Protein AF-0000000066507021 (afdb_homodimer)

Solvent-accessible surface area (backbone atoms only — not comparable to full-atom values): 24056 Å² total; per-residue (Å²): 128,80,74,76,76,49,45,28,40,39,37,27,50,77,43,42,52,24,34,29,53,51,24,50,34,46,70,67,68,58,73,59,53,44,78,42,83,44,52,60,92,79,45,48,34,71,36,68,76,44,32,73,71,30,70,80,46,60,71,20,35,39,32,37,53,82,41,88,71,62,42,72,36,36,49,51,70,42,43,49,50,49,53,27,60,73,55,42,96,41,63,44,39,46,52,89,91,37,57,68,59,22,48,40,29,43,25,47,31,49,44,30,48,47,48,50,41,52,35,48,52,50,28,48,37,39,69,66,69,40,87,66,75,50,68,72,62,38,48,52,29,46,52,48,40,51,51,48,52,46,41,51,17,59,53,22,65,88,29,72,24,75,59,33,84,51,68,31,51,26,45,43,49,41,44,20,58,43,50,46,43,73,71,47,76,74,38,79,68,44,60,77,75,25,51,38,41,45,52,36,50,59,57,53,49,70,36,69,29,45,43,48,34,50,52,48,41,52,52,37,50,52,49,52,54,55,60,65,72,103,130,78,75,77,77,50,46,27,39,38,37,27,51,76,42,43,51,25,35,30,54,52,22,50,34,46,70,67,68,58,74,60,53,44,79,39,81,45,53,61,91,79,45,47,36,71,35,68,78,44,32,73,70,30,69,80,44,61,72,21,36,40,32,36,53,82,41,88,71,61,42,72,36,36,50,52,68,42,42,48,51,49,55,27,61,72,53,47,90,34,61,46,39,45,51,87,90,36,56,70,58,24,48,40,30,42,25,47,31,48,43,31,49,47,48,49,41,51,36,46,52,51,27,48,36,41,69,66,69,39,88,67,76,49,69,72,61,38,48,52,29,44,52,50,40,51,50,50,51,47,41,52,16,59,53,23,65,88,29,73,25,76,61,33,84,53,69,32,51,26,45,44,49,41,43,22,58,42,51,46,44,73,69,48,75,74,38,80,68,43,58,78,75,24,51,40,42,45,52,38,51,60,56,54,50,71,37,68,29,46,43,49,34,50,52,49,40,51,52,37,49,53,50,52,55,56,61,63,71,101

Nearest PDB structures (foldseek):
  4zba-assembly2_C  TM=9.084E-01  e=2.930E-16  Phanerodontia chrysosporium
  4zb8-assembly1_A  TM=9.278E-01  e=6.655E-16  Phanerodontia chrysosporium
  4ikh-assembly1_A-2  TM=8.905E-01  e=2.164E-15  Pseudomonas protegens Pf-5
  8agq-assembly1_A  TM=8.876E-01  e=2.204E-11  Populus trichocarpa
  6ezy-assembly1_A  TM=8.835E-01  e=9.259E-11  Arabidopsis thaliana

pLDDT: mean 93.51, std 10.47, range [31.84, 98.94]

Secondary structure (DSSP, 8-state):
------SEEEEE-SSHHHHHHHHHHHHTT---EEEEE--GGGTGGGSHHHHTT-TT--S-EEEETTSSSPEEEESHHHHHHHHHHHS-SSSSS--TT-HHHHHHHHHHHHHIIIIIHHHHHHHHIIIII-SS--HHHHHHHHHHHHHHHHHHHHHTSS-SBTTBSS--HHHHHHHHHHHHHHTTSSSTTHHHH-HHHHHHHHHHTTSHHHHHHHHHHHHHHHHHHHHHH-/------SEEEEE-SSHHHHHHHHHHHHTT---EEEEE--GGGTGGGSHHHHTT-TT--S-EEEETTSSSPEEEESHHHHHHHHHHHS--SSSS--TT-HHHHHHHHHHHHHIIIIIHHHHHHHHIIIII-SS--HHHHHHHHHHHHHHHHHHHHHTTT-SBTTBSS--HHHHHHHHHHHHHHTTSSSTTHHHH-HHHHHHHHHHTTSHHHHHHHHHHHHHHHHHHHHHH-

Sequence (460 aa):
MEAIKKEYDFFGYHTSNSFKIDIILKELSIENFNYHRVDIAAGEQLKEEFLKLNPNNKIPVIVDNSHQPPLVIFESATILEYLADKYPSGKLLPGLDKPHERYEVLKWLTFTVTSQGPNSGSLLFFKIHSPEKIPSVIERFQNEVERIYGVMNNQLKDRDYLAGNELSIADISAYGWGMYLKWGIMIDDWESKYPNFKRWIELVEKRESFQYAIKVADEGIKKWKESKKEMEAIKKEYDFFGYHTSNSFKIDIILKELSIENFNYHRVDIAAGEQLKEEFLKLNPNNKIPVIVDNSHQPPLVIFESATILEYLADKYPSGKLLPGLDKPHERYEVLKWLTFTVTSQGPNSGSLLFFKIHSPEKIPSVIERFQNEVERIYGVMNNQLKDRDYLAGNELSIADISAYGWGMYLKWGIMIDDWESKYPNFKRWIELVEKRESFQYAIKVADEGIKKWKESKKE

Structure (mmCIF, N/CA/C/O backbone):
data_AF-0000000066507021-model_v1
#
loop_
_entity.id
_entity.type
_entity.pdbx_description
1 polymer 'Uncharacterized protein'
#
loop_
_atom_site.group_PDB
_atom_site.id
_atom_site.type_symbol
_atom_site.label_atom_id
_atom_site.label_alt_id
_atom_site.label_comp_id
_atom_site.label_asym_id
_atom_site.label_entity_id
_atom_site.label_seq_id
_atom_site.pdbx_PDB_ins_code
_atom_site.Cartn_x
_atom_site.Cartn_y
_atom_site.Cartn_z
_atom_site.occupancy
_atom_site.B_iso_or_equiv
_atom_site.auth_seq_id
_atom_site.auth_comp_id
_atom_site.auth_asym_id
_atom_site.auth_atom_id
_atom_site.pdbx_PDB_model_num
ATOM 1 N N . MET A 1 1 ? -32.469 -16.891 23.875 1 32.06 1 MET A N 1
ATOM 2 C CA . MET A 1 1 ? -32.281 -16.5 22.469 1 32.06 1 MET A CA 1
ATOM 3 C C . MET A 1 1 ? -30.812 -16.328 22.141 1 32.06 1 MET A C 1
ATOM 5 O O . MET A 1 1 ? -30.125 -15.539 22.781 1 32.06 1 MET A O 1
ATOM 9 N N . GLU A 1 2 ? -30.094 -17.281 21.625 1 37.41 2 GLU A N 1
ATOM 10 C CA . GLU A 1 2 ? -28.641 -17.281 21.469 1 37.41 2 GLU A CA 1
ATOM 11 C C . GLU A 1 2 ? -28.172 -16.016 20.734 1 37.41 2 GLU A C 1
ATOM 13 O O . GLU A 1 2 ? -28.75 -15.625 19.734 1 37.41 2 GLU A O 1
ATOM 18 N N . ALA A 1 3 ? -27.766 -15.047 21.297 1 43.38 3 ALA A N 1
ATOM 19 C CA . ALA A 1 3 ? -27.328 -13.797 20.672 1 43.38 3 ALA A CA 1
ATOM 20 C C . ALA A 1 3 ? -26.734 -14.047 19.297 1 43.38 3 ALA A C 1
ATOM 22 O O . ALA A 1 3 ? -25.906 -14.938 19.125 1 43.38 3 ALA A O 1
ATOM 23 N N . ILE A 1 4 ? -27.406 -14.055 18.203 1 50.97 4 ILE A N 1
ATOM 24 C CA . ILE A 1 4 ? -26.984 -14.289 16.828 1 50.97 4 ILE A CA 1
ATOM 25 C C . ILE A 1 4 ? -25.609 -13.664 16.609 1 50.97 4 ILE A C 1
ATOM 27 O O . ILE A 1 4 ? -25.438 -12.453 16.734 1 50.97 4 ILE A O 1
ATOM 31 N N . LYS A 1 5 ? -24.578 -14.414 16.797 1 65.69 5 LYS A N 1
ATOM 32 C CA . LYS A 1 5 ? -23.219 -13.938 16.609 1 65.69 5 LYS A CA 1
ATOM 33 C C . LYS A 1 5 ? -23.062 -13.195 15.281 1 65.69 5 LYS A C 1
ATOM 35 O O . LYS A 1 5 ? -23.438 -13.719 14.227 1 65.69 5 LYS A O 1
ATOM 40 N N . LYS A 1 6 ? -22.766 -11.789 15.359 1 81.69 6 LYS A N 1
ATOM 41 C CA . LYS A 1 6 ? -22.609 -10.977 14.156 1 81.69 6 LYS A CA 1
ATOM 42 C C . LYS A 1 6 ? -21.516 -11.531 13.258 1 81.69 6 LYS A C 1
ATOM 44 O O . LYS A 1 6 ? -20.547 -12.125 13.75 1 81.69 6 LYS A O 1
ATOM 49 N N . GLU A 1 7 ? -21.766 -11.391 12.094 1 92.19 7 GLU A N 1
ATOM 50 C CA . GLU A 1 7 ? -20.891 -11.969 11.078 1 92.19 7 GLU A CA 1
ATOM 51 C C . GLU A 1 7 ? -19.531 -11.273 11.07 1 92.19 7 GLU A C 1
ATOM 53 O O . GLU A 1 7 ? -18.5 -11.922 10.898 1 92.19 7 GLU A O 1
ATOM 58 N N . TYR A 1 8 ? -19.562 -9.961 11.414 1 97.56 8 TYR A N 1
ATOM 59 C CA . TYR A 1 8 ? -18.312 -9.195 11.359 1 97.56 8 TYR A CA 1
ATOM 60 C C . TYR A 1 8 ? -18.188 -8.266 12.555 1 97.56 8 TYR A C 1
ATOM 62 O O . TYR A 1 8 ? -19.203 -7.844 13.133 1 97.56 8 TYR A O 1
ATOM 70 N N . ASP A 1 9 ? -17.016 -8.07 13.016 1 98.5 9 ASP A N 1
ATOM 71 C CA . ASP A 1 9 ? -16.641 -6.914 13.82 1 98.5 9 ASP A CA 1
ATOM 72 C C . ASP A 1 9 ? -15.828 -5.91 13.008 1 98.5 9 ASP A C 1
ATOM 74 O O . ASP A 1 9 ? -14.875 -6.289 12.32 1 98.5 9 ASP A O 1
ATOM 78 N N . PHE A 1 10 ? -16.281 -4.707 13.062 1 98.56 10 PHE A N 1
ATOM 79 C CA . PHE A 1 10 ? -15.617 -3.615 12.367 1 98.56 10 PHE A CA 1
ATOM 80 C C . PHE A 1 10 ? -15.078 -2.592 13.367 1 98.56 10 PHE A C 1
ATOM 82 O O . PHE A 1 10 ? -15.859 -1.907 14.039 1 98.56 10 PHE A O 1
ATOM 89 N N . PHE A 1 11 ? -13.727 -2.506 13.523 1 98.81 11 PHE A N 1
ATOM 90 C CA . PHE A 1 11 ? -13.062 -1.499 14.344 1 98.81 11 PHE A CA 1
ATOM 91 C C . PHE A 1 11 ? -12.641 -0.305 13.492 1 98.81 11 PHE A C 1
ATOM 93 O O . PHE A 1 11 ? -11.789 -0.431 12.617 1 98.81 11 PHE A O 1
ATOM 100 N N . GLY A 1 12 ? -13.266 0.81 13.664 1 97.75 12 GLY A N 1
ATOM 101 C CA . GLY A 1 12 ? -13.023 1.983 12.844 1 97.75 12 GLY A CA 1
ATOM 102 C C . GLY A 1 12 ? -13.25 3.289 13.586 1 97.75 12 GLY A C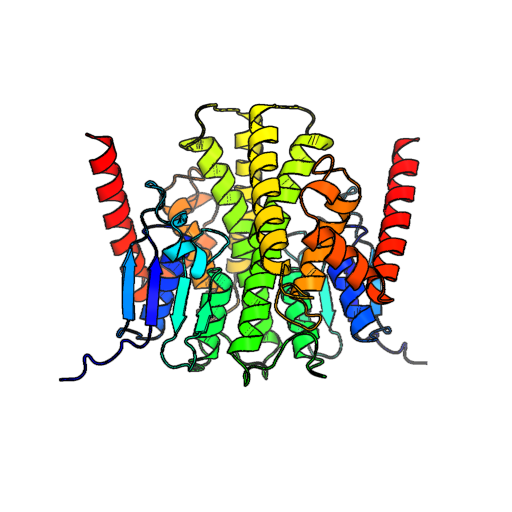 1
ATOM 103 O O . GLY A 1 12 ? -13.438 3.293 14.805 1 97.75 12 GLY A O 1
ATOM 104 N N . TYR A 1 13 ? -13.086 4.375 12.906 1 95.88 13 TYR A N 1
ATOM 105 C CA . TYR A 1 13 ? -13.289 5.75 13.344 1 95.88 13 TYR A CA 1
ATOM 106 C C . TYR A 1 13 ? -13.648 6.648 12.164 1 95.88 13 TYR A C 1
ATOM 108 O O . TYR A 1 13 ? -13.758 6.18 11.031 1 95.88 13 TYR A O 1
ATOM 116 N N . HIS A 1 14 ? -13.992 7.887 12.305 1 92.75 14 HIS A N 1
ATOM 117 C CA . HIS A 1 14 ? -14.32 8.828 11.242 1 92.75 14 HIS A CA 1
ATOM 118 C C . HIS A 1 14 ? -13.07 9.305 10.516 1 92.75 14 HIS A C 1
ATOM 120 O O . HIS A 1 14 ? -12.734 10.492 10.57 1 92.75 14 HIS A O 1
ATOM 126 N N . THR A 1 15 ? -12.414 8.367 9.875 1 93.38 15 THR A N 1
ATOM 127 C CA . THR A 1 15 ? -11.172 8.656 9.164 1 93.38 15 THR A CA 1
ATOM 128 C C . THR A 1 15 ? -11.234 8.133 7.734 1 93.38 15 THR A C 1
ATOM 130 O O . THR A 1 15 ? -12.086 7.309 7.402 1 93.38 15 THR A O 1
ATOM 133 N N . SER A 1 16 ? -10.312 8.594 6.945 1 95 16 SER A N 1
ATOM 134 C CA . SER A 1 16 ? -10.25 8.297 5.52 1 95 16 SER A CA 1
ATOM 135 C C . SER A 1 16 ? -10.234 6.789 5.273 1 95 16 SER A C 1
ATOM 137 O O . SER A 1 16 ? -10.906 6.297 4.367 1 95 16 SER A O 1
ATOM 139 N N . ASN A 1 17 ? -9.477 6.027 6.086 1 97.88 17 ASN A N 1
ATOM 140 C CA . ASN A 1 17 ? -9.312 4.602 5.82 1 97.88 17 ASN A CA 1
ATOM 141 C C . ASN A 1 17 ? -10.492 3.795 6.344 1 97.88 17 ASN A C 1
ATOM 143 O O . ASN A 1 17 ? -10.805 2.727 5.812 1 97.88 17 ASN A O 1
ATOM 147 N N . SER A 1 18 ? -11.18 4.297 7.383 1 97.88 18 SER A N 1
ATOM 148 C CA . SER A 1 18 ? -12.383 3.629 7.879 1 97.88 18 SER A CA 1
ATOM 149 C C . SER A 1 18 ? -13.562 3.834 6.93 1 97.88 18 SER A C 1
ATOM 151 O O . SER A 1 18 ? -14.414 2.957 6.801 1 97.88 18 SER A O 1
ATOM 153 N N . PHE A 1 19 ? -13.578 4.98 6.227 1 97.62 19 PHE A N 1
ATOM 154 C CA . PHE A 1 19 ? -14.641 5.242 5.266 1 97.62 19 PHE A CA 1
ATOM 155 C C . PHE A 1 19 ? -14.672 4.168 4.184 1 97.62 19 PHE A C 1
ATOM 157 O O . PHE A 1 19 ? -15.734 3.812 3.684 1 97.62 19 PHE A O 1
ATOM 164 N N . LYS A 1 20 ? -13.508 3.682 3.795 1 98.69 20 LYS A N 1
ATOM 165 C CA . LYS A 1 20 ? -13.422 2.637 2.777 1 98.69 20 LYS A CA 1
ATOM 166 C C . LYS A 1 20 ? -14.227 1.406 3.184 1 98.69 20 LYS A C 1
ATOM 168 O O . LYS A 1 20 ? -14.938 0.826 2.361 1 98.69 20 LYS A O 1
ATOM 173 N N . ILE A 1 21 ? -14.117 1.073 4.469 1 98.56 21 ILE A N 1
ATOM 174 C CA . ILE A 1 21 ? -14.781 -0.123 4.969 1 98.56 21 ILE A CA 1
ATOM 175 C C . ILE A 1 21 ? -16.281 0.141 5.105 1 98.56 21 ILE A C 1
ATOM 177 O O . ILE A 1 21 ? -17.109 -0.724 4.789 1 98.56 21 ILE A O 1
ATOM 181 N N . ASP A 1 22 ? -16.656 1.409 5.535 1 97.81 22 ASP A N 1
ATOM 182 C CA . ASP A 1 22 ? -18.062 1.793 5.547 1 97.81 22 ASP A CA 1
ATOM 183 C C . ASP A 1 22 ? -18.703 1.578 4.18 1 97.81 22 ASP A C 1
ATOM 185 O O . ASP A 1 22 ? -19.781 0.998 4.078 1 97.81 22 ASP A O 1
ATOM 189 N N . ILE A 1 23 ? -18.047 2.016 3.191 1 98.12 23 ILE A N 1
ATOM 190 C CA . ILE A 1 23 ? -18.578 2.002 1.831 1 98.12 23 ILE A CA 1
ATOM 191 C C . ILE A 1 23 ? -18.734 0.56 1.35 1 98.12 23 ILE A C 1
ATOM 193 O O . ILE A 1 23 ? -19.781 0.17 0.858 1 98.12 23 ILE A O 1
ATOM 197 N N . ILE A 1 24 ? -17.672 -0.291 1.55 1 97.81 24 ILE A N 1
ATOM 198 C CA . ILE A 1 24 ? -17.75 -1.622 0.958 1 97.81 24 ILE A CA 1
ATOM 199 C C . ILE A 1 24 ? -18.781 -2.463 1.7 1 97.81 24 ILE A C 1
ATOM 201 O O . ILE A 1 24 ? -19.469 -3.295 1.096 1 97.81 24 ILE A O 1
ATOM 205 N N . LEU A 1 25 ? -18.906 -2.311 3.004 1 96.88 25 LEU A N 1
ATOM 206 C CA . LEU A 1 25 ? -19.922 -3.051 3.734 1 96.88 25 LEU A CA 1
ATOM 207 C C . LEU A 1 25 ? -21.312 -2.744 3.188 1 96.88 25 LEU A C 1
ATOM 209 O O . LEU A 1 25 ? -22.125 -3.652 3.008 1 96.88 25 LEU A O 1
ATOM 213 N N . LYS A 1 26 ? -21.531 -1.49 2.854 1 96.38 26 LYS A N 1
ATOM 214 C CA . LYS A 1 26 ? -22.812 -1.091 2.293 1 96.38 26 LYS A CA 1
ATOM 215 C C . LYS A 1 26 ? -22.969 -1.586 0.858 1 96.38 26 LYS A C 1
ATOM 217 O O . LYS A 1 26 ? -24.047 -2.049 0.466 1 96.38 26 LYS A O 1
ATOM 222 N N . GLU A 1 27 ? -21.938 -1.453 0.056 1 96.31 27 GLU A N 1
ATOM 223 C CA . GLU A 1 27 ? -21.969 -1.936 -1.321 1 96.31 27 GLU A CA 1
ATOM 224 C C . GLU A 1 27 ? -22.312 -3.42 -1.378 1 96.31 27 GLU A C 1
ATOM 226 O O . GLU A 1 27 ? -22.969 -3.875 -2.32 1 96.31 27 GLU A O 1
ATOM 231 N N . LEU A 1 28 ? -21.891 -4.188 -0.374 1 95.19 28 LEU A N 1
ATOM 232 C CA . LEU A 1 28 ? -22.078 -5.633 -0.339 1 95.19 28 LEU A CA 1
ATOM 233 C C . LEU A 1 28 ? -23.312 -5.996 0.465 1 95.19 28 LEU A C 1
ATOM 235 O O . LEU A 1 28 ? -23.594 -7.176 0.699 1 95.19 28 LEU A O 1
ATOM 239 N N . SER A 1 29 ? -24.031 -5.02 0.988 1 94.06 29 SER A N 1
ATOM 240 C CA . SER A 1 29 ? -25.25 -5.195 1.763 1 94.06 29 SER A CA 1
ATOM 241 C C . SER A 1 29 ? -25 -6.008 3.025 1 94.06 29 SER A C 1
ATOM 243 O O . SER A 1 29 ? -25.812 -6.848 3.406 1 94.06 29 SER A O 1
ATOM 245 N N . ILE A 1 30 ? -23.812 -5.793 3.559 1 94.19 30 ILE A N 1
ATOM 246 C CA . ILE A 1 30 ? -23.484 -6.418 4.836 1 94.19 30 ILE A CA 1
ATOM 247 C C . ILE A 1 30 ? -23.953 -5.527 5.984 1 94.19 30 ILE A C 1
ATOM 249 O O . ILE A 1 30 ? -23.375 -4.465 6.227 1 94.19 30 ILE A O 1
ATOM 253 N N . GLU A 1 31 ? -24.922 -5.969 6.66 1 91.75 31 GLU A N 1
ATOM 254 C CA . GLU A 1 31 ? -25.516 -5.156 7.715 1 91.75 31 GLU A CA 1
ATOM 255 C C . GLU A 1 31 ? -25.328 -5.797 9.086 1 91.75 31 GLU A C 1
ATOM 257 O O . GLU A 1 31 ? -25.453 -5.125 10.109 1 91.75 31 GLU A O 1
ATOM 262 N N . ASN A 1 32 ? -25.047 -7.031 9.031 1 92.25 32 ASN A N 1
ATOM 263 C CA . ASN A 1 32 ? -24.922 -7.781 10.281 1 92.25 32 ASN A CA 1
ATOM 264 C C . ASN A 1 32 ? -23.5 -7.723 10.828 1 92.25 32 ASN A C 1
ATOM 266 O O . ASN A 1 32 ? -22.766 -8.711 10.766 1 92.25 32 ASN A O 1
ATOM 270 N N . PHE A 1 33 ? -23.047 -6.531 11.352 1 96.56 33 PHE A N 1
ATOM 271 C CA . PHE A 1 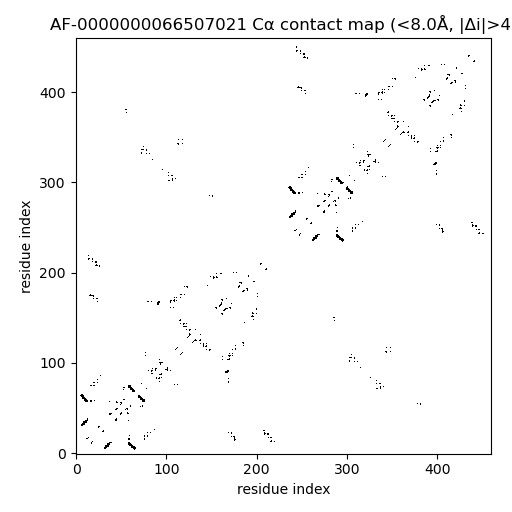33 ? -21.734 -6.398 11.953 1 96.56 33 PHE A CA 1
ATOM 272 C C . PHE A 1 33 ? -21.781 -5.531 13.203 1 96.56 33 PHE A C 1
ATOM 274 O O . PHE A 1 33 ? -22.719 -4.738 13.375 1 96.56 33 PHE A O 1
ATOM 281 N N . ASN A 1 34 ? -20.859 -5.789 14.141 1 97.44 34 ASN A N 1
ATOM 282 C CA . ASN A 1 34 ? -20.609 -4.914 15.289 1 97.44 34 ASN A CA 1
ATOM 283 C C . ASN A 1 34 ? -19.594 -3.826 14.953 1 97.44 34 ASN A C 1
ATOM 285 O O . ASN A 1 34 ? -18.484 -4.125 14.508 1 97.44 34 ASN A O 1
ATOM 289 N N . TYR A 1 35 ? -20.062 -2.656 15.109 1 96.56 35 TYR A N 1
ATOM 290 C CA . TYR A 1 35 ? -19.125 -1.554 14.953 1 96.56 35 TYR A CA 1
ATOM 291 C C . TYR A 1 35 ? -18.453 -1.219 16.281 1 96.56 35 TYR A C 1
ATOM 293 O O . TYR A 1 35 ? -19.125 -1.036 17.297 1 96.56 35 TYR A O 1
ATOM 301 N N . HIS A 1 36 ? -17.172 -1.214 16.312 1 97.94 36 HIS A N 1
ATOM 302 C CA . HIS A 1 36 ? -16.359 -0.821 17.469 1 97.94 36 HIS A CA 1
ATOM 303 C C . HIS A 1 36 ? -15.609 0.476 17.188 1 97.94 36 HIS A C 1
ATOM 305 O O . HIS A 1 36 ? -14.656 0.49 16.422 1 97.94 36 HIS A O 1
ATOM 311 N N . ARG A 1 37 ? -16.062 1.522 17.844 1 96.31 37 ARG A N 1
ATOM 312 C CA . ARG A 1 37 ? -15.375 2.805 17.703 1 96.31 37 ARG A CA 1
ATOM 313 C C . ARG A 1 37 ? -14.008 2.768 18.375 1 96.31 37 ARG A C 1
ATOM 315 O O . ARG A 1 37 ? -13.891 2.365 19.547 1 96.31 37 ARG A O 1
ATOM 322 N N . VAL A 1 38 ? -12.961 3.117 17.656 1 97.5 38 VAL A N 1
ATOM 323 C CA . VAL A 1 38 ? -11.617 3.258 18.203 1 97.5 38 VAL A CA 1
ATOM 324 C C . VAL A 1 38 ? -11.172 4.719 18.109 1 97.5 38 VAL A C 1
ATOM 326 O O . VAL A 1 38 ? -10.734 5.18 17.062 1 97.5 38 VAL A O 1
ATOM 329 N N . ASP A 1 39 ? -11.211 5.48 19.234 1 94.5 39 ASP A N 1
ATOM 330 C CA . ASP A 1 39 ? -10.82 6.887 19.266 1 94.5 39 ASP A CA 1
ATOM 331 C C . ASP A 1 39 ? -9.297 7.031 19.203 1 94.5 39 ASP A C 1
ATOM 333 O O . ASP A 1 39 ? -8.625 7.035 20.234 1 94.5 39 ASP A O 1
ATOM 337 N N . ILE A 1 40 ? -8.789 7.293 18.031 1 92.88 40 ILE A N 1
ATOM 338 C CA . ILE A 1 40 ? -7.348 7.309 17.828 1 92.88 40 ILE A CA 1
ATOM 339 C C . ILE A 1 40 ? -6.762 8.602 18.391 1 92.88 40 ILE A C 1
ATOM 341 O O . ILE A 1 40 ? -5.582 8.656 18.75 1 92.88 40 ILE A O 1
ATOM 345 N N . ALA A 1 41 ? -7.562 9.648 18.453 1 89 41 ALA A N 1
ATOM 346 C CA . ALA A 1 41 ? -7.102 10.891 19.078 1 89 41 ALA A CA 1
ATOM 347 C C . ALA A 1 41 ? -6.828 10.68 20.562 1 89 41 ALA A C 1
ATOM 349 O O . ALA A 1 41 ? -5.914 11.289 21.125 1 89 41 ALA A O 1
ATOM 350 N N . ALA A 1 42 ? -7.59 9.758 21.172 1 93.12 42 ALA A N 1
ATOM 351 C CA . ALA A 1 42 ? -7.441 9.445 22.594 1 93.12 42 ALA A CA 1
ATOM 352 C C . ALA A 1 42 ? -6.43 8.328 22.797 1 93.12 42 ALA A C 1
ATOM 354 O O . ALA A 1 42 ? -6.18 7.914 23.938 1 93.12 42 ALA A O 1
ATOM 355 N N . GLY A 1 43 ? -5.938 7.773 21.766 1 95.44 43 GLY A N 1
ATOM 356 C CA . GLY A 1 43 ? -4.902 6.754 21.859 1 95.44 43 GLY A CA 1
ATOM 357 C C . GLY A 1 43 ? -5.453 5.363 22.109 1 95.44 43 GLY A C 1
ATOM 358 O O . GLY A 1 43 ? -4.734 4.484 22.594 1 95.44 43 GLY A O 1
ATOM 359 N N . GLU A 1 44 ? -6.68 5.102 21.781 1 97 44 GLU A N 1
ATOM 360 C CA . GLU A 1 44 ? -7.305 3.814 22.078 1 97 44 GLU A CA 1
ATOM 361 C C . GLU A 1 44 ? -6.68 2.701 21.234 1 97 44 GLU A C 1
ATOM 363 O O . GLU A 1 44 ? -6.715 1.531 21.625 1 97 44 GLU A O 1
ATOM 368 N N . GLN A 1 45 ? -6.094 3.055 20.062 1 96.56 45 GLN A N 1
ATOM 369 C CA . GLN A 1 45 ? -5.457 2.074 19.188 1 96.56 45 GLN A CA 1
ATOM 370 C C . GLN A 1 45 ? -4.168 1.543 19.812 1 96.56 45 GLN A C 1
ATOM 372 O O . GLN A 1 45 ? -3.594 0.568 19.312 1 96.56 45 GLN A O 1
ATOM 377 N N . LEU A 1 46 ? -3.748 2.139 20.922 1 97.06 46 LEU A N 1
ATOM 378 C CA . LEU A 1 46 ? -2.508 1.732 21.578 1 97.06 46 LEU A CA 1
ATOM 379 C C . LEU A 1 46 ? -2.783 0.752 22.703 1 97.06 46 LEU A C 1
ATOM 381 O O . LEU A 1 46 ? -1.854 0.178 23.281 1 97.06 46 LEU A O 1
ATOM 385 N N . LYS A 1 47 ? -4.031 0.558 23.047 1 97.25 47 LYS A N 1
ATOM 386 C CA . LYS A 1 47 ? -4.395 -0.362 24.125 1 97.25 47 LYS A CA 1
ATOM 387 C C . LYS A 1 47 ? -4.082 -1.806 23.734 1 97.25 47 LYS A C 1
ATOM 389 O O . LYS A 1 47 ? -4.195 -2.184 22.562 1 97.25 47 LYS A O 1
ATOM 394 N N . GLU A 1 48 ? -3.85 -2.617 24.688 1 97.06 48 GLU A N 1
ATOM 395 C CA . GLU A 1 48 ? -3.426 -4 24.5 1 97.06 48 GLU A CA 1
ATOM 396 C C . GLU A 1 48 ? -4.477 -4.797 23.734 1 97.06 48 GLU A C 1
ATOM 398 O O . GLU A 1 48 ? -4.137 -5.605 22.859 1 97.06 48 GLU A O 1
ATOM 403 N N . GLU A 1 49 ? -5.676 -4.57 24.094 1 96.94 49 GLU A N 1
ATOM 404 C CA . GLU A 1 49 ? -6.762 -5.316 23.453 1 96.94 49 GLU A CA 1
ATOM 405 C C . GLU A 1 49 ? -6.809 -5.051 21.953 1 96.94 49 GLU A C 1
ATOM 407 O O . GLU A 1 49 ? -7.059 -5.965 21.172 1 96.94 49 GLU A O 1
ATOM 412 N N . PHE A 1 50 ? -6.59 -3.781 21.594 1 98.12 50 PHE A N 1
ATOM 413 C CA . PHE A 1 50 ? -6.598 -3.457 20.172 1 98.12 50 PHE A CA 1
ATOM 414 C C . PHE A 1 50 ? -5.332 -3.965 19.484 1 98.12 50 PHE A C 1
ATOM 416 O O . PHE A 1 50 ? -5.375 -4.43 18.344 1 98.12 50 PHE A O 1
ATOM 423 N N . LEU A 1 51 ? -4.215 -3.904 20.188 1 97.56 51 LEU A N 1
ATOM 424 C CA . LEU A 1 51 ? -2.93 -4.312 19.641 1 97.56 51 LEU A CA 1
ATOM 425 C C . LEU A 1 51 ? -2.91 -5.812 19.359 1 97.56 51 LEU A C 1
ATOM 427 O O . LEU A 1 51 ? -2.137 -6.285 18.516 1 97.56 51 LEU A O 1
ATOM 431 N N . LYS A 1 52 ? -3.773 -6.57 19.984 1 96.94 52 LYS A N 1
ATOM 432 C CA . LYS A 1 52 ? -3.918 -7.996 19.703 1 96.94 52 LYS A CA 1
ATOM 433 C C . LYS A 1 52 ? -4.551 -8.219 18.328 1 96.94 52 LYS A C 1
ATOM 435 O O . LYS A 1 52 ? -4.316 -9.25 17.688 1 96.94 52 LYS A O 1
ATOM 440 N N . LEU A 1 53 ? -5.355 -7.219 17.906 1 97.75 53 LEU A N 1
ATOM 441 C CA . LEU A 1 53 ? -6.004 -7.289 16.609 1 97.75 53 LEU A CA 1
ATOM 442 C C . LEU A 1 53 ? -5.07 -6.793 15.508 1 97.75 53 LEU A C 1
ATOM 444 O O . LEU A 1 53 ? -4.977 -7.406 14.445 1 97.75 53 LEU A O 1
ATOM 448 N N . ASN A 1 54 ? -4.395 -5.699 15.82 1 98.25 54 ASN A N 1
ATOM 449 C CA . ASN A 1 54 ? -3.473 -5.094 14.859 1 98.25 54 ASN A CA 1
ATOM 450 C C . ASN A 1 54 ? -2.234 -4.531 15.555 1 98.25 54 ASN A C 1
ATOM 452 O O . ASN A 1 54 ? -2.252 -3.398 16.031 1 98.25 54 ASN A O 1
ATOM 456 N N . PRO A 1 55 ? -1.148 -5.203 15.461 1 97.62 55 PRO A N 1
ATOM 457 C CA . PRO A 1 55 ? 0.073 -4.758 16.125 1 97.62 55 PRO A CA 1
ATOM 458 C C . PRO A 1 55 ? 0.625 -3.457 15.547 1 97.62 55 PRO A C 1
ATOM 460 O O . PRO A 1 55 ? 1.531 -2.854 16.125 1 97.62 55 PRO A O 1
ATOM 463 N N . ASN A 1 56 ? 0.053 -3.047 14.406 1 97.56 56 ASN A N 1
ATOM 464 C CA . ASN A 1 56 ? 0.468 -1.792 13.789 1 97.56 56 ASN A CA 1
ATOM 465 C C . ASN A 1 56 ? -0.238 -0.596 14.422 1 97.56 56 ASN A C 1
ATOM 467 O O . ASN A 1 56 ? 0.028 0.551 14.055 1 97.56 56 ASN A O 1
ATOM 471 N N . ASN A 1 57 ? -1.219 -0.861 15.312 1 97.69 57 ASN A N 1
ATOM 472 C CA . ASN A 1 57 ? -1.942 0.141 16.078 1 97.69 57 ASN A CA 1
ATOM 473 C C . ASN A 1 57 ? -2.674 1.128 15.18 1 97.69 57 ASN A C 1
ATOM 475 O O . ASN A 1 57 ? -2.678 2.332 15.445 1 97.69 57 ASN A O 1
ATOM 479 N N . LYS A 1 58 ? -3.15 0.66 14.062 1 97.69 58 LYS A N 1
ATOM 480 C CA . LYS A 1 58 ? -3.898 1.497 13.133 1 97.69 58 LYS A CA 1
ATOM 481 C C . LYS A 1 58 ? -5.281 0.911 12.852 1 97.69 58 LYS A C 1
ATOM 483 O O . LYS A 1 58 ? -5.457 -0.309 12.875 1 97.69 58 LYS A O 1
ATOM 488 N N . ILE A 1 59 ? -6.25 1.718 12.648 1 98.31 59 ILE A N 1
ATOM 489 C CA . ILE A 1 59 ? -7.555 1.323 12.125 1 98.31 59 ILE A CA 1
ATOM 490 C C . ILE A 1 59 ? -7.582 1.528 10.609 1 98.31 59 ILE A C 1
ATOM 492 O O . ILE A 1 59 ? -6.809 2.322 10.07 1 98.31 59 ILE A O 1
ATOM 496 N N . PRO A 1 60 ? -8.406 0.748 9.891 1 98.69 60 PRO A N 1
ATOM 497 C CA . PRO A 1 60 ? -9.477 -0.152 10.32 1 98.69 60 PRO A CA 1
ATOM 498 C C . PRO A 1 60 ? -9 -1.59 10.516 1 98.69 60 PRO A C 1
ATOM 500 O O . PRO A 1 60 ? -7.922 -1.955 10.031 1 98.69 60 PRO A O 1
ATOM 503 N N . VAL A 1 61 ? -9.734 -2.357 11.273 1 98.88 61 VAL A N 1
ATOM 504 C CA . VAL A 1 61 ? -9.625 -3.809 11.391 1 98.88 61 VAL A CA 1
ATOM 505 C C . VAL A 1 61 ? -11 -4.445 11.195 1 98.88 61 VAL A C 1
ATOM 507 O O . VAL A 1 61 ? -12.008 -3.934 11.695 1 98.88 61 VAL A O 1
ATOM 510 N N . ILE A 1 62 ? -11.062 -5.523 10.461 1 98.69 62 ILE A N 1
ATOM 511 C CA . ILE A 1 62 ? -12.281 -6.324 10.398 1 98.69 62 ILE A CA 1
ATOM 512 C C . ILE A 1 62 ? -12.008 -7.723 10.953 1 98.69 62 ILE A C 1
ATOM 514 O O . ILE A 1 62 ? -10.914 -8.266 10.758 1 98.69 62 ILE A O 1
ATOM 518 N N . VAL A 1 63 ? -12.93 -8.258 11.672 1 98.62 63 VAL A N 1
ATOM 519 C CA . VAL A 1 63 ? -12.914 -9.641 12.125 1 98.62 63 VAL A CA 1
ATOM 520 C C . VAL A 1 63 ? -14.078 -10.406 11.492 1 98.62 63 VAL A C 1
ATOM 522 O O . VAL A 1 63 ? -15.234 -10.016 11.641 1 98.62 63 VAL A O 1
ATOM 525 N N . ASP A 1 64 ? -13.828 -11.375 10.703 1 98.19 64 ASP A N 1
ATOM 526 C CA . ASP A 1 64 ? -14.852 -12.266 10.148 1 98.19 64 ASP A CA 1
ATOM 527 C C . ASP A 1 64 ? -15.102 -13.453 11.078 1 98.19 64 ASP A C 1
ATOM 529 O O . ASP A 1 64 ? -14.297 -14.383 11.133 1 98.19 64 ASP A O 1
ATOM 533 N N . ASN A 1 65 ? -16.188 -13.445 11.711 1 97.56 65 ASN A N 1
ATOM 534 C CA . ASN A 1 65 ? -16.516 -14.422 12.75 1 97.56 65 ASN A CA 1
ATOM 535 C C . ASN A 1 65 ? -17.094 -15.703 12.148 1 97.56 65 ASN A C 1
ATOM 537 O O . ASN A 1 65 ? -17.359 -16.672 12.867 1 97.56 65 ASN A O 1
ATOM 541 N N . SER A 1 66 ? -17.266 -15.711 10.852 1 95.12 66 SER A N 1
ATOM 542 C CA . SER A 1 66 ? -17.797 -16.906 10.203 1 95.12 66 SER A CA 1
ATOM 543 C C . SER A 1 66 ? -16.719 -17.969 10.047 1 95.12 66 SER A C 1
ATOM 545 O O . SER A 1 66 ? -17.016 -19.125 9.727 1 95.12 66 SER A O 1
ATOM 547 N N . HIS A 1 67 ? -15.492 -17.562 10.281 1 95.94 67 HIS A N 1
ATOM 548 C CA . HIS A 1 67 ? -14.375 -18.5 10.266 1 95.94 67 HIS A CA 1
ATOM 549 C C . HIS A 1 67 ? -14.094 -19.031 11.656 1 95.94 67 HIS A C 1
ATOM 551 O O . HIS A 1 67 ? -14.445 -18.406 12.656 1 95.94 67 HIS A O 1
ATOM 557 N N . GLN A 1 68 ? -13.484 -20.219 11.695 1 94.56 68 GLN A N 1
ATOM 558 C CA . GLN A 1 68 ? -13.008 -20.797 12.945 1 94.56 68 GLN A CA 1
ATOM 559 C C . GLN A 1 68 ? -11.539 -21.188 12.836 1 94.56 68 GLN A C 1
ATOM 561 O O . GLN A 1 68 ? -11.188 -22.109 12.094 1 94.56 68 GLN A O 1
ATOM 566 N N . PRO A 1 69 ? -10.688 -20.562 13.562 1 96.44 69 PRO A N 1
ATOM 567 C CA . PRO A 1 69 ? -10.922 -19.391 14.391 1 96.44 69 PRO A CA 1
ATOM 568 C C . PRO A 1 69 ? -11.312 -18.156 13.562 1 96.44 69 PRO A C 1
ATOM 570 O O . PRO A 1 69 ? -11.172 -18.172 12.344 1 96.44 69 PRO A O 1
ATOM 573 N N . PRO A 1 70 ? -11.766 -17.078 14.195 1 97.88 70 PRO A N 1
ATOM 574 C CA . PRO A 1 70 ? -12.117 -15.859 13.453 1 97.88 70 PRO A CA 1
ATOM 575 C C . PRO A 1 70 ? -10.945 -15.312 12.641 1 97.88 70 PRO A C 1
ATOM 577 O O . PRO A 1 70 ? -9.797 -15.383 13.086 1 97.88 70 PRO A O 1
ATOM 580 N N . LEU A 1 71 ? -11.297 -14.797 11.508 1 98.25 71 LEU A N 1
ATOM 581 C CA . LEU A 1 71 ? -10.273 -14.219 10.641 1 98.25 71 LEU A CA 1
ATOM 582 C C . LEU A 1 71 ? -10.133 -12.719 10.891 1 98.25 71 LEU A C 1
ATOM 584 O O . LEU A 1 71 ? -11.078 -11.961 10.68 1 98.25 71 LEU A O 1
ATOM 588 N N . VAL A 1 72 ? -8.961 -12.266 11.32 1 98.69 72 VAL A N 1
ATOM 589 C CA . VAL A 1 72 ? -8.68 -10.867 11.625 1 98.69 72 VAL A CA 1
ATOM 590 C C . VAL A 1 72 ? -7.871 -10.242 10.492 1 98.69 72 VAL A C 1
ATOM 592 O O . VAL A 1 72 ? -6.809 -10.75 10.133 1 98.69 72 VAL A O 1
ATOM 595 N N . ILE A 1 73 ? -8.359 -9.172 9.969 1 98.69 73 ILE A N 1
ATOM 596 C CA . ILE A 1 73 ? -7.664 -8.531 8.852 1 98.69 73 ILE A CA 1
ATOM 597 C C . ILE A 1 73 ? -7.523 -7.031 9.125 1 98.69 73 ILE A C 1
ATOM 599 O O . ILE A 1 73 ? -8.5 -6.359 9.461 1 98.69 73 ILE A O 1
ATOM 603 N N . PHE A 1 74 ? -6.234 -6.574 9.031 1 98.44 74 PHE A N 1
ATOM 604 C CA . PHE A 1 74 ? -5.969 -5.141 9 1 98.44 74 PHE A CA 1
ATOM 605 C C . PHE A 1 74 ? -5.375 -4.723 7.66 1 98.44 74 PHE A C 1
ATOM 607 O O . PHE A 1 74 ? -5.148 -5.566 6.789 1 98.44 74 PHE A O 1
ATOM 614 N N . GLU A 1 75 ? -5.09 -3.352 7.605 1 98.62 75 GLU A N 1
ATOM 615 C CA . GLU A 1 75 ? -4.797 -2.658 6.352 1 98.62 75 GLU A CA 1
ATOM 616 C C . GLU A 1 75 ? -6.051 -2.518 5.496 1 98.62 75 GLU A C 1
ATOM 618 O O . GLU A 1 75 ? -6.633 -3.518 5.066 1 98.62 75 GLU A O 1
ATOM 623 N N . SER A 1 76 ? -6.508 -1.329 5.223 1 98.81 76 SER A N 1
ATOM 624 C CA . SER A 1 76 ? -7.785 -1.072 4.566 1 98.81 76 SER A CA 1
ATOM 625 C C . SER A 1 76 ? -7.832 -1.7 3.178 1 98.81 76 SER A C 1
ATOM 627 O O . SER A 1 76 ? -8.852 -2.254 2.775 1 98.81 76 SER A O 1
ATOM 629 N N . ALA A 1 77 ? -6.695 -1.684 2.432 1 98.88 77 ALA A N 1
ATOM 630 C CA . ALA A 1 77 ? -6.672 -2.268 1.093 1 98.88 77 ALA A CA 1
ATOM 631 C C . ALA A 1 77 ? -6.879 -3.777 1.148 1 98.88 77 ALA A C 1
ATOM 633 O O . ALA A 1 77 ? -7.578 -4.348 0.308 1 98.88 77 ALA A O 1
ATOM 634 N N . THR A 1 78 ? -6.266 -4.449 2.143 1 98.94 78 THR A N 1
ATOM 635 C CA . THR A 1 78 ? -6.398 -5.895 2.291 1 98.94 78 THR A CA 1
ATOM 636 C C . THR A 1 78 ? -7.82 -6.27 2.689 1 98.94 78 THR A C 1
ATOM 638 O O . THR A 1 78 ? -8.367 -7.262 2.205 1 98.94 78 THR A O 1
ATOM 641 N N . ILE A 1 79 ? -8.438 -5.449 3.562 1 98.88 79 ILE A N 1
ATOM 642 C CA . ILE A 1 79 ? -9.828 -5.676 3.963 1 98.88 79 ILE A CA 1
ATOM 643 C C . ILE A 1 79 ? -10.734 -5.59 2.74 1 98.88 79 ILE A C 1
ATOM 645 O O . ILE A 1 79 ? -11.594 -6.453 2.539 1 98.88 79 ILE A O 1
ATOM 649 N N . LEU A 1 80 ? -10.5 -4.555 1.91 1 98.75 80 LEU A N 1
ATOM 650 C CA . LEU A 1 80 ? -11.281 -4.391 0.69 1 98.75 80 LEU A CA 1
ATOM 651 C C . LEU A 1 80 ? -11.133 -5.609 -0.215 1 98.75 80 LEU A C 1
ATOM 653 O O . LEU A 1 80 ? -12.133 -6.141 -0.715 1 98.75 80 LEU A O 1
ATOM 657 N N . GLU A 1 81 ? -9.93 -6.039 -0.388 1 98.56 81 GLU A N 1
ATOM 658 C CA . GLU A 1 81 ? -9.672 -7.18 -1.264 1 98.56 81 GLU A CA 1
ATOM 659 C C . GLU A 1 81 ? -10.328 -8.453 -0.722 1 98.56 81 GLU A C 1
ATOM 661 O O . GLU A 1 81 ? -10.945 -9.203 -1.475 1 98.56 81 GLU A O 1
ATOM 666 N N . TYR A 1 82 ? -10.242 -8.711 0.556 1 98.31 82 TYR A N 1
ATOM 667 C CA . TYR A 1 82 ? -10.82 -9.891 1.188 1 98.31 82 TYR A CA 1
ATOM 668 C C . TYR A 1 82 ? -12.328 -9.938 0.979 1 98.31 82 TYR A C 1
ATOM 670 O O . TYR A 1 82 ? -12.867 -10.938 0.508 1 98.31 82 TYR A O 1
ATOM 678 N N . LEU A 1 83 ? -12.969 -8.812 1.308 1 97.38 83 LEU A N 1
ATOM 679 C CA . LEU A 1 83 ? -14.422 -8.773 1.222 1 97.38 83 LEU A CA 1
ATOM 680 C C . LEU A 1 83 ? -14.891 -8.898 -0.226 1 97.38 83 LEU A C 1
ATOM 682 O O . LEU A 1 83 ? -15.891 -9.555 -0.508 1 97.38 83 LEU A O 1
ATOM 686 N N . ALA A 1 84 ? -14.156 -8.281 -1.109 1 97.31 84 ALA A N 1
ATOM 687 C CA . ALA A 1 84 ? -14.508 -8.391 -2.523 1 97.31 84 ALA A CA 1
ATOM 688 C C . ALA A 1 84 ? -14.352 -9.828 -3.018 1 97.31 84 ALA A C 1
ATOM 690 O O . ALA A 1 84 ? -15.141 -10.297 -3.838 1 97.31 84 ALA A O 1
ATOM 691 N N . ASP A 1 85 ? -13.312 -10.531 -2.549 1 96.44 85 ASP A N 1
ATOM 692 C CA . ASP A 1 85 ? -13.078 -11.914 -2.941 1 96.44 85 ASP A CA 1
ATOM 693 C C . ASP A 1 85 ? -14.141 -12.844 -2.342 1 96.44 85 ASP A C 1
ATOM 695 O O . ASP A 1 85 ? -14.562 -13.805 -2.984 1 96.44 85 ASP A O 1
ATOM 699 N N . LYS A 1 86 ? -14.453 -12.578 -1.121 1 94.56 86 LYS A N 1
ATOM 700 C CA . LYS A 1 86 ? -15.391 -13.445 -0.407 1 94.56 86 LYS A CA 1
ATOM 701 C C . LYS A 1 86 ? -16.781 -13.367 -1.015 1 94.56 86 LYS A C 1
ATOM 703 O O . LYS A 1 86 ? -17.516 -14.359 -1.026 1 94.56 86 LYS A O 1
ATOM 708 N N . TYR A 1 87 ? -17.156 -12.211 -1.379 1 91.38 87 TYR A N 1
ATOM 709 C CA . TYR A 1 87 ? -18.469 -12.023 -1.986 1 91.38 87 TYR A CA 1
ATOM 710 C C . TYR A 1 87 ? -18.344 -11.711 -3.473 1 91.38 87 TYR A C 1
ATOM 712 O O . TYR A 1 87 ? -18.312 -10.547 -3.871 1 91.38 87 TYR A O 1
ATOM 720 N N . PRO A 1 88 ? -18 -12.828 -4.168 1 62.81 88 PRO A N 1
ATOM 721 C CA . PRO A 1 88 ? -17.562 -12.602 -5.551 1 62.81 88 PRO A CA 1
ATOM 722 C C . PRO A 1 88 ? -18.672 -12.023 -6.426 1 62.81 88 PRO A C 1
ATOM 724 O O . PRO A 1 88 ? -18.469 -11.781 -7.617 1 62.81 88 PRO A O 1
ATOM 727 N N . SER A 1 89 ? -20 -11.891 -5.973 1 59.16 89 SER A N 1
ATOM 728 C CA . SER A 1 89 ? -20.953 -11.5 -7.012 1 59.16 89 SER A CA 1
ATOM 729 C C . SER A 1 89 ? -20.312 -10.539 -8.008 1 59.16 89 SER A C 1
ATOM 731 O O . SER A 1 89 ? -20.953 -10.125 -8.977 1 59.16 89 SER A O 1
ATOM 733 N N . GLY A 1 90 ? -18.969 -10.43 -8.078 1 58.69 90 GLY A N 1
ATOM 734 C CA . GLY A 1 90 ? -17.891 -10.188 -9.008 1 58.69 90 GLY A CA 1
ATOM 735 C C . GLY A 1 90 ? -17.75 -8.734 -9.414 1 58.69 90 GLY A C 1
ATOM 736 O O . GLY A 1 90 ? -17.156 -8.422 -10.453 1 58.69 90 GLY A O 1
ATOM 737 N N . LYS A 1 91 ? -18.484 -7.852 -8.672 1 80.06 91 LYS A N 1
ATOM 738 C CA . LYS A 1 91 ? -18.406 -6.621 -9.461 1 80.06 91 LYS A CA 1
ATOM 739 C C . LYS A 1 91 ? -17.281 -5.719 -8.945 1 80.06 91 LYS A C 1
ATOM 741 O O . LYS A 1 91 ? -16.703 -4.949 -9.711 1 80.06 91 LYS A O 1
ATOM 746 N N . LEU A 1 92 ? -16.828 -6.039 -7.621 1 96.38 92 LEU A N 1
ATOM 747 C CA . LEU A 1 92 ? -15.914 -5.062 -7.055 1 96.38 92 LEU A CA 1
ATOM 748 C C . LEU A 1 92 ? -14.461 -5.453 -7.34 1 96.38 92 LEU A C 1
ATOM 750 O O . LEU A 1 92 ? -13.562 -4.613 -7.262 1 96.38 92 LEU A O 1
ATOM 754 N N . LEU A 1 93 ? -14.273 -6.781 -7.609 1 97.38 93 LEU A N 1
ATOM 755 C CA . LEU A 1 93 ? -12.961 -7.316 -7.945 1 97.38 93 LEU A CA 1
ATOM 756 C C . LEU A 1 93 ? -13.086 -8.562 -8.812 1 97.38 93 LEU A C 1
ATOM 758 O O . LEU A 1 93 ? -13.547 -9.609 -8.344 1 97.38 93 LEU A O 1
ATOM 762 N N . PRO A 1 94 ? -12.672 -8.422 -10.086 1 96.06 94 PRO A N 1
ATOM 763 C CA . PRO A 1 94 ? -12.727 -9.602 -10.938 1 96.06 94 PRO A CA 1
ATOM 764 C C . PRO A 1 94 ? -11.906 -10.766 -10.391 1 96.06 94 PRO A C 1
ATOM 766 O O . PRO A 1 94 ? -10.938 -10.555 -9.656 1 96.06 94 PRO A O 1
ATOM 769 N N . GLY A 1 95 ? -12.328 -12.008 -10.742 1 94.12 95 GLY A N 1
ATOM 770 C CA . GLY A 1 95 ? -11.703 -13.219 -10.219 1 94.12 95 GLY A CA 1
ATOM 771 C C . GLY A 1 95 ? -10.336 -13.484 -10.82 1 94.12 95 GLY A C 1
ATOM 772 O O . GLY A 1 95 ? -9.875 -12.75 -11.703 1 94.12 95 GLY A O 1
ATOM 773 N N . LEU A 1 96 ? -9.688 -14.57 -10.289 1 93.19 96 LEU A N 1
ATOM 774 C CA . LEU A 1 96 ? -8.352 -14.945 -10.742 1 93.19 96 LEU A CA 1
ATOM 775 C C . LEU A 1 96 ? -8.391 -15.406 -12.203 1 93.19 96 LEU A C 1
ATOM 777 O O . LEU A 1 96 ? -7.359 -15.422 -12.875 1 93.19 96 LEU A O 1
ATOM 781 N N . ASP A 1 97 ? -9.531 -15.711 -12.68 1 93.31 97 ASP A N 1
ATOM 782 C CA . ASP A 1 97 ? -9.711 -16.188 -14.055 1 93.31 97 ASP A CA 1
ATOM 783 C C . ASP A 1 97 ? -9.711 -15.023 -15.039 1 93.31 97 ASP A C 1
ATOM 785 O O . ASP A 1 97 ? -9.68 -15.234 -16.25 1 93.31 97 ASP A O 1
ATOM 789 N N . LYS A 1 98 ? -9.711 -13.805 -14.57 1 94.69 98 LYS A N 1
ATOM 790 C CA . LYS A 1 98 ? -9.68 -12.594 -15.383 1 94.69 98 LYS A CA 1
ATOM 791 C C . LYS A 1 98 ? -8.508 -11.695 -15 1 94.69 98 LYS A C 1
ATOM 793 O O . LYS A 1 98 ? -8.711 -10.578 -14.523 1 94.69 98 LYS A O 1
ATOM 798 N N . PRO A 1 99 ? -7.324 -12.102 -15.297 1 96.31 99 PRO A N 1
ATOM 799 C CA . PRO A 1 99 ? -6.133 -11.422 -14.781 1 96.31 99 PRO A CA 1
ATOM 800 C C . PRO A 1 99 ? -6.02 -9.977 -15.273 1 96.31 99 PRO A C 1
ATOM 802 O O . PRO A 1 99 ? -5.574 -9.102 -14.523 1 96.31 99 PRO A O 1
ATOM 805 N N . HIS A 1 100 ? -6.422 -9.703 -16.516 1 97.25 100 HIS A N 1
ATOM 806 C CA . HIS A 1 100 ? -6.344 -8.336 -17.016 1 97.25 100 HIS A CA 1
ATOM 807 C C . HIS A 1 100 ? -7.176 -7.391 -16.141 1 97.25 100 HIS A C 1
ATOM 809 O O . HIS A 1 100 ? -6.684 -6.348 -15.711 1 97.25 100 HIS A O 1
ATOM 815 N N . GLU A 1 101 ? -8.383 -7.754 -15.867 1 96.44 101 GLU A N 1
ATOM 816 C CA . GLU A 1 101 ? -9.297 -6.906 -15.125 1 96.44 101 GLU A CA 1
ATOM 817 C C . GLU A 1 101 ? -8.938 -6.871 -13.641 1 96.44 101 GLU A C 1
ATOM 819 O O . GLU A 1 101 ? -8.961 -5.809 -13.016 1 96.44 101 GLU A O 1
ATOM 824 N N . ARG A 1 102 ? -8.578 -8.039 -13.125 1 96.75 102 ARG A N 1
ATOM 825 C CA . ARG A 1 102 ? -8.297 -8.141 -11.703 1 96.75 102 ARG A CA 1
ATOM 826 C C . ARG A 1 102 ? -7.094 -7.281 -11.312 1 96.75 102 ARG A C 1
ATOM 828 O O . ARG A 1 102 ? -7.172 -6.484 -10.375 1 96.75 102 ARG A O 1
ATOM 835 N N . TYR A 1 103 ? -6.07 -7.363 -12.094 1 98.12 103 TYR A N 1
ATOM 836 C CA . TYR A 1 103 ? -4.844 -6.699 -11.664 1 98.12 103 TYR A CA 1
ATOM 837 C C . TYR A 1 103 ? -4.812 -5.254 -12.148 1 98.12 103 TYR A C 1
ATOM 839 O O . TYR A 1 103 ? -3.965 -4.465 -11.719 1 98.12 103 TYR A O 1
ATOM 847 N N . GLU A 1 104 ? -5.734 -4.887 -13.039 1 97.69 104 GLU A N 1
ATOM 848 C CA . GLU A 1 104 ? -6.004 -3.465 -13.242 1 97.69 104 GLU A CA 1
ATOM 849 C C . GLU A 1 104 ? -6.586 -2.828 -11.984 1 97.69 104 GLU A C 1
ATOM 851 O O . GLU A 1 104 ? -6.168 -1.742 -11.586 1 97.69 104 GLU A O 1
ATOM 856 N N . VAL A 1 105 ? -7.496 -3.52 -11.391 1 98.25 105 VAL A N 1
ATOM 857 C CA . VAL A 1 105 ? -8.109 -3.031 -10.156 1 98.25 105 VAL A CA 1
ATOM 858 C C . VAL A 1 105 ? -7.07 -2.986 -9.039 1 98.25 105 VAL A C 1
ATOM 860 O O . VAL A 1 105 ? -6.949 -1.983 -8.336 1 98.25 105 VAL A O 1
ATOM 863 N N . LEU A 1 106 ? -6.266 -4.02 -8.953 1 98.75 106 LEU A N 1
ATOM 864 C CA . LEU A 1 106 ? -5.371 -4.16 -7.812 1 98.75 106 LEU A CA 1
ATOM 865 C C . LEU A 1 106 ? -4.199 -3.188 -7.918 1 98.75 106 LEU A C 1
ATOM 867 O O . LEU A 1 106 ? -3.715 -2.68 -6.902 1 98.75 106 LEU A O 1
ATOM 871 N N . LYS A 1 107 ? -3.713 -2.932 -9.086 1 98.56 107 LYS A N 1
ATOM 872 C CA . LYS A 1 107 ? -2.602 -1.986 -9.156 1 98.56 107 LYS A CA 1
ATOM 873 C C . LYS A 1 107 ? -3.061 -0.572 -8.82 1 98.56 107 LYS A C 1
ATOM 875 O O . LYS A 1 107 ? -2.334 0.182 -8.172 1 98.56 107 LYS A O 1
ATOM 880 N N . TRP A 1 108 ? -4.324 -0.187 -9.141 1 98.75 108 TRP A N 1
ATOM 881 C CA . TRP A 1 108 ? -4.836 1.13 -8.781 1 98.75 108 TRP A CA 1
ATOM 882 C C . TRP A 1 108 ? -5.238 1.172 -7.309 1 98.75 108 TRP A C 1
ATOM 884 O O . TRP A 1 108 ? -5.113 2.209 -6.656 1 98.75 108 TRP A O 1
ATOM 894 N N . LEU A 1 109 ? -5.703 0.014 -6.781 1 98.88 109 LEU A N 1
ATOM 895 C CA . LEU A 1 109 ? -5.891 -0.077 -5.34 1 98.88 109 LEU A CA 1
ATOM 896 C C . LEU A 1 109 ? -4.582 0.189 -4.602 1 98.88 109 LEU A C 1
ATOM 898 O O . LEU A 1 109 ? -4.539 1.001 -3.676 1 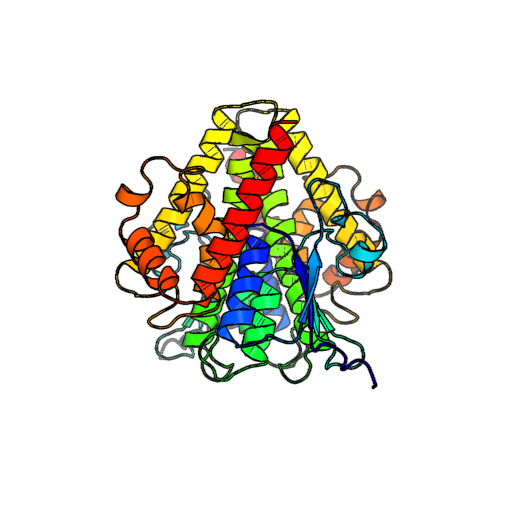98.88 109 LEU A O 1
ATOM 902 N N . THR A 1 110 ? -3.539 -0.465 -5.035 1 98.94 110 THR A N 1
ATOM 903 C CA . THR A 1 110 ? -2.236 -0.313 -4.395 1 98.94 110 THR A CA 1
ATOM 904 C C . THR A 1 110 ? -1.739 1.125 -4.516 1 98.94 110 THR A C 1
ATOM 906 O O . THR A 1 110 ? -1.215 1.689 -3.555 1 98.94 110 THR A O 1
ATOM 909 N N . PHE A 1 111 ? -1.945 1.76 -5.672 1 98.81 111 PHE A N 1
ATOM 910 C CA . PHE A 1 111 ? -1.597 3.156 -5.898 1 98.81 111 PHE A CA 1
ATOM 911 C C . PHE A 1 111 ? -2.232 4.055 -4.844 1 98.81 111 PHE A C 1
ATOM 913 O O . PHE A 1 111 ? -1.587 4.969 -4.328 1 98.81 111 PHE A O 1
ATOM 920 N N . THR A 1 112 ? -3.457 3.789 -4.5 1 98.81 112 THR A N 1
ATOM 921 C CA . THR A 1 112 ? -4.176 4.648 -3.566 1 98.81 112 THR A CA 1
ATOM 922 C C . THR A 1 112 ? -3.568 4.555 -2.17 1 98.81 112 THR A C 1
ATOM 924 O O . THR A 1 112 ? -3.48 5.555 -1.455 1 98.81 112 THR A O 1
ATOM 927 N N . VAL A 1 113 ? -3.055 3.361 -1.805 1 98.62 113 VAL A N 1
ATOM 928 C CA . VAL A 1 113 ? -2.65 3.203 -0.411 1 98.62 113 VAL A CA 1
ATOM 929 C C . VAL A 1 113 ? -1.143 3.406 -0.283 1 98.62 113 VAL A C 1
ATOM 931 O O . VAL A 1 113 ? -0.625 3.58 0.823 1 98.62 113 VAL A O 1
ATOM 934 N N . THR A 1 114 ? -0.421 3.416 -1.428 1 98.62 114 THR A N 1
ATOM 935 C CA . THR A 1 114 ? 1.024 3.592 -1.354 1 98.62 114 THR A CA 1
ATOM 936 C C . THR A 1 114 ? 1.419 5.012 -1.757 1 98.62 114 THR A C 1
ATOM 938 O O . THR A 1 114 ? 2.479 5.5 -1.362 1 98.62 114 THR A O 1
ATOM 941 N N . SER A 1 115 ? 0.589 5.676 -2.549 1 98.5 115 SER A N 1
ATOM 942 C CA . SER A 1 115 ? 0.887 7.02 -3.031 1 98.5 115 SER A CA 1
ATOM 943 C C . SER A 1 115 ? -0.106 8.039 -2.482 1 98.5 115 SER A C 1
ATOM 945 O O . SER A 1 115 ? 0.264 8.914 -1.696 1 98.5 115 SER A O 1
ATOM 947 N N . GLN A 1 116 ? -1.365 7.84 -2.736 1 98.62 116 GLN A N 1
ATOM 948 C CA . GLN A 1 116 ? -2.371 8.82 -2.348 1 98.62 116 GLN A CA 1
ATOM 949 C C . GLN A 1 116 ? -2.418 8.992 -0.833 1 98.62 116 GLN A C 1
ATOM 951 O O . GLN A 1 116 ? -2.301 10.109 -0.324 1 98.62 116 GLN A O 1
ATOM 956 N N . GLY A 1 117 ? -2.523 7.867 -0.105 1 98.12 117 GLY A N 1
ATOM 957 C CA . GLY A 1 117 ? -2.721 7.887 1.336 1 98.12 117 GLY A CA 1
ATOM 958 C C . GLY A 1 117 ? -1.563 8.516 2.088 1 98.12 117 GLY A C 1
ATOM 959 O O . GLY A 1 117 ? -1.726 9.555 2.73 1 98.12 117 GLY A O 1
ATOM 960 N N . PRO A 1 118 ? -0.358 7.965 1.955 1 98.12 118 PRO A N 1
ATOM 961 C CA . PRO A 1 118 ? 0.787 8.43 2.742 1 98.12 118 PRO A CA 1
ATOM 962 C C . PRO A 1 118 ? 1.14 9.891 2.469 1 98.12 118 PRO A C 1
ATOM 964 O O . PRO A 1 118 ? 1.432 10.641 3.4 1 98.12 118 PRO A O 1
ATOM 967 N N . ASN A 1 119 ? 1.079 10.32 1.195 1 98.31 119 ASN A N 1
ATOM 968 C CA . ASN A 1 119 ? 1.435 11.695 0.874 1 98.31 119 ASN A CA 1
ATOM 969 C C . ASN A 1 119 ? 0.362 12.68 1.343 1 98.31 119 ASN A C 1
ATOM 971 O O . ASN A 1 119 ? 0.678 13.766 1.817 1 98.31 119 ASN A O 1
ATOM 975 N N . SER A 1 120 ? -0.888 12.266 1.195 1 97.94 120 SER A N 1
ATOM 976 C CA . SER A 1 120 ? -1.969 13.094 1.73 1 97.94 120 SER A CA 1
ATOM 977 C C . SER A 1 120 ? -1.874 13.211 3.248 1 97.94 120 SER A C 1
ATOM 979 O O . SER A 1 120 ? -2.043 14.297 3.803 1 97.94 120 SER A O 1
ATOM 981 N N . GLY A 1 121 ? -1.613 12.047 3.9 1 96.75 121 GLY A N 1
ATOM 982 C CA . GLY A 1 121 ? -1.45 12.062 5.348 1 96.75 121 GLY A CA 1
ATOM 983 C C . GLY A 1 121 ? -0.322 12.961 5.809 1 96.75 121 GLY A C 1
ATOM 984 O O . GLY A 1 121 ? -0.476 13.711 6.777 1 96.75 121 GLY A O 1
ATOM 985 N N . SER A 1 122 ? 0.822 12.945 5.133 1 97.69 122 SER A N 1
ATOM 986 C CA . SER A 1 122 ? 1.962 13.781 5.48 1 97.69 122 SER A CA 1
ATOM 987 C C . SER A 1 122 ? 1.65 15.258 5.254 1 97.69 122 SER A C 1
ATOM 989 O O . SER A 1 122 ? 1.984 16.109 6.086 1 97.69 122 SER A O 1
ATOM 991 N N . LEU A 1 123 ? 1.002 15.523 4.117 1 97.44 123 LEU A N 1
ATOM 992 C CA . LEU A 1 123 ? 0.64 16.906 3.842 1 97.44 123 LEU A CA 1
ATOM 993 C C . LEU A 1 123 ? -0.263 17.469 4.938 1 97.44 123 LEU A C 1
ATOM 995 O O . LEU A 1 123 ? -0.011 18.547 5.461 1 97.44 123 LEU A O 1
ATOM 999 N N . LEU A 1 124 ? -1.288 16.703 5.32 1 95.25 124 LEU A N 1
ATOM 1000 C CA . LEU A 1 124 ? -2.234 17.172 6.328 1 95.25 124 LEU A CA 1
ATOM 1001 C C . LEU A 1 124 ? -1.545 17.344 7.68 1 95.25 124 LEU A C 1
ATOM 1003 O O . LEU A 1 124 ? -1.827 18.297 8.406 1 95.25 124 LEU A O 1
ATOM 1007 N N . PHE A 1 125 ? -0.652 16.438 7.996 1 95.06 125 PHE A N 1
ATOM 1008 C CA . PHE A 1 125 ? 0.059 16.547 9.266 1 95.06 125 PHE A CA 1
ATOM 1009 C C . PHE A 1 125 ? 0.869 17.844 9.305 1 95.06 125 PHE A C 1
ATOM 1011 O O . PHE A 1 125 ? 0.742 18.625 10.25 1 95.06 125 PHE A O 1
ATOM 1018 N N . PHE A 1 126 ? 1.638 18.094 8.281 1 96.38 126 PHE A N 1
ATOM 1019 C CA . PHE A 1 126 ? 2.557 19.234 8.312 1 96.38 126 PHE A CA 1
ATOM 1020 C C . PHE A 1 126 ? 1.809 20.547 8.102 1 96.38 126 PHE A C 1
ATOM 1022 O O . PHE A 1 126 ? 2.207 21.578 8.633 1 96.38 126 PHE A O 1
ATOM 1029 N N . LYS A 1 127 ? 0.709 20.438 7.387 1 93.56 127 LYS A N 1
ATOM 1030 C CA . LYS A 1 127 ? -0.065 21.641 7.098 1 93.56 127 LYS A CA 1
ATOM 1031 C C . LYS A 1 127 ? -0.97 22.016 8.266 1 93.56 127 LYS A C 1
ATOM 1033 O O . LYS A 1 127 ? -1.188 23.188 8.539 1 93.56 127 LYS A O 1
ATOM 1038 N N . ILE A 1 128 ? -1.461 20.984 9 1 90.5 128 ILE A N 1
ATOM 1039 C CA . ILE A 1 128 ? -2.545 21.266 9.938 1 90.5 128 ILE A CA 1
ATOM 1040 C C . ILE A 1 128 ? -2.102 20.906 11.352 1 90.5 128 ILE A C 1
ATOM 1042 O O . ILE A 1 128 ? -2.266 21.703 12.281 1 90.5 128 ILE A O 1
ATOM 1046 N N . HIS A 1 129 ? -1.478 19.734 11.578 1 89.44 129 HIS A N 1
ATOM 1047 C CA . HIS A 1 129 ? -1.339 19.172 12.914 1 89.44 129 HIS A CA 1
ATOM 1048 C C . HIS A 1 129 ? 0.01 19.531 13.531 1 89.44 129 HIS A C 1
ATOM 1050 O O . HIS A 1 129 ? 0.129 19.641 14.75 1 89.44 129 HIS A O 1
ATOM 1056 N N . SER A 1 130 ? 1.003 19.688 12.648 1 92.62 130 SER A N 1
ATOM 1057 C CA . SER A 1 130 ? 2.338 19.984 13.156 1 92.62 130 SER A CA 1
ATOM 1058 C C . SER A 1 130 ? 2.385 21.375 13.805 1 92.62 130 SER A C 1
ATOM 1060 O O . SER A 1 130 ? 1.896 22.344 13.234 1 92.62 130 SER A O 1
ATOM 1062 N N . PRO A 1 131 ? 2.965 21.391 14.953 1 91.12 131 PRO A N 1
ATOM 1063 C CA . PRO A 1 131 ? 3.109 22.719 15.578 1 91.12 131 PRO A CA 1
ATOM 1064 C C . PRO A 1 131 ? 4.039 23.641 14.789 1 91.12 131 PRO A C 1
ATOM 1066 O O . PRO A 1 131 ? 3.82 24.844 14.75 1 91.12 131 PRO A O 1
ATOM 1069 N N . GLU A 1 132 ? 5.031 23.062 14.242 1 92.44 132 GLU A N 1
ATOM 1070 C CA . GLU A 1 132 ? 5.969 23.797 13.398 1 92.44 132 GLU A CA 1
ATOM 1071 C C . GLU A 1 132 ? 5.555 23.75 11.93 1 92.44 132 GLU A C 1
ATOM 1073 O O . GLU A 1 132 ? 5.379 22.656 11.375 1 92.44 132 GLU A O 1
ATOM 1078 N N . LYS A 1 133 ? 5.305 25.016 11.422 1 94.75 133 LYS A N 1
ATOM 1079 C CA . LYS A 1 133 ? 5.027 25.094 9.992 1 94.75 133 LYS A CA 1
ATOM 1080 C C . LYS A 1 133 ? 6.297 25.391 9.203 1 94.75 133 LYS A C 1
ATOM 1082 O O . LYS A 1 133 ? 6.898 26.453 9.359 1 94.75 133 LYS A O 1
ATOM 1087 N N . ILE A 1 134 ? 6.711 24.422 8.414 1 96 134 ILE A N 1
ATOM 1088 C CA . ILE A 1 134 ? 7.93 24.562 7.625 1 96 134 ILE A CA 1
ATOM 1089 C C . ILE A 1 134 ? 7.582 24.594 6.141 1 96 134 ILE A C 1
ATOM 1091 O O . ILE A 1 134 ? 7.262 23.562 5.547 1 96 134 ILE A O 1
ATOM 1095 N N . PRO A 1 135 ? 7.695 25.734 5.5 1 95.81 135 PRO A N 1
ATOM 1096 C CA . PRO A 1 135 ? 7.191 25.922 4.137 1 95.81 135 PRO A CA 1
ATOM 1097 C C . PRO A 1 135 ? 7.785 24.938 3.145 1 95.81 135 PRO A C 1
ATOM 1099 O O . PRO A 1 135 ? 7.062 24.375 2.311 1 95.81 135 PRO A O 1
ATOM 1102 N N . SER A 1 136 ? 9.039 24.656 3.211 1 95.81 136 SER A N 1
ATOM 1103 C CA . SER A 1 136 ? 9.688 23.781 2.248 1 95.81 136 SER A CA 1
ATOM 1104 C C . SER A 1 136 ? 9.164 22.359 2.369 1 95.81 136 SER A C 1
ATOM 1106 O O . SER A 1 136 ? 9.039 21.641 1.367 1 95.81 136 SER A O 1
ATOM 1108 N N . VAL A 1 137 ? 8.852 21.922 3.586 1 97.12 137 VAL A N 1
ATOM 1109 C CA . VAL A 1 137 ? 8.328 20.578 3.83 1 97.12 137 VAL A CA 1
ATOM 1110 C C . VAL A 1 137 ? 6.891 20.484 3.328 1 97.12 137 VAL A C 1
ATOM 1112 O O . VAL A 1 137 ? 6.531 19.516 2.643 1 97.12 137 VAL A O 1
ATOM 1115 N N . ILE A 1 138 ? 6.098 21.5 3.682 1 96.88 138 ILE A N 1
ATOM 1116 C CA . ILE A 1 138 ? 4.711 21.547 3.234 1 96.88 138 ILE A CA 1
ATOM 1117 C C . ILE A 1 138 ? 4.66 21.562 1.707 1 96.88 138 ILE A C 1
ATOM 1119 O O . ILE A 1 138 ? 3.871 20.828 1.1 1 96.88 138 ILE A O 1
ATOM 1123 N N . GLU A 1 139 ? 5.547 22.328 1.096 1 96.56 139 GLU A N 1
ATOM 1124 C CA . GLU A 1 139 ? 5.598 22.422 -0.36 1 96.56 139 GLU A CA 1
ATOM 1125 C C . GLU A 1 139 ? 5.941 21.078 -0.995 1 96.56 139 GLU A C 1
ATOM 1127 O O . GLU A 1 139 ? 5.383 20.719 -2.031 1 96.56 139 GLU A O 1
ATOM 1132 N N . ARG A 1 140 ? 6.832 20.375 -0.463 1 96.25 140 ARG A N 1
ATOM 1133 C CA . ARG A 1 140 ? 7.215 19.062 -0.999 1 96.25 140 ARG A CA 1
ATOM 1134 C C . ARG A 1 140 ? 6.016 18.125 -1.069 1 96.25 140 ARG A C 1
ATOM 1136 O O . ARG A 1 140 ? 5.746 17.531 -2.115 1 96.25 140 ARG A O 1
ATOM 1143 N N . PHE A 1 141 ? 5.309 18.047 0.066 1 97.69 141 PHE A N 1
ATOM 1144 C CA . PHE A 1 141 ? 4.184 17.109 0.095 1 97.69 141 PHE A CA 1
ATOM 1145 C C . PHE A 1 141 ? 3.018 17.656 -0.731 1 97.69 141 PHE A C 1
ATOM 1147 O O . PHE A 1 141 ? 2.273 16.875 -1.339 1 97.69 141 PHE A O 1
ATOM 1154 N N . GLN A 1 142 ? 2.863 18.953 -0.768 1 97.06 142 GLN A N 1
ATOM 1155 C CA . GLN A 1 142 ? 1.859 19.562 -1.639 1 97.06 142 GLN A CA 1
ATOM 1156 C C . GLN A 1 142 ? 2.107 19.188 -3.1 1 97.06 142 GLN A C 1
ATOM 1158 O O . GLN A 1 142 ? 1.177 18.828 -3.818 1 97.06 142 GLN A O 1
ATOM 1163 N N . ASN A 1 143 ? 3.324 19.312 -3.521 1 97.44 143 ASN A N 1
ATOM 1164 C CA . ASN A 1 143 ? 3.689 18.984 -4.891 1 97.44 143 ASN A CA 1
ATOM 1165 C C . ASN A 1 143 ? 3.41 17.516 -5.195 1 97.44 143 ASN A C 1
ATOM 1167 O O . ASN A 1 143 ? 2.926 17.172 -6.281 1 97.44 143 ASN A O 1
ATOM 1171 N N . GLU A 1 144 ? 3.729 16.672 -4.234 1 97.75 144 GLU A N 1
ATOM 1172 C CA . GLU A 1 144 ? 3.477 15.25 -4.438 1 97.75 144 GLU A CA 1
ATOM 1173 C C . GLU A 1 144 ? 1.981 14.961 -4.527 1 97.75 144 GLU A C 1
ATOM 1175 O O . GLU A 1 144 ? 1.545 14.18 -5.379 1 97.75 144 GLU A O 1
ATOM 1180 N N . VAL A 1 145 ? 1.237 15.531 -3.635 1 98.25 145 VAL A N 1
ATOM 1181 C CA . VAL A 1 145 ? -0.207 15.32 -3.631 1 98.25 145 VAL A CA 1
ATOM 1182 C C . VAL A 1 145 ? -0.808 15.844 -4.934 1 98.25 145 VAL A C 1
ATOM 1184 O O . VAL A 1 145 ? -1.664 15.188 -5.535 1 98.25 145 VAL A O 1
ATOM 1187 N N . GLU A 1 146 ? -0.345 16.969 -5.391 1 98.19 146 GLU A N 1
ATOM 1188 C CA . GLU A 1 146 ? -0.818 17.516 -6.66 1 98.19 146 GLU A CA 1
ATOM 1189 C C . GLU A 1 146 ? -0.49 16.578 -7.82 1 98.19 146 GLU A C 1
ATOM 1191 O O . GLU A 1 146 ? -1.328 16.344 -8.695 1 98.19 146 GLU A O 1
ATOM 1196 N N . ARG A 1 147 ? 0.69 16.047 -7.828 1 97.94 147 ARG A N 1
ATOM 1197 C CA . ARG A 1 147 ? 1.086 15.094 -8.859 1 97.94 147 ARG A CA 1
ATOM 1198 C C . ARG A 1 147 ? 0.191 13.859 -8.828 1 97.94 147 ARG A C 1
ATOM 1200 O O . ARG A 1 147 ? -0.288 13.414 -9.875 1 97.94 147 ARG A O 1
ATOM 1207 N N . ILE A 1 148 ? -0.066 13.344 -7.695 1 98.56 148 ILE A N 1
ATOM 1208 C CA . ILE A 1 148 ? -0.826 12.109 -7.5 1 98.56 148 ILE A CA 1
ATOM 1209 C C . ILE A 1 148 ? -2.26 12.305 -7.992 1 98.56 148 ILE A C 1
ATOM 1211 O O . ILE A 1 148 ? -2.795 11.469 -8.719 1 98.56 148 ILE A O 1
ATOM 1215 N N . TYR A 1 149 ? -2.908 13.367 -7.609 1 98.44 149 TYR A N 1
ATOM 1216 C CA . TYR A 1 149 ? -4.27 13.625 -8.062 1 98.44 149 TYR A CA 1
ATOM 1217 C C . TYR A 1 149 ? -4.297 13.977 -9.547 1 98.44 149 TYR A C 1
ATOM 1219 O O . TYR A 1 149 ? -5.297 13.742 -10.227 1 98.44 149 TYR A O 1
ATOM 1227 N N . GLY A 1 150 ? -3.17 14.539 -10.047 1 98.5 150 GLY A N 1
ATOM 1228 C CA . GLY A 1 150 ? -3.027 14.664 -11.484 1 98.5 150 GLY A CA 1
ATOM 1229 C C . GLY A 1 150 ? -3.051 13.328 -12.211 1 98.5 150 GLY A C 1
ATOM 1230 O O . GLY A 1 150 ? -3.707 13.188 -13.242 1 98.5 150 GLY A O 1
ATOM 1231 N N . VAL A 1 151 ? -2.371 12.359 -11.68 1 98.69 151 VAL A N 1
ATOM 1232 C CA . VAL A 1 151 ? -2.346 11.016 -12.242 1 98.69 151 VAL A CA 1
ATOM 1233 C C . VAL A 1 151 ? -3.764 10.445 -12.281 1 98.69 151 VAL A C 1
ATOM 1235 O O . VAL A 1 151 ? -4.203 9.93 -13.312 1 98.69 151 VAL A O 1
ATOM 1238 N N . MET A 1 152 ? -4.5 10.547 -11.18 1 98.69 152 MET A N 1
ATOM 1239 C CA . MET A 1 152 ? -5.855 10.008 -11.117 1 98.69 152 MET A CA 1
ATOM 1240 C C . MET A 1 152 ? -6.785 10.758 -12.062 1 98.69 152 MET A C 1
ATOM 1242 O O . MET A 1 152 ? -7.641 10.156 -12.711 1 98.69 152 MET A O 1
ATOM 1246 N N . ASN A 1 153 ? -6.594 12.094 -12.07 1 98.75 153 ASN A N 1
ATOM 1247 C CA . ASN A 1 153 ? -7.395 12.906 -12.984 1 98.75 153 ASN A CA 1
ATOM 1248 C C . ASN A 1 153 ? -7.207 12.461 -14.43 1 98.75 153 ASN A C 1
ATOM 1250 O O . ASN A 1 153 ? -8.18 12.344 -15.18 1 98.75 153 ASN A O 1
ATOM 1254 N N . ASN A 1 154 ? -5.988 12.211 -14.828 1 98.44 154 ASN A N 1
ATOM 1255 C CA . ASN A 1 154 ? -5.699 11.766 -16.188 1 98.44 154 ASN A CA 1
ATOM 1256 C C . ASN A 1 154 ? -6.234 10.359 -16.453 1 98.44 154 ASN A C 1
ATOM 1258 O O . ASN A 1 154 ? -6.742 10.078 -17.531 1 98.44 154 ASN A O 1
ATOM 1262 N N . GLN A 1 155 ? -6.129 9.5 -15.477 1 98.19 155 GLN A N 1
ATOM 1263 C CA . GLN A 1 155 ? -6.648 8.141 -15.57 1 98.19 155 GLN A CA 1
ATOM 1264 C C . GLN A 1 155 ? -8.156 8.141 -15.812 1 98.19 155 GLN A C 1
ATOM 1266 O O . GLN A 1 155 ? -8.68 7.27 -16.516 1 98.19 155 GLN A O 1
ATOM 1271 N N . LEU A 1 156 ? -8.836 9.094 -15.312 1 98.5 156 LEU A N 1
ATOM 1272 C CA . LEU A 1 156 ? -10.297 9.156 -15.328 1 98.5 156 LEU A CA 1
ATOM 1273 C C . LEU A 1 156 ? -10.797 9.898 -16.562 1 98.5 156 LEU A C 1
ATOM 1275 O O . LEU A 1 156 ? -12 10.094 -16.719 1 98.5 156 LEU A O 1
ATOM 1279 N N . LYS A 1 157 ? -9.891 10.352 -17.344 1 97.31 157 LYS A N 1
ATOM 1280 C CA . LYS A 1 157 ? -10.266 11.141 -18.5 1 97.31 157 LYS A CA 1
ATOM 1281 C C . LYS A 1 157 ? -11.203 10.367 -19.422 1 97.31 157 LYS A C 1
ATOM 1283 O O . LYS A 1 157 ? -12.219 10.898 -19.875 1 97.31 157 LYS A O 1
ATOM 1288 N N . ASP A 1 158 ? -10.906 9.07 -19.672 1 93.81 158 ASP A N 1
ATOM 1289 C CA . ASP A 1 158 ? -11.703 8.289 -20.609 1 93.81 158 ASP A CA 1
ATOM 1290 C C . ASP A 1 158 ? -12.328 7.078 -19.922 1 93.81 158 ASP A C 1
ATOM 1292 O O . ASP A 1 158 ? -12.648 6.086 -20.578 1 93.81 158 ASP A O 1
ATOM 1296 N N . ARG A 1 159 ? -12.398 7.156 -18.641 1 95.75 159 ARG A N 1
ATOM 1297 C CA . ARG A 1 159 ? -12.953 6.074 -17.844 1 95.75 159 ARG A CA 1
ATOM 1298 C C . ARG A 1 159 ? -13.961 6.609 -16.828 1 95.75 159 ARG A C 1
ATOM 1300 O O . ARG A 1 159 ? -13.758 7.684 -16.25 1 95.75 159 ARG A O 1
ATOM 1307 N N . ASP A 1 160 ? -14.969 5.832 -16.578 1 97.25 160 ASP A N 1
ATOM 1308 C CA . ASP A 1 160 ? -15.922 6.219 -15.547 1 97.25 160 ASP A CA 1
ATOM 1309 C C . ASP A 1 160 ? -15.344 5.992 -14.148 1 97.25 160 ASP A C 1
ATOM 1311 O O . ASP A 1 160 ? -15.633 6.746 -13.219 1 97.25 160 ASP A O 1
ATOM 1315 N N . TYR A 1 161 ? -14.555 4.926 -14.078 1 98.31 161 TYR A N 1
ATOM 1316 C CA . TYR A 1 161 ? -13.945 4.559 -12.805 1 98.31 161 TYR A CA 1
ATOM 1317 C C . TYR A 1 161 ? -12.445 4.352 -12.953 1 98.31 161 TYR A C 1
ATOM 1319 O O . TYR A 1 161 ? -11.93 4.281 -14.07 1 98.31 161 TYR A O 1
ATOM 1327 N N . LEU A 1 162 ? -11.672 4.297 -11.914 1 98 162 LEU A N 1
ATOM 1328 C CA . LEU A 1 162 ? -10.219 4.285 -11.914 1 98 162 LEU A CA 1
ATOM 1329 C C . LEU A 1 162 ? -9.68 3.086 -12.688 1 98 162 LEU A C 1
ATOM 1331 O O . LEU A 1 162 ? -8.695 3.197 -13.414 1 98 162 LEU A O 1
ATOM 1335 N N . ALA A 1 163 ? -10.328 1.932 -12.477 1 96.69 163 ALA A N 1
ATOM 1336 C CA . ALA A 1 163 ? -9.805 0.709 -13.086 1 96.69 163 ALA A CA 1
ATOM 1337 C C . ALA A 1 163 ? -10.641 0.291 -14.289 1 96.69 163 ALA A C 1
ATOM 1339 O O . ALA A 1 163 ? -10.508 -0.829 -14.789 1 96.69 163 ALA A O 1
ATOM 1340 N N . GLY A 1 164 ? -11.609 1.135 -14.711 1 94 164 GLY A N 1
ATOM 1341 C CA . GLY A 1 164 ? -12.398 0.778 -15.875 1 94 164 GLY A CA 1
ATOM 1342 C C . GLY A 1 164 ? -13.781 1.399 -15.875 1 94 164 GLY A C 1
ATOM 1343 O O . GLY A 1 164 ? -13.938 2.578 -15.547 1 94 164 GLY A O 1
ATOM 1344 N N . ASN A 1 165 ? -14.727 0.551 -16.281 1 93.12 165 ASN A N 1
ATOM 1345 C CA . ASN A 1 165 ? -16.062 1.105 -16.531 1 93.12 165 ASN A CA 1
ATOM 1346 C C . ASN A 1 165 ? -17.031 0.721 -15.414 1 93.12 165 ASN A C 1
ATOM 1348 O O . ASN A 1 165 ? -18.203 1.08 -15.461 1 93.12 165 ASN A O 1
ATOM 1352 N N . GLU A 1 166 ? -16.516 0.038 -14.484 1 95.06 166 GLU A N 1
ATOM 1353 C CA . GLU A 1 166 ? -17.344 -0.359 -13.352 1 95.06 166 GLU A CA 1
ATOM 1354 C C . GLU A 1 166 ? -16.688 0.006 -12.023 1 95.06 166 GLU A C 1
ATOM 1356 O O . GLU A 1 166 ? -15.453 0.047 -11.93 1 95.06 166 GLU A O 1
ATOM 1361 N N . LEU A 1 167 ? -17.531 0.231 -11.031 1 97.31 167 LEU A N 1
ATOM 1362 C CA . LEU A 1 167 ? -17.031 0.49 -9.688 1 97.31 167 LEU A CA 1
ATOM 1363 C C . LEU A 1 167 ?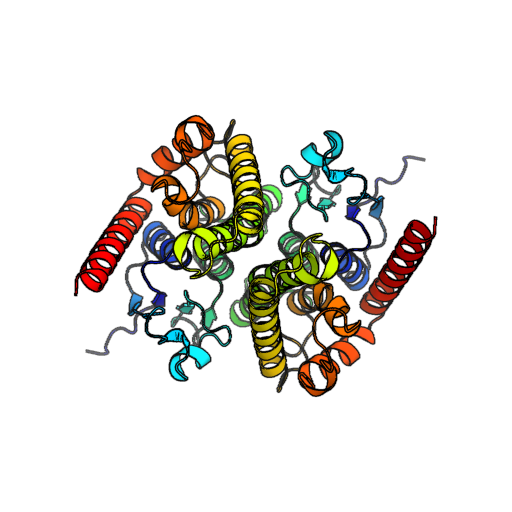 -16.203 -0.689 -9.18 1 97.31 167 LEU A C 1
ATOM 1365 O O . LEU A 1 167 ? -16.594 -1.847 -9.367 1 97.31 167 LEU A O 1
ATOM 1369 N N . SER A 1 168 ? -15.109 -0.437 -8.633 1 97.81 168 SER A N 1
ATOM 1370 C CA . SER A 1 168 ? -14.281 -1.466 -8.016 1 97.81 168 SER A CA 1
ATOM 1371 C C . SER A 1 168 ? -13.727 -0.998 -6.668 1 97.81 168 SER A C 1
ATOM 1373 O O . SER A 1 168 ? -13.953 0.144 -6.266 1 97.81 168 SER A O 1
ATOM 1375 N N . ILE A 1 169 ? -12.984 -1.836 -6.02 1 98.5 169 ILE A N 1
ATOM 1376 C CA . ILE A 1 169 ? -12.391 -1.516 -4.723 1 98.5 169 ILE A CA 1
ATOM 1377 C C . ILE A 1 169 ? -11.32 -0.447 -4.898 1 98.5 169 ILE A C 1
ATOM 1379 O O . ILE A 1 169 ? -10.938 0.22 -3.936 1 98.5 169 ILE A O 1
ATOM 1383 N N . ALA A 1 170 ? -10.805 -0.267 -6.082 1 98.75 170 ALA A N 1
ATOM 1384 C CA . ALA A 1 170 ? -9.883 0.837 -6.332 1 98.75 170 ALA A CA 1
ATOM 1385 C C . ALA A 1 170 ? -10.57 2.184 -6.133 1 98.75 170 ALA A C 1
ATOM 1387 O O . ALA A 1 170 ? -9.992 3.109 -5.562 1 98.75 170 ALA A O 1
ATOM 1388 N N . ASP A 1 171 ? -11.797 2.281 -6.582 1 98.81 171 ASP A N 1
ATOM 1389 C CA . ASP A 1 171 ? -12.562 3.514 -6.441 1 98.81 171 ASP A CA 1
ATOM 1390 C C . ASP A 1 171 ? -12.914 3.781 -4.98 1 98.81 171 ASP A C 1
ATOM 1392 O O . ASP A 1 171 ? -12.805 4.914 -4.508 1 98.81 171 ASP A O 1
ATOM 1396 N N . ILE A 1 172 ? -13.312 2.744 -4.324 1 98.75 172 ILE A N 1
ATOM 1397 C CA . ILE A 1 172 ? -13.656 2.857 -2.91 1 98.75 172 ILE A CA 1
ATOM 1398 C C . ILE A 1 172 ? -12.453 3.363 -2.121 1 98.75 172 ILE A C 1
ATOM 1400 O O . ILE A 1 172 ? -12.578 4.277 -1.302 1 98.75 172 ILE A O 1
ATOM 1404 N N . SER A 1 173 ? -11.336 2.799 -2.396 1 98.88 173 SER A N 1
ATOM 1405 C CA . SER A 1 173 ? -10.109 3.182 -1.711 1 98.88 173 SER A CA 1
ATOM 1406 C C . SER A 1 173 ? -9.727 4.625 -2.023 1 98.88 173 SER A C 1
ATOM 1408 O O . SER A 1 173 ? -9.344 5.379 -1.128 1 98.88 173 SER A O 1
ATOM 1410 N N . ALA A 1 174 ? -9.828 5.027 -3.25 1 98.75 174 ALA A N 1
ATOM 1411 C CA . ALA A 1 174 ? -9.469 6.375 -3.674 1 98.75 174 ALA A CA 1
ATOM 1412 C C . ALA A 1 174 ? -10.352 7.422 -3.006 1 98.75 174 ALA A C 1
ATOM 1414 O O . ALA A 1 174 ? -9.898 8.523 -2.688 1 98.75 174 ALA A O 1
ATOM 1415 N N . TYR A 1 175 ? -11.586 7.078 -2.801 1 98.5 175 TYR A N 1
ATOM 1416 C CA . TYR A 1 175 ? -12.555 8.023 -2.256 1 98.5 175 TYR A CA 1
ATOM 1417 C C . TYR A 1 175 ? -12.227 8.375 -0.811 1 98.5 175 TYR A C 1
ATOM 1419 O O . TYR A 1 175 ? -12.453 9.5 -0.369 1 98.5 175 TYR A O 1
ATOM 1427 N N . GLY A 1 176 ? -11.641 7.41 -0.042 1 95.75 176 GLY A N 1
ATOM 1428 C CA . GLY A 1 176 ? -11.305 7.664 1.35 1 95.75 176 GLY A CA 1
ATOM 1429 C C . GLY A 1 176 ? -10.547 8.961 1.552 1 95.75 176 GLY A C 1
ATOM 1430 O O . GLY A 1 176 ? -11.031 9.875 2.225 1 95.75 176 GLY A O 1
ATOM 1431 N N . TRP A 1 177 ? -9.453 9.102 0.808 1 95.88 177 TRP A N 1
ATOM 1432 C CA . TRP A 1 177 ? -8.641 10.312 0.896 1 95.88 177 TRP A CA 1
ATOM 1433 C C . TRP A 1 177 ? -9.172 11.398 -0.034 1 95.88 177 TRP A C 1
ATOM 1435 O O . TRP A 1 177 ? -8.906 12.586 0.168 1 95.88 177 TRP A O 1
ATOM 1445 N N . GLY A 1 178 ? -9.922 10.969 -1.061 1 96.25 178 GLY A N 1
ATOM 1446 C CA . GLY A 1 178 ? -10.555 11.914 -1.969 1 96.25 178 GLY A CA 1
ATOM 1447 C C . GLY A 1 178 ? -11.516 12.859 -1.274 1 96.25 178 GLY A C 1
ATOM 1448 O O . GLY A 1 178 ? -11.688 14.008 -1.696 1 96.25 178 GLY A O 1
ATOM 1449 N N . MET A 1 179 ? -12.117 12.438 -0.209 1 93.38 179 MET A N 1
ATOM 1450 C CA . MET A 1 179 ? -13.039 13.258 0.573 1 93.38 179 MET A CA 1
ATOM 1451 C C . MET A 1 179 ? -12.328 14.477 1.153 1 93.38 179 MET A C 1
ATOM 1453 O O . MET A 1 179 ? -12.898 15.562 1.212 1 93.38 179 MET A O 1
ATOM 1457 N N . TYR A 1 180 ? -11.102 14.305 1.52 1 91.06 180 TYR A N 1
ATOM 1458 C CA . TYR A 1 180 ? -10.328 15.398 2.094 1 91.06 180 TYR A CA 1
ATOM 1459 C C . TYR A 1 180 ? -9.969 16.422 1.03 1 91.06 180 TYR A C 1
ATOM 1461 O O . TYR A 1 180 ? -9.844 17.625 1.326 1 91.06 180 TYR A O 1
ATOM 1469 N N . LEU A 1 181 ? -9.742 15.93 -0.176 1 91.62 181 LEU A N 1
ATOM 1470 C CA . LEU A 1 181 ? -9.562 16.859 -1.286 1 91.62 181 LEU A CA 1
ATOM 1471 C C . LEU A 1 181 ? -10.836 17.656 -1.536 1 91.62 181 LEU A C 1
ATOM 1473 O O . LEU A 1 181 ? -10.773 18.875 -1.722 1 91.62 181 LEU A O 1
ATOM 1477 N N . LYS A 1 182 ? -11.914 16.969 -1.5 1 90.88 182 LYS A N 1
ATOM 1478 C CA . LYS A 1 182 ? -13.219 17.578 -1.755 1 90.88 182 LYS A CA 1
ATOM 1479 C C . LYS A 1 182 ? -13.508 18.688 -0.749 1 90.88 182 LYS A C 1
ATOM 1481 O O . LYS A 1 182 ? -14.117 19.703 -1.097 1 90.88 182 LYS A O 1
ATOM 1486 N N . TRP A 1 183 ? -13.031 18.516 0.457 1 87.81 183 TRP A N 1
ATOM 1487 C CA . TRP A 1 183 ? -13.266 19.5 1.512 1 87.81 183 TRP A CA 1
ATOM 1488 C C . TRP A 1 183 ? -12.352 20.703 1.343 1 87.81 183 TRP A C 1
ATOM 1490 O O . TRP A 1 183 ? -12.461 21.688 2.088 1 87.81 183 TRP A O 1
ATOM 1500 N N . GLY A 1 184 ? -11.438 20.719 0.401 1 85.62 184 GLY A N 1
ATOM 1501 C CA . GLY A 1 184 ? -10.57 21.859 0.114 1 85.62 184 GLY A CA 1
ATOM 1502 C C . GLY A 1 184 ? -9.438 22 1.109 1 85.62 184 GLY A C 1
ATOM 1503 O O . GLY A 1 184 ? -8.797 23.062 1.167 1 85.62 184 GLY A O 1
ATOM 1504 N N . ILE A 1 185 ? -9.188 21 1.869 1 84.19 185 ILE A N 1
ATOM 1505 C CA . ILE A 1 185 ? -8.195 21.062 2.938 1 84.19 185 ILE A CA 1
ATOM 1506 C C . ILE A 1 185 ? -6.801 20.844 2.355 1 84.19 185 ILE A C 1
ATOM 1508 O O . ILE A 1 185 ? -5.82 21.391 2.869 1 84.19 185 ILE A O 1
ATOM 1512 N N . MET A 1 186 ? -6.695 20.141 1.234 1 90.75 186 MET A N 1
ATOM 1513 C CA . MET A 1 186 ? -5.398 19.734 0.705 1 90.75 186 MET A CA 1
ATOM 1514 C C . MET A 1 186 ? -4.941 20.672 -0.4 1 90.75 186 MET A C 1
ATOM 1516 O O . MET A 1 186 ? -3.799 21.141 -0.395 1 90.75 186 MET A O 1
ATOM 1520 N N . ILE A 1 187 ? -5.754 20.938 -1.326 1 92.81 187 ILE A N 1
ATOM 1521 C CA . ILE A 1 187 ? -5.43 21.719 -2.518 1 92.81 187 ILE A CA 1
ATOM 1522 C C . ILE A 1 187 ? -6.535 22.734 -2.783 1 92.81 187 ILE A C 1
ATOM 1524 O O . ILE A 1 187 ? -7.699 22.359 -2.955 1 92.81 187 ILE A O 1
ATOM 1528 N N . ASP A 1 188 ? -6.047 23.922 -2.857 1 90.69 188 ASP A N 1
ATOM 1529 C CA . ASP A 1 188 ? -6.992 24.984 -3.211 1 90.69 188 ASP A CA 1
ATOM 1530 C C . ASP A 1 188 ? -7.441 24.844 -4.664 1 90.69 188 ASP A C 1
ATOM 1532 O O . ASP A 1 188 ? -6.652 24.469 -5.531 1 90.69 188 ASP A O 1
ATOM 1536 N N . ASP A 1 189 ? -8.695 25.109 -5 1 94.12 189 ASP A N 1
ATOM 1537 C CA . ASP A 1 189 ? -9.266 25.125 -6.34 1 94.12 189 ASP A CA 1
ATOM 1538 C C . ASP A 1 189 ? -9.117 23.766 -7.02 1 94.12 189 ASP A C 1
ATOM 1540 O O . ASP A 1 189 ? -8.844 23.703 -8.219 1 94.12 189 ASP A O 1
ATOM 1544 N N . TRP A 1 190 ? -9.203 22.688 -6.242 1 96.19 190 TRP A N 1
ATOM 1545 C CA . TRP A 1 190 ? -8.984 21.328 -6.758 1 96.19 190 TRP A CA 1
ATOM 1546 C C . TRP A 1 190 ? -9.977 21 -7.867 1 96.19 190 TRP A C 1
ATOM 1548 O O . TRP A 1 190 ? -9.656 20.266 -8.797 1 96.19 190 TRP A O 1
ATOM 1558 N N . GLU A 1 191 ? -11.219 21.562 -7.836 1 97 191 GLU A N 1
ATOM 1559 C CA . GLU A 1 191 ? -12.258 21.266 -8.812 1 97 191 GLU A CA 1
ATOM 1560 C C . GLU A 1 191 ? -11.844 21.688 -10.219 1 97 191 GLU A C 1
ATOM 1562 O O . GLU A 1 191 ? -12.141 21.016 -11.195 1 97 191 GLU A O 1
ATOM 1567 N N . SER A 1 192 ? -11.242 22.859 -10.281 1 97.5 192 SER A N 1
ATOM 1568 C CA . SER A 1 192 ? -10.781 23.375 -11.562 1 97.5 192 SER A CA 1
ATOM 1569 C C . SER A 1 192 ? -9.539 22.625 -12.039 1 97.5 192 SER A C 1
ATOM 1571 O O . SER A 1 192 ? -9.352 22.422 -13.242 1 97.5 192 SER A O 1
ATOM 1573 N N . LYS A 1 193 ? -8.719 22.234 -11.109 1 97.5 193 LYS A N 1
ATOM 1574 C CA . LYS A 1 193 ? -7.457 21.578 -11.43 1 97.5 193 LYS A CA 1
ATOM 1575 C C . LYS A 1 193 ? -7.684 20.141 -11.883 1 97.5 193 LYS A C 1
ATOM 1577 O O . LYS A 1 193 ? -6.941 19.625 -12.719 1 97.5 193 LYS A O 1
ATOM 1582 N N . TYR A 1 194 ? -8.703 19.516 -11.305 1 98.31 194 TYR A N 1
ATOM 1583 C CA . TYR A 1 194 ? -8.938 18.109 -11.57 1 98.31 194 TYR A CA 1
ATOM 1584 C C . TYR A 1 194 ? -10.383 17.859 -11.969 1 98.31 194 TYR A C 1
ATOM 1586 O O . TYR A 1 194 ? -11.109 17.141 -11.273 1 98.31 194 TYR A O 1
ATOM 1594 N N . PRO A 1 195 ? -10.789 18.266 -13.156 1 98.5 195 PRO A N 1
ATOM 1595 C CA . PRO A 1 195 ? -12.188 18.156 -13.57 1 98.5 195 PRO A CA 1
ATOM 1596 C C . PRO A 1 195 ? -12.664 16.719 -13.711 1 98.5 195 PRO A C 1
ATOM 1598 O O . PRO A 1 195 ? -13.828 16.406 -13.43 1 98.5 195 PRO A O 1
ATOM 1601 N N . ASN A 1 196 ? -11.781 15.836 -14.234 1 98.69 196 ASN A N 1
ATOM 1602 C CA . ASN A 1 196 ? -12.18 14.438 -14.375 1 98.69 196 ASN A CA 1
ATOM 1603 C C . ASN A 1 196 ? -12.352 13.773 -13.008 1 98.69 196 ASN A C 1
ATOM 1605 O O . ASN A 1 196 ? -13.242 12.938 -12.836 1 98.69 196 ASN A O 1
ATOM 1609 N N . PHE A 1 197 ? -11.492 14.133 -12.102 1 98.44 197 PHE A N 1
ATOM 1610 C CA . PHE A 1 197 ? -11.633 13.609 -10.75 1 98.44 197 PHE A CA 1
ATOM 1611 C C . PHE A 1 197 ? -12.914 14.125 -10.102 1 98.44 197 PHE A C 1
ATOM 1613 O O . PHE A 1 197 ? -13.609 13.391 -9.398 1 98.44 197 PHE A O 1
ATOM 1620 N N . LYS A 1 198 ? -13.227 15.422 -10.305 1 98 198 LYS A N 1
ATOM 1621 C CA . LYS A 1 198 ? -14.484 15.992 -9.82 1 98 198 LYS A CA 1
ATOM 1622 C C . LYS A 1 198 ? -15.68 15.227 -10.359 1 98 198 LYS A C 1
ATOM 1624 O O . LYS A 1 198 ? -16.594 14.883 -9.609 1 98 198 LYS A O 1
ATOM 1629 N N . ARG A 1 199 ? -15.656 14.984 -11.617 1 98.31 199 ARG A N 1
ATOM 1630 C CA . ARG A 1 199 ? -16.719 14.211 -12.242 1 98.31 199 ARG A CA 1
ATOM 1631 C C . ARG A 1 199 ? -16.859 12.844 -11.586 1 98.31 199 ARG A C 1
ATOM 1633 O O . ARG A 1 199 ? -17.969 12.367 -11.359 1 98.31 199 ARG A O 1
ATOM 1640 N N . TRP A 1 200 ? -15.766 12.211 -11.344 1 98.62 200 TRP A N 1
ATOM 1641 C CA . TRP A 1 200 ? -15.742 10.898 -10.711 1 98.62 200 TRP A CA 1
ATOM 1642 C C . TRP A 1 200 ? -16.328 10.953 -9.312 1 98.62 200 TRP A C 1
ATOM 1644 O O . TRP A 1 200 ? -17.125 10.086 -8.93 1 98.62 200 TRP A O 1
ATOM 1654 N N . ILE A 1 201 ? -16 11.953 -8.5 1 98.06 201 ILE A N 1
ATOM 1655 C CA . ILE A 1 201 ? -16.562 12.133 -7.164 1 98.06 201 ILE A CA 1
ATOM 1656 C C . ILE A 1 201 ? -18.078 12.25 -7.25 1 98.06 201 ILE A C 1
ATOM 1658 O O . ILE A 1 201 ? -18.797 11.586 -6.512 1 98.06 201 ILE A O 1
ATOM 1662 N N . GLU A 1 202 ? -18.516 13.086 -8.141 1 97.88 202 GLU A N 1
ATOM 1663 C CA . GLU A 1 202 ? -19.953 13.289 -8.328 1 97.88 202 GLU A CA 1
ATOM 1664 C C . GLU A 1 202 ? -20.641 11.984 -8.734 1 97.88 202 GLU A C 1
ATOM 1666 O O . GLU A 1 202 ? -21.766 11.719 -8.32 1 97.88 202 GLU A O 1
ATOM 1671 N N . LEU A 1 203 ? -19.984 11.25 -9.516 1 98.38 203 LEU A N 1
ATOM 1672 C CA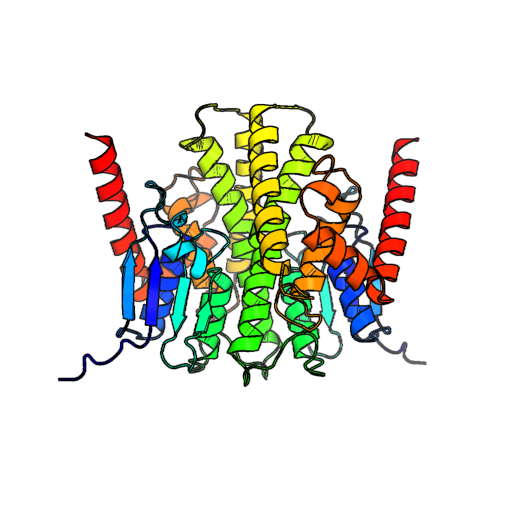 . LEU A 1 203 ? -20.516 9.969 -9.977 1 98.38 203 LEU A CA 1
ATOM 1673 C C . LEU A 1 203 ? -20.672 8.992 -8.82 1 98.38 203 LEU A C 1
ATOM 1675 O O . LEU A 1 203 ? -21.75 8.422 -8.617 1 98.38 203 LEU A O 1
ATOM 1679 N N . VAL A 1 204 ? -19.609 8.766 -8.039 1 98.25 204 VAL A N 1
ATOM 1680 C CA . VAL A 1 204 ? -19.641 7.73 -7.016 1 98.25 204 VAL A CA 1
ATOM 1681 C C . VAL A 1 204 ? -20.547 8.156 -5.863 1 98.25 204 VAL A C 1
ATOM 1683 O O . VAL A 1 204 ? -21.156 7.316 -5.203 1 98.25 204 VAL A O 1
ATOM 1686 N N . GLU A 1 205 ? -20.734 9.422 -5.664 1 97.94 205 GLU A N 1
ATOM 1687 C CA . GLU A 1 205 ? -21.516 9.922 -4.547 1 97.94 205 GLU A CA 1
ATOM 1688 C C . GLU A 1 205 ? -23.016 9.781 -4.82 1 97.94 205 GLU A C 1
ATOM 1690 O O . GLU A 1 205 ? -23.844 10 -3.93 1 97.94 205 GLU A O 1
ATOM 1695 N N . LYS A 1 206 ? -23.344 9.406 -6 1 98.06 206 LYS A N 1
ATOM 1696 C CA . LYS A 1 206 ? -24.734 9.086 -6.285 1 98.06 206 LYS A CA 1
ATOM 1697 C C . LYS A 1 206 ? -25.141 7.762 -5.652 1 98.06 206 LYS A C 1
ATOM 1699 O O . LYS A 1 206 ? -26.328 7.465 -5.52 1 98.06 206 LYS A O 1
ATOM 1704 N N . ARG A 1 207 ? -24.219 7.02 -5.305 1 97.62 207 ARG A N 1
ATOM 1705 C CA . ARG A 1 207 ? -24.484 5.715 -4.707 1 97.62 207 ARG A CA 1
ATOM 1706 C C . ARG A 1 207 ? -24.75 5.84 -3.211 1 97.62 207 ARG A C 1
ATOM 1708 O O . ARG A 1 207 ? -24.109 6.629 -2.523 1 97.62 207 ARG A O 1
ATOM 1715 N N . GLU A 1 208 ? -25.625 5.012 -2.688 1 97.44 208 GLU A N 1
ATOM 1716 C CA . GLU A 1 208 ? -26.016 5.055 -1.282 1 97.44 208 GLU A CA 1
ATOM 1717 C C . GLU A 1 208 ? -24.828 4.77 -0.367 1 97.44 208 GLU A C 1
ATOM 1719 O O . GLU A 1 208 ? -24.734 5.324 0.73 1 97.44 208 GLU A O 1
ATOM 1724 N N . SER A 1 209 ? -23.969 3.916 -0.716 1 97.44 209 SER A N 1
ATOM 1725 C CA . SER A 1 209 ? -22.828 3.533 0.091 1 97.44 209 SER A CA 1
ATOM 1726 C C . SER A 1 209 ? -21.906 4.723 0.34 1 97.44 209 SER A C 1
ATOM 1728 O O . SER A 1 209 ? -21.469 4.953 1.47 1 97.44 209 SER A O 1
ATOM 1730 N N . PHE A 1 210 ? -21.641 5.516 -0.688 1 98.06 210 PHE A N 1
ATOM 1731 C CA . PHE A 1 210 ? -20.781 6.691 -0.562 1 98.06 210 PHE A CA 1
ATOM 1732 C C . PHE A 1 210 ? -21.5 7.793 0.216 1 98.06 210 PHE A C 1
ATOM 1734 O O . PHE A 1 210 ? -20.875 8.508 1.004 1 98.06 210 PHE A O 1
ATOM 1741 N N . GLN A 1 211 ? -22.797 7.895 0.053 1 97.56 211 GLN A N 1
ATOM 1742 C CA . GLN A 1 211 ? -23.578 8.852 0.833 1 97.56 211 GLN A CA 1
ATOM 1743 C C . GLN A 1 211 ? -23.531 8.523 2.322 1 97.56 211 GLN A C 1
ATOM 1745 O O . GLN A 1 211 ? -23.484 9.422 3.162 1 97.56 211 GLN A O 1
ATOM 1750 N N . TYR A 1 212 ? -23.562 7.297 2.557 1 95.31 212 TYR A N 1
ATOM 1751 C CA . TYR A 1 212 ? -23.453 6.875 3.949 1 95.31 212 TYR A CA 1
ATOM 1752 C C . TYR A 1 212 ? -22.125 7.324 4.559 1 95.31 212 TYR A C 1
ATOM 1754 O O . TYR A 1 212 ? -22.094 7.836 5.68 1 95.31 212 TYR A O 1
ATOM 1762 N N . ALA A 1 213 ? -21.062 7.109 3.816 1 94.88 213 ALA A N 1
ATOM 1763 C CA . ALA A 1 213 ? -19.734 7.512 4.293 1 94.88 213 ALA A CA 1
ATOM 1764 C C . ALA A 1 213 ? -19.688 9.016 4.535 1 94.88 213 ALA A C 1
ATOM 1766 O O . ALA A 1 213 ? -19.047 9.477 5.488 1 94.88 213 ALA A O 1
ATOM 1767 N N . ILE A 1 214 ? -20.344 9.797 3.676 1 94.38 214 ILE A N 1
ATOM 1768 C CA . ILE A 1 214 ? -20.391 11.25 3.82 1 94.38 214 ILE A CA 1
ATOM 1769 C C . ILE A 1 214 ? -21.094 11.609 5.125 1 94.38 214 ILE A C 1
ATOM 1771 O O . ILE A 1 214 ? -20.641 12.484 5.867 1 94.38 214 ILE A O 1
ATOM 1775 N N . LYS A 1 215 ? -22.141 10.891 5.395 1 93.62 215 LYS A N 1
ATOM 1776 C CA . LYS A 1 215 ? -22.891 11.141 6.621 1 93.62 215 LYS A CA 1
ATOM 1777 C C . LYS A 1 215 ? -22.031 10.844 7.852 1 93.62 215 LYS A C 1
ATOM 1779 O O . LYS A 1 215 ? -22.047 11.602 8.82 1 93.62 215 LYS A O 1
ATOM 1784 N N . VAL A 1 216 ? -21.312 9.758 7.801 1 90.06 216 VAL A N 1
ATOM 1785 C CA . VAL A 1 216 ? -20.438 9.375 8.906 1 90.06 216 VAL A CA 1
ATOM 1786 C C . VAL A 1 216 ? -19.359 10.445 9.102 1 90.06 216 VAL A C 1
ATOM 1788 O O . VAL A 1 216 ? -19.047 10.828 10.227 1 90.06 216 VAL A O 1
ATOM 1791 N N . ALA A 1 217 ? -18.828 10.891 7.992 1 89 217 ALA A N 1
ATOM 1792 C CA . ALA A 1 217 ? -17.781 11.906 8.031 1 89 217 ALA A CA 1
ATOM 1793 C C . ALA A 1 217 ? -18.297 13.211 8.617 1 89 217 ALA A C 1
ATOM 1795 O O . ALA A 1 217 ? -17.625 13.859 9.414 1 89 217 ALA A O 1
ATOM 1796 N N . ASP A 1 218 ? -19.469 13.609 8.203 1 88.06 218 ASP A N 1
ATOM 1797 C CA . ASP A 1 218 ? -20.094 14.836 8.695 1 88.06 218 ASP A CA 1
ATOM 1798 C C . ASP A 1 218 ? -20.297 14.781 10.203 1 88.06 218 ASP A C 1
ATOM 1800 O O . ASP A 1 218 ? -20.047 15.773 10.906 1 88.06 218 ASP A O 1
ATOM 1804 N N . GLU A 1 219 ? -20.641 13.648 10.602 1 83.81 219 GLU A N 1
ATOM 1805 C CA . GLU A 1 219 ? -20.844 13.469 12.039 1 83.81 219 GLU A CA 1
ATOM 1806 C C . GLU A 1 219 ? -19.516 13.555 12.789 1 83.81 219 GLU A C 1
ATOM 1808 O O . GLU A 1 219 ? -19.453 14.125 13.883 1 83.81 219 GLU A O 1
ATOM 1813 N N . GLY A 1 220 ? -18.516 13.023 12.18 1 80.25 220 GLY A N 1
ATOM 1814 C CA . GLY A 1 220 ? -17.188 13.078 12.773 1 80.25 220 GLY A CA 1
ATOM 1815 C C . GLY A 1 220 ? -16.625 14.492 12.859 1 80.25 220 GLY A C 1
ATOM 1816 O O . GLY A 1 220 ? -16.047 14.875 13.875 1 80.25 220 GLY A O 1
ATOM 1817 N N . ILE A 1 221 ? -16.828 15.188 11.789 1 79.38 221 ILE A N 1
ATOM 1818 C CA . ILE A 1 221 ? -16.359 16.562 11.727 1 79.38 221 ILE A CA 1
ATOM 1819 C C . ILE A 1 221 ? -17.094 17.422 12.75 1 79.38 221 ILE A C 1
ATOM 1821 O O . ILE A 1 221 ? -16.484 18.25 13.43 1 79.38 221 ILE A O 1
ATOM 1825 N N . LYS A 1 222 ? -18.375 17.203 12.758 1 79.25 222 LYS A N 1
ATOM 1826 C CA . LYS A 1 222 ? -19.172 17.938 13.734 1 79.25 222 LYS A CA 1
ATOM 1827 C C . LYS A 1 222 ? -18.688 17.688 15.156 1 79.25 222 LYS A C 1
ATOM 1829 O O . LYS A 1 222 ? -18.5 18.625 15.93 1 79.25 222 LYS A O 1
ATOM 1834 N N . LYS A 1 223 ? -18.422 16.5 15.406 1 77 223 LYS A N 1
ATOM 1835 C CA . LYS A 1 223 ? -17.953 16.125 16.734 1 77 223 LYS A CA 1
ATOM 1836 C C . LYS A 1 223 ? -16.562 16.688 17.016 1 77 223 LYS A C 1
ATOM 1838 O O . LYS A 1 223 ? -16.266 17.109 18.125 1 77 223 LYS A O 1
ATOM 1843 N N . TRP A 1 224 ? -15.758 16.625 16.031 1 71.75 224 TRP A N 1
ATOM 1844 C CA . TRP A 1 224 ? -14.414 17.172 16.141 1 71.75 224 TRP A CA 1
ATOM 1845 C C . TRP A 1 224 ? -14.453 18.672 16.406 1 71.75 224 TRP A C 1
ATOM 1847 O O . TRP A 1 224 ? -13.742 19.172 17.281 1 71.75 224 TRP A O 1
ATOM 1857 N N . LYS A 1 225 ? -15.328 19.406 15.742 1 74.31 225 LYS A N 1
ATOM 1858 C CA . LYS A 1 225 ? -15.484 20.844 15.938 1 74.31 225 LYS A CA 1
ATOM 1859 C C . LYS A 1 225 ? -16.016 21.156 17.328 1 74.31 225 LYS A C 1
ATOM 1861 O O . LYS A 1 225 ? -15.578 22.109 17.969 1 74.31 225 LYS A O 1
ATOM 1866 N N . GLU A 1 226 ? -16.891 20.328 17.797 1 75.44 226 GLU A N 1
ATOM 1867 C CA . GLU A 1 226 ? -17.453 20.5 19.125 1 75.44 226 GLU A CA 1
ATOM 1868 C C . GLU A 1 226 ? -16.422 20.234 20.203 1 75.44 226 GLU A C 1
ATOM 1870 O O . GLU A 1 226 ? -16.438 20.875 21.266 1 75.44 226 GLU A O 1
ATOM 1875 N N . SER A 1 227 ? -15.516 19.359 19.906 1 67.75 227 SER A N 1
ATOM 1876 C CA . SER A 1 227 ? -14.477 19.016 20.875 1 67.75 227 SER A CA 1
ATOM 1877 C C . SER A 1 227 ? -13.438 20.125 20.984 1 67.75 227 SER A C 1
ATOM 1879 O O . SER A 1 227 ? -12.742 20.234 22 1 67.75 227 SER A O 1
ATOM 1881 N N . LYS A 1 228 ? -13.305 20.812 20 1 61.97 228 LYS A N 1
ATOM 1882 C CA . LYS A 1 228 ? -12.352 21.922 20.016 1 61.97 228 LYS A CA 1
ATOM 1883 C C . LYS A 1 228 ? -12.961 23.156 20.672 1 61.97 228 LYS A C 1
ATOM 1885 O O . LYS A 1 228 ? -12.242 24.094 21.047 1 61.97 228 LYS A O 1
ATOM 1890 N N . LYS A 1 229 ? -14.211 23.375 20.656 1 61.09 229 LYS A N 1
ATOM 1891 C CA . LYS A 1 229 ? -14.867 24.516 21.297 1 61.09 229 LYS A CA 1
ATOM 1892 C C . LYS A 1 229 ? -14.812 24.406 22.812 1 61.09 229 LYS A C 1
ATOM 1894 O O . LYS A 1 229 ? -14.852 25.406 23.516 1 61.09 229 LYS A O 1
ATOM 1899 N N . GLU A 1 230 ? -14.664 23.344 23.391 1 50.44 230 GLU A N 1
ATOM 1900 C CA . GLU A 1 230 ? -14.531 23.234 24.844 1 50.44 230 GLU A CA 1
ATOM 1901 C C . GLU A 1 230 ? -13.086 23.453 25.281 1 50.44 230 GLU A C 1
ATOM 1903 O O . GLU A 1 230 ? -12.156 23.031 24.594 1 50.44 230 GLU A O 1
ATOM 1908 N N . MET B 1 1 ? 14.891 -17.312 -37.531 1 31.84 1 MET B N 1
ATOM 1909 C CA . MET B 1 1 ? 14.672 -17.797 -36.156 1 31.84 1 MET B CA 1
ATOM 1910 C C . MET B 1 1 ? 13.859 -16.797 -35.344 1 31.84 1 MET B C 1
ATOM 1912 O O . MET B 1 1 ? 14.25 -15.633 -35.219 1 31.84 1 MET B O 1
ATOM 1916 N N . GLU B 1 2 ? 12.555 -16.938 -35.25 1 38.31 2 GLU B N 1
ATOM 1917 C CA . GLU B 1 2 ? 11.672 -15.922 -34.688 1 38.31 2 GLU B CA 1
ATOM 1918 C C . GLU B 1 2 ? 12.117 -15.516 -33.281 1 38.31 2 GLU B C 1
ATOM 1920 O O . GLU B 1 2 ? 12.477 -16.359 -32.469 1 38.31 2 GLU B O 1
ATOM 1925 N N . ALA B 1 3 ? 12.727 -14.531 -33.156 1 44.84 3 ALA B N 1
ATOM 1926 C CA . ALA B 1 3 ? 13.211 -14.094 -31.844 1 44.84 3 ALA B CA 1
ATOM 1927 C C . ALA B 1 3 ? 12.281 -14.555 -30.734 1 44.84 3 ALA B C 1
ATOM 1929 O O . ALA B 1 3 ? 11.07 -14.344 -30.797 1 44.84 3 ALA B O 1
ATOM 1930 N N . ILE B 1 4 ? 12.406 -15.68 -30.125 1 51.53 4 ILE B N 1
ATOM 1931 C CA . ILE B 1 4 ? 11.602 -16.219 -29.031 1 51.53 4 ILE B CA 1
ATOM 1932 C C . ILE B 1 4 ? 11.148 -15.094 -28.109 1 51.53 4 ILE B C 1
ATOM 1934 O O . ILE B 1 4 ? 11.977 -14.406 -27.516 1 51.53 4 ILE B O 1
ATOM 1938 N N . LYS B 1 5 ? 9.977 -14.562 -28.297 1 67.94 5 LYS B N 1
ATOM 1939 C CA . LYS B 1 5 ? 9.438 -13.461 -27.5 1 67.94 5 LYS B CA 1
ATOM 1940 C C . LYS B 1 5 ? 9.508 -13.773 -26.016 1 67.94 5 LYS B C 1
ATOM 1942 O O . LYS B 1 5 ? 9.055 -14.836 -25.578 1 67.94 5 LYS B O 1
ATOM 1947 N N . LYS B 1 6 ? 10.352 -12.969 -25.219 1 84.56 6 LYS B N 1
ATOM 1948 C CA . LYS B 1 6 ? 10.5 -13.172 -23.781 1 84.56 6 LYS B CA 1
ATOM 1949 C C . LYS B 1 6 ? 9.156 -13.102 -23.062 1 84.56 6 LYS B C 1
ATOM 1951 O O . LYS B 1 6 ? 8.258 -12.375 -23.5 1 84.56 6 LYS B O 1
ATOM 1956 N N . GLU B 1 7 ? 9.078 -13.867 -22.156 1 92.88 7 GLU B N 1
ATOM 1957 C CA . GLU B 1 7 ? 7.82 -14.023 -21.422 1 92.88 7 GLU B CA 1
ATOM 1958 C C . GLU B 1 7 ? 7.477 -12.758 -20.641 1 92.88 7 GLU B C 1
ATOM 1960 O O . GLU B 1 7 ? 6.309 -12.367 -20.562 1 92.88 7 GLU B O 1
ATOM 1965 N N . TYR B 1 8 ? 8.547 -12.07 -20.172 1 97.62 8 TYR B N 1
ATOM 1966 C CA . TYR B 1 8 ? 8.312 -10.883 -19.359 1 97.62 8 TYR B CA 1
ATOM 1967 C C . TYR B 1 8 ? 9.258 -9.758 -19.75 1 97.62 8 TYR B C 1
ATOM 1969 O O . TYR B 1 8 ? 10.352 -10 -20.266 1 97.62 8 TYR B O 1
ATOM 1977 N N . ASP B 1 9 ? 8.789 -8.562 -19.672 1 98.56 9 ASP B N 1
ATOM 1978 C CA . ASP B 1 9 ? 9.633 -7.379 -19.562 1 98.56 9 ASP B CA 1
ATOM 1979 C C . ASP B 1 9 ? 9.617 -6.828 -18.141 1 98.56 9 ASP B C 1
ATOM 1981 O O . ASP B 1 9 ? 8.555 -6.668 -17.531 1 98.56 9 ASP B O 1
ATOM 1985 N N . PHE B 1 10 ? 10.797 -6.648 -17.641 1 98.56 10 PHE B N 1
ATOM 1986 C CA . PHE B 1 10 ? 10.977 -6.094 -16.297 1 98.56 10 PHE B CA 1
ATOM 1987 C C . PHE B 1 10 ? 11.664 -4.738 -16.359 1 98.56 10 PHE B C 1
ATOM 1989 O O . PHE B 1 10 ? 12.836 -4.652 -16.734 1 98.56 10 PHE B O 1
ATOM 1996 N N . PHE B 1 11 ? 10.922 -3.629 -16.062 1 98.81 11 PHE B N 1
ATOM 1997 C CA . PHE B 1 11 ? 11.469 -2.281 -15.953 1 98.81 11 PHE B CA 1
ATOM 1998 C C . PHE B 1 11 ? 11.836 -1.959 -14.508 1 98.81 11 PHE B C 1
ATOM 2000 O O . PHE B 1 11 ? 10.961 -1.881 -13.641 1 98.81 11 PHE B O 1
ATOM 2007 N N . GLY B 1 12 ? 13.086 -1.848 -14.211 1 97.75 12 GLY B N 1
ATOM 2008 C CA . GLY B 1 12 ? 13.555 -1.644 -12.852 1 97.75 12 GLY B CA 1
ATOM 2009 C C . GLY B 1 12 ? 14.852 -0.863 -12.773 1 97.75 12 GLY B C 1
ATOM 2010 O O . GLY B 1 12 ? 15.312 -0.322 -13.781 1 97.75 12 GLY B O 1
ATOM 2011 N N . TYR B 1 13 ? 15.344 -0.666 -11.594 1 95.94 13 TYR B N 1
ATOM 2012 C CA . TYR B 1 13 ? 16.594 -0.012 -11.234 1 95.94 13 TYR B CA 1
ATOM 2013 C C . TYR B 1 13 ? 17.125 -0.552 -9.914 1 95.94 13 TYR B C 1
ATOM 2015 O O . TYR B 1 13 ? 16.531 -1.438 -9.305 1 95.94 13 TYR B O 1
ATOM 2023 N N . HIS B 1 14 ? 18.297 -0.232 -9.445 1 92.88 14 HIS B N 1
ATOM 2024 C CA . HIS B 1 14 ? 18.875 -0.682 -8.18 1 92.88 14 HIS B CA 1
ATOM 2025 C C . HIS B 1 14 ? 18.25 0.034 -6.996 1 92.88 14 HIS B C 1
ATOM 2027 O O . HIS B 1 14 ? 18.922 0.789 -6.289 1 92.88 14 HIS B O 1
ATOM 2033 N N . THR B 1 15 ? 16.969 -0.231 -6.816 1 93.62 15 THR B N 1
ATOM 2034 C CA . THR B 1 15 ? 16.203 0.401 -5.746 1 93.62 15 THR B CA 1
ATOM 2035 C C . THR B 1 15 ? 15.445 -0.645 -4.934 1 93.62 15 THR B C 1
ATOM 2037 O O . THR B 1 15 ? 15.281 -1.783 -5.375 1 93.62 15 THR B O 1
ATOM 2040 N N . SER B 1 16 ? 14.984 -0.231 -3.797 1 95.19 16 SER B N 1
ATOM 2041 C CA . SER B 1 16 ? 14.32 -1.099 -2.828 1 95.19 16 SER B CA 1
ATOM 2042 C C . SER B 1 16 ? 13.156 -1.845 -3.459 1 95.19 16 SER B C 1
ATOM 2044 O O . SER B 1 16 ? 12.969 -3.037 -3.215 1 95.19 16 SER B O 1
ATOM 2046 N N . ASN B 1 17 ? 12.344 -1.161 -4.301 1 97.88 17 ASN B N 1
ATOM 2047 C CA . ASN B 1 17 ? 11.133 -1.776 -4.828 1 97.88 17 ASN B CA 1
ATOM 2048 C C . ASN B 1 17 ? 11.43 -2.678 -6.023 1 97.88 17 ASN B C 1
ATOM 2050 O O . ASN B 1 17 ? 10.703 -3.633 -6.289 1 97.88 17 ASN B O 1
ATOM 2054 N N . SER B 1 18 ? 12.523 -2.4 -6.758 1 97.88 18 SER B N 1
ATOM 2055 C CA . SER B 1 18 ? 12.93 -3.271 -7.855 1 97.88 18 SER B CA 1
ATOM 2056 C C . SER B 1 18 ? 13.547 -4.562 -7.336 1 97.88 18 SER B C 1
ATOM 2058 O O . SER B 1 18 ? 13.406 -5.617 -7.961 1 97.88 18 SER B O 1
ATOM 2060 N N . PHE B 1 19 ? 14.195 -4.488 -6.148 1 97.69 19 PHE B N 1
ATOM 2061 C CA . PHE B 1 19 ? 14.781 -5.684 -5.551 1 97.69 19 PHE B CA 1
ATOM 2062 C C . PHE B 1 19 ? 13.711 -6.746 -5.309 1 97.69 19 PHE B C 1
ATOM 2064 O O . PHE B 1 19 ? 13.977 -7.941 -5.414 1 97.69 19 PHE B O 1
ATOM 2071 N N . LYS B 1 20 ? 12.516 -6.316 -4.945 1 98.69 20 LYS B N 1
ATOM 2072 C CA . LYS B 1 20 ? 11.414 -7.242 -4.699 1 98.69 20 LYS B CA 1
ATOM 2073 C C . LYS B 1 20 ? 11.141 -8.109 -5.926 1 98.69 20 LYS B C 1
ATOM 2075 O O . LYS B 1 20 ? 10.93 -9.32 -5.801 1 98.69 20 LYS B O 1
ATOM 2080 N N . ILE B 1 21 ? 11.188 -7.457 -7.086 1 98.56 21 ILE B N 1
ATOM 2081 C CA . ILE B 1 21 ? 10.883 -8.156 -8.328 1 98.56 21 ILE B CA 1
ATOM 2082 C C . ILE B 1 21 ? 12.047 -9.062 -8.719 1 98.56 21 ILE B C 1
ATOM 2084 O O . ILE B 1 21 ? 11.844 -10.18 -9.188 1 98.56 21 ILE B O 1
ATOM 2088 N N . ASP B 1 22 ? 13.328 -8.578 -8.453 1 97.88 22 ASP B N 1
ATOM 2089 C CA . ASP B 1 22 ? 14.484 -9.438 -8.656 1 97.88 22 ASP B CA 1
ATOM 2090 C C . ASP B 1 22 ? 14.344 -10.75 -7.883 1 97.88 22 ASP B C 1
ATOM 2092 O O . ASP B 1 22 ? 14.57 -11.828 -8.43 1 97.88 22 ASP B O 1
ATOM 2096 N N . ILE B 1 23 ? 13.969 -10.641 -6.688 1 98.38 23 ILE B N 1
ATOM 2097 C CA . ILE B 1 23 ? 13.898 -11.781 -5.777 1 98.38 23 ILE B CA 1
ATOM 2098 C C . ILE B 1 23 ? 12.805 -12.742 -6.238 1 98.38 23 ILE B C 1
ATOM 2100 O O . ILE B 1 23 ? 13.047 -13.945 -6.371 1 98.38 23 ILE B O 1
ATOM 2104 N N . ILE B 1 24 ? 11.586 -12.211 -6.566 1 98.06 24 ILE B N 1
ATOM 2105 C CA . ILE B 1 24 ? 10.492 -13.125 -6.855 1 98.06 24 ILE B CA 1
ATOM 2106 C C . ILE B 1 24 ? 10.734 -13.812 -8.195 1 98.06 24 ILE B C 1
ATOM 2108 O O . ILE B 1 24 ? 10.383 -14.984 -8.375 1 98.06 24 ILE B O 1
ATOM 2112 N N . LEU B 1 25 ? 11.305 -13.117 -9.172 1 97.06 25 LEU B N 1
ATOM 2113 C CA . LEU B 1 25 ? 11.609 -13.766 -10.445 1 97.06 25 LEU B CA 1
ATOM 2114 C C . LEU B 1 25 ? 12.539 -14.953 -10.242 1 97.06 25 LEU B C 1
ATOM 2116 O O . LEU B 1 25 ? 12.336 -16.016 -10.836 1 97.06 25 LEU B O 1
ATOM 2120 N N . LYS B 1 26 ? 13.484 -14.789 -9.344 1 96.62 26 LYS B N 1
ATOM 2121 C CA . LYS B 1 26 ? 14.422 -15.875 -9.047 1 96.62 26 LYS B CA 1
ATOM 2122 C C . LYS B 1 26 ? 13.742 -16.969 -8.234 1 96.62 26 LYS B C 1
ATOM 2124 O O . LYS B 1 26 ? 13.969 -18.156 -8.484 1 96.62 26 LYS B O 1
ATOM 2129 N N . GLU B 1 27 ? 12.969 -16.594 -7.246 1 96.56 27 GLU B N 1
ATOM 2130 C CA . GLU B 1 27 ? 12.242 -17.578 -6.441 1 96.56 27 GLU B CA 1
ATOM 2131 C C . GLU B 1 27 ? 11.367 -18.469 -7.312 1 96.56 27 GLU B C 1
ATOM 2133 O O . GLU B 1 27 ? 11.172 -19.641 -7.008 1 96.56 27 GLU B O 1
ATOM 2138 N N . LEU B 1 28 ? 10.828 -17.906 -8.398 1 95.38 28 LEU B N 1
ATOM 2139 C CA . LEU B 1 28 ? 9.906 -18.625 -9.273 1 95.38 28 LEU B CA 1
ATOM 2140 C C . LEU B 1 28 ? 10.648 -19.234 -10.461 1 95.38 28 LEU B C 1
ATOM 2142 O O . LEU B 1 28 ? 10.023 -19.781 -11.375 1 95.38 28 LEU B O 1
ATOM 2146 N N . SER B 1 29 ? 11.953 -19.062 -10.539 1 94.25 29 SER B N 1
ATOM 2147 C CA . SER B 1 29 ? 12.812 -19.594 -11.594 1 94.25 29 SER B CA 1
ATOM 2148 C C . SER B 1 29 ? 12.422 -19.047 -12.961 1 94.25 29 SER B C 1
ATOM 2150 O O . SER B 1 29 ? 12.43 -19.766 -13.953 1 94.25 29 SER B O 1
ATOM 2152 N N . ILE B 1 30 ? 11.984 -17.797 -12.914 1 94.31 30 ILE B N 1
ATOM 2153 C CA . ILE B 1 30 ? 11.688 -17.109 -14.164 1 94.31 30 ILE B CA 1
ATOM 2154 C C . ILE B 1 30 ? 12.953 -16.453 -14.703 1 94.31 30 ILE B C 1
ATOM 2156 O O . ILE B 1 30 ? 13.438 -15.469 -14.148 1 94.31 30 ILE B O 1
ATOM 2160 N N . GLU B 1 31 ? 13.43 -16.969 -15.766 1 91.75 31 GLU B N 1
ATOM 2161 C CA . GLU B 1 31 ? 14.695 -16.484 -16.312 1 91.75 31 GLU B CA 1
ATOM 2162 C C . GLU B 1 31 ? 14.5 -15.852 -17.688 1 91.75 31 GLU B C 1
ATOM 2164 O O . GLU B 1 31 ? 15.352 -15.102 -18.156 1 91.75 31 GLU B O 1
ATOM 2169 N N . ASN B 1 32 ? 13.406 -16.188 -18.25 1 92.31 32 ASN B N 1
ATOM 2170 C CA . ASN B 1 32 ? 13.133 -15.719 -19.609 1 92.31 32 ASN B CA 1
ATOM 2171 C C . ASN B 1 32 ? 12.453 -14.359 -19.609 1 92.31 32 ASN B C 1
ATOM 2173 O O . ASN B 1 32 ? 11.266 -14.25 -19.906 1 92.31 32 ASN B O 1
ATOM 2177 N N . PHE B 1 33 ? 13.203 -13.25 -19.219 1 96.62 33 PHE B N 1
ATOM 2178 C CA . PHE B 1 33 ? 12.641 -11.898 -19.25 1 96.62 33 PHE B CA 1
ATOM 2179 C C . PHE B 1 33 ? 13.672 -10.898 -19.766 1 96.62 33 PHE B C 1
ATOM 2181 O O . PHE B 1 33 ? 14.875 -11.156 -19.719 1 96.62 33 PHE B O 1
ATOM 2188 N N . ASN B 1 34 ? 13.172 -9.805 -20.391 1 97.5 34 ASN B N 1
ATOM 2189 C CA . ASN B 1 34 ? 13.984 -8.641 -20.719 1 97.5 34 ASN B CA 1
ATOM 2190 C C . ASN B 1 34 ? 14.039 -7.645 -19.578 1 97.5 34 ASN B C 1
ATOM 2192 O O . ASN B 1 34 ? 13 -7.219 -19.062 1 97.5 34 ASN B O 1
ATOM 2196 N N . TYR B 1 35 ? 15.227 -7.414 -19.188 1 96.69 35 TYR B N 1
ATOM 2197 C CA . TYR B 1 35 ? 15.391 -6.363 -18.188 1 96.69 35 TYR B CA 1
ATOM 2198 C C . TYR B 1 35 ? 15.594 -5.008 -18.859 1 96.69 35 TYR B C 1
ATOM 2200 O O . TYR B 1 35 ? 16.438 -4.863 -19.734 1 96.69 35 TYR B O 1
ATOM 2208 N N . HIS B 1 36 ? 14.797 -4.055 -18.516 1 97.94 36 HIS B N 1
ATOM 2209 C CA . HIS B 1 36 ? 14.898 -2.672 -18.969 1 97.94 36 HIS B CA 1
ATOM 2210 C C . HIS B 1 36 ? 15.289 -1.744 -17.812 1 97.94 36 HIS B C 1
ATOM 2212 O O . HIS B 1 36 ? 14.484 -1.471 -16.922 1 97.94 36 HIS B O 1
ATOM 2218 N N . ARG B 1 37 ? 16.516 -1.283 -17.875 1 96.38 37 ARG B N 1
ATOM 2219 C CA . ARG B 1 37 ? 16.969 -0.334 -16.875 1 96.38 37 ARG B CA 1
ATOM 2220 C C . ARG B 1 37 ? 16.281 1.017 -17.031 1 96.38 37 ARG B C 1
ATOM 2222 O O . ARG B 1 37 ? 16.25 1.574 -18.125 1 96.38 37 ARG B O 1
ATOM 2229 N N . VAL B 1 38 ? 15.688 1.518 -15.969 1 97.56 38 VAL B N 1
ATOM 2230 C CA . VAL B 1 38 ? 15.102 2.854 -15.938 1 97.56 38 VAL B CA 1
ATOM 2231 C C . VAL B 1 38 ? 15.859 3.723 -14.938 1 97.56 38 VAL B C 1
ATOM 2233 O O . VAL B 1 38 ? 15.617 3.65 -13.727 1 97.56 38 VAL B O 1
ATOM 2236 N N . ASP B 1 39 ? 16.766 4.629 -15.398 1 94.62 39 ASP B N 1
ATOM 2237 C CA . ASP B 1 39 ? 17.547 5.512 -14.539 1 94.62 39 ASP B CA 1
ATOM 2238 C C . ASP B 1 39 ? 16.688 6.641 -13.977 1 94.62 39 ASP B C 1
ATOM 2240 O O . ASP B 1 39 ? 16.562 7.699 -14.594 1 94.62 39 ASP B O 1
ATOM 2244 N N . ILE B 1 40 ? 16.219 6.469 -12.758 1 93 40 ILE B N 1
ATOM 2245 C CA . ILE B 1 40 ? 15.273 7.418 -12.188 1 93 40 ILE B CA 1
ATOM 2246 C C . ILE B 1 40 ? 16.016 8.688 -11.758 1 93 40 ILE B C 1
ATOM 2248 O O . ILE B 1 40 ? 15.406 9.758 -11.664 1 93 40 ILE B O 1
ATOM 2252 N N . ALA B 1 41 ? 17.281 8.57 -11.445 1 89.19 41 ALA B N 1
ATOM 2253 C CA . ALA B 1 41 ? 18.078 9.758 -11.125 1 89.19 41 ALA B CA 1
ATOM 2254 C C . ALA B 1 41 ? 18.172 10.688 -12.328 1 89.19 41 ALA B C 1
ATOM 2256 O O . ALA B 1 41 ? 18.203 11.914 -12.172 1 89.19 41 ALA B O 1
ATOM 2257 N N . ALA B 1 42 ? 18.156 10.102 -13.531 1 93.25 42 ALA B N 1
ATOM 2258 C CA . ALA B 1 42 ? 18.25 10.859 -14.773 1 93.25 42 ALA B CA 1
ATOM 2259 C C . ALA B 1 42 ? 16.859 11.25 -15.273 1 93.25 42 ALA B C 1
ATOM 2261 O O . ALA B 1 42 ? 16.719 11.891 -16.328 1 93.25 42 ALA B O 1
ATOM 2262 N N . GLY B 1 43 ? 15.844 10.812 -14.625 1 95.62 43 GLY B N 1
ATOM 2263 C CA . GLY B 1 43 ? 14.484 11.195 -14.969 1 95.62 43 GLY B CA 1
ATOM 2264 C C . GLY B 1 43 ? 13.891 10.367 -16.094 1 95.62 43 GLY B C 1
ATOM 2265 O O . GLY B 1 43 ? 12.938 10.789 -16.75 1 95.62 43 GLY B O 1
ATOM 2266 N N . GLU B 1 44 ? 14.375 9.172 -16.328 1 97 44 GLU B N 1
ATOM 2267 C CA . GLU B 1 44 ? 13.906 8.352 -17.438 1 97 44 GLU B CA 1
ATOM 2268 C C . GLU B 1 44 ? 12.469 7.883 -17.219 1 97 44 GLU B C 1
ATOM 2270 O O . GLU B 1 44 ? 11.758 7.59 -18.188 1 97 44 GLU B O 1
ATOM 2275 N N . GLN B 1 45 ? 12.031 7.812 -15.938 1 96.56 45 GLN B N 1
ATOM 2276 C CA . GLN B 1 45 ? 10.672 7.391 -15.617 1 96.56 45 GLN B CA 1
ATOM 2277 C C . GLN B 1 45 ? 9.656 8.453 -16.031 1 96.56 45 GLN B C 1
ATOM 2279 O O . GLN B 1 45 ? 8.445 8.203 -16.016 1 96.56 45 GLN B O 1
ATOM 2284 N N . LEU B 1 46 ? 10.156 9.617 -16.453 1 97.12 46 LEU B N 1
ATOM 2285 C CA . LEU B 1 46 ? 9.266 10.711 -16.844 1 97.12 46 LEU B CA 1
ATOM 2286 C C . LEU B 1 46 ? 9.055 10.734 -18.344 1 97.12 46 LEU B C 1
ATOM 2288 O O . LEU B 1 46 ? 8.219 11.492 -18.844 1 97.12 46 LEU B O 1
ATOM 2292 N N . LYS B 1 47 ? 9.781 9.93 -19.078 1 97.31 47 LYS B N 1
ATOM 2293 C CA . LYS B 1 47 ? 9.641 9.883 -20.531 1 97.31 47 LYS B CA 1
ATOM 2294 C C . LYS B 1 47 ? 8.289 9.305 -20.938 1 97.31 47 LYS B C 1
ATOM 2296 O O . LYS B 1 47 ? 7.754 8.43 -20.266 1 97.31 47 LYS B O 1
ATOM 2301 N N . GLU B 1 48 ? 7.84 9.656 -22.078 1 97.12 48 GLU B N 1
ATOM 2302 C CA . GLU B 1 48 ? 6.516 9.297 -22.562 1 97.12 48 GLU B CA 1
ATOM 2303 C C . GLU B 1 48 ? 6.375 7.777 -22.703 1 97.12 48 GLU B C 1
ATOM 2305 O O . GLU B 1 48 ? 5.328 7.215 -22.359 1 97.12 48 GLU B O 1
ATOM 2310 N N . GLU B 1 49 ? 7.391 7.191 -23.188 1 96.94 49 GLU B N 1
ATOM 2311 C CA . GLU B 1 49 ? 7.344 5.75 -23.406 1 96.94 49 GLU B CA 1
ATOM 2312 C C . GLU B 1 49 ? 7.137 5 -22.094 1 96.94 49 GLU B C 1
ATOM 2314 O O . GLU B 1 49 ? 6.402 4.008 -22.047 1 96.94 49 GLU B O 1
ATOM 2319 N N . PHE B 1 50 ? 7.816 5.488 -21.047 1 98.12 50 PHE B N 1
ATOM 2320 C CA . PHE B 1 50 ? 7.652 4.832 -19.766 1 98.12 50 PHE B CA 1
ATOM 2321 C C . PHE B 1 50 ? 6.297 5.172 -19.141 1 98.12 50 PHE B C 1
ATOM 2323 O O . PHE B 1 50 ? 5.664 4.32 -18.516 1 98.12 50 PHE B O 1
ATOM 2330 N N . LEU B 1 51 ? 5.852 6.391 -19.344 1 97.62 51 LEU B N 1
ATOM 2331 C CA . LEU B 1 51 ? 4.59 6.852 -18.766 1 97.62 51 LEU B CA 1
ATOM 2332 C C . LEU B 1 51 ? 3.41 6.098 -19.375 1 97.62 51 LEU B C 1
ATOM 2334 O O . LEU B 1 51 ? 2.346 6.004 -18.766 1 97.62 51 LEU B O 1
ATOM 2338 N N . LYS B 1 52 ? 3.578 5.504 -20.531 1 97 52 LYS B N 1
ATOM 2339 C CA . LYS B 1 52 ? 2.553 4.656 -21.141 1 97 52 LYS B CA 1
ATOM 2340 C C . LYS B 1 52 ? 2.398 3.35 -20.375 1 97 52 LYS B C 1
ATOM 2342 O O . LYS B 1 52 ? 1.322 2.746 -20.375 1 97 52 LYS B O 1
ATOM 2347 N N . LEU B 1 53 ? 3.5 2.949 -19.719 1 97.81 53 LEU B N 1
ATOM 2348 C CA . LEU B 1 53 ? 3.482 1.727 -18.922 1 97.81 53 LEU B CA 1
ATOM 2349 C C . LEU B 1 53 ? 2.951 2 -17.516 1 97.81 53 LEU B C 1
ATOM 2351 O O . LEU B 1 53 ? 2.143 1.229 -17 1 97.81 53 LEU B O 1
ATOM 2355 N N . ASN B 1 54 ? 3.414 3.113 -16.969 1 98.25 54 ASN B N 1
ATOM 2356 C CA . ASN B 1 54 ? 3.006 3.5 -15.617 1 98.25 54 ASN B CA 1
ATOM 2357 C C . ASN B 1 54 ? 2.836 5.012 -15.5 1 98.25 54 ASN B C 1
ATOM 2359 O O . ASN B 1 54 ? 3.805 5.73 -15.25 1 98.25 54 ASN B O 1
ATOM 2363 N N . PRO B 1 55 ? 1.637 5.473 -15.477 1 97.69 55 PRO B N 1
ATOM 2364 C CA . PRO B 1 55 ? 1.389 6.918 -15.406 1 97.69 55 PRO B CA 1
ATOM 2365 C C . PRO B 1 55 ? 1.818 7.523 -14.078 1 97.69 55 PRO B C 1
ATOM 2367 O O . PRO B 1 55 ? 1.853 8.75 -13.938 1 97.69 55 PRO B O 1
ATOM 2370 N N . ASN B 1 56 ? 2.15 6.645 -13.117 1 97.62 56 ASN B N 1
ATOM 2371 C CA . ASN B 1 56 ? 2.623 7.117 -11.82 1 97.62 56 ASN B CA 1
ATOM 2372 C C . ASN B 1 56 ? 4.113 7.445 -11.852 1 97.62 56 ASN B C 1
ATOM 2374 O O . ASN B 1 56 ? 4.672 7.91 -10.859 1 97.62 56 ASN B O 1
ATOM 2378 N N . ASN B 1 57 ? 4.793 7.109 -12.977 1 97.75 57 ASN B N 1
ATOM 2379 C CA . ASN B 1 57 ? 6.191 7.43 -13.234 1 97.75 57 ASN B CA 1
ATOM 2380 C C . ASN B 1 57 ? 7.113 6.809 -12.188 1 97.75 57 ASN B C 1
ATOM 2382 O O . ASN B 1 57 ? 8.062 7.449 -11.727 1 97.75 57 ASN B O 1
ATOM 2386 N N . LYS B 1 58 ? 6.75 5.641 -11.711 1 97.69 58 LYS B N 1
ATOM 2387 C CA . LYS B 1 58 ? 7.566 4.926 -10.734 1 97.69 58 LYS B CA 1
ATOM 2388 C C . LYS B 1 58 ? 7.926 3.529 -11.234 1 97.69 58 LYS B C 1
ATOM 2390 O O . LYS B 1 58 ? 7.152 2.908 -11.969 1 97.69 58 LYS B O 1
ATOM 2395 N N . ILE B 1 59 ? 9.07 3.047 -10.922 1 98.31 59 ILE B N 1
ATOM 2396 C CA . ILE B 1 59 ? 9.445 1.649 -11.094 1 98.31 59 ILE B CA 1
ATOM 2397 C C . ILE B 1 59 ? 9.18 0.878 -9.805 1 98.31 59 ILE B C 1
ATOM 2399 O O . ILE B 1 59 ? 9.117 1.469 -8.727 1 98.31 59 ILE B O 1
ATOM 2403 N N . PRO B 1 60 ? 8.93 -0.424 -9.898 1 98.69 60 PRO B N 1
ATOM 2404 C CA . PRO B 1 60 ? 9.07 -1.335 -11.039 1 98.69 60 PRO B CA 1
ATOM 2405 C C . PRO B 1 60 ? 7.781 -1.473 -11.844 1 98.69 60 PRO B C 1
ATOM 2407 O O . PRO B 1 60 ? 6.703 -1.11 -11.359 1 98.69 60 PRO B O 1
ATOM 2410 N N . VAL B 1 61 ? 7.898 -1.904 -13.07 1 98.88 61 VAL 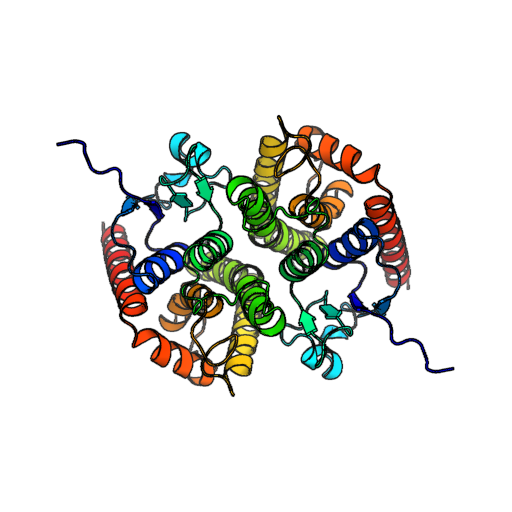B N 1
ATOM 2411 C CA . VAL B 1 61 ? 6.812 -2.355 -13.93 1 98.88 61 VAL B CA 1
ATOM 2412 C C . VAL B 1 61 ? 7.152 -3.723 -14.523 1 98.88 61 VAL B C 1
ATOM 2414 O O . VAL B 1 61 ? 8.297 -3.967 -14.914 1 98.88 61 VAL B O 1
ATOM 2417 N N . ILE B 1 62 ? 6.199 -4.613 -14.562 1 98.69 62 ILE B N 1
ATOM 2418 C CA . ILE B 1 62 ? 6.355 -5.863 -15.297 1 98.69 62 ILE B CA 1
ATOM 2419 C C . ILE B 1 62 ? 5.324 -5.926 -16.422 1 98.69 62 ILE B C 1
ATOM 2421 O O . ILE B 1 62 ? 4.191 -5.465 -16.266 1 98.69 62 ILE B O 1
ATOM 2425 N N . VAL B 1 63 ? 5.727 -6.418 -17.547 1 98.62 63 VAL B N 1
ATOM 2426 C CA . VAL B 1 63 ? 4.84 -6.727 -18.656 1 98.62 63 VAL B CA 1
ATOM 2427 C C . VAL B 1 63 ? 4.832 -8.234 -18.906 1 98.62 63 VAL B C 1
ATOM 2429 O O . VAL B 1 63 ? 5.883 -8.836 -19.141 1 98.62 63 VAL B O 1
ATOM 2432 N N . ASP B 1 64 ? 3.752 -8.883 -18.766 1 98.12 64 ASP B N 1
ATOM 2433 C CA . ASP B 1 64 ? 3.584 -10.289 -19.109 1 98.12 64 ASP B CA 1
ATOM 2434 C C . ASP B 1 64 ? 3.145 -10.453 -20.562 1 98.12 64 ASP B C 1
ATOM 2436 O O . ASP B 1 64 ? 1.98 -10.219 -20.891 1 98.12 64 ASP B O 1
ATOM 2440 N N . ASN B 1 65 ? 4 -10.898 -21.375 1 97.62 65 ASN B N 1
ATOM 2441 C CA . ASN B 1 65 ? 3.793 -10.977 -22.812 1 97.62 65 ASN B CA 1
ATOM 2442 C C . ASN B 1 65 ? 3.051 -12.25 -23.219 1 97.62 65 ASN B C 1
ATOM 2444 O O . ASN B 1 65 ? 2.717 -12.438 -24.375 1 97.62 65 ASN B O 1
ATOM 2448 N N . SER B 1 66 ? 2.785 -13.078 -22.25 1 95.12 66 SER B N 1
ATOM 2449 C CA . SER B 1 66 ? 2.057 -14.305 -22.531 1 95.12 66 SER B CA 1
ATOM 2450 C C . SER B 1 66 ? 0.564 -14.039 -22.703 1 95.12 66 SER B C 1
ATOM 2452 O O . SER B 1 66 ? -0.18 -14.906 -23.172 1 95.12 66 SER B O 1
ATOM 2454 N N . HIS B 1 67 ? 0.176 -12.859 -22.312 1 96 67 HIS B N 1
ATOM 2455 C CA . HIS B 1 67 ? -1.206 -12.438 -22.5 1 96 67 HIS B CA 1
ATOM 2456 C C . HIS B 1 67 ? -1.379 -11.688 -23.812 1 96 67 HIS B C 1
ATOM 2458 O O . HIS B 1 67 ? -0.412 -11.148 -24.344 1 96 67 HIS B O 1
ATOM 2464 N N . GLN B 1 68 ? -2.615 -11.703 -24.328 1 94.69 68 GLN B N 1
ATOM 2465 C CA . GLN B 1 68 ? -2.979 -10.906 -25.484 1 94.69 68 GLN B CA 1
ATOM 2466 C C . GLN B 1 68 ? -4.211 -10.047 -25.203 1 94.69 68 GLN B C 1
ATOM 2468 O O . GLN B 1 68 ? -5.309 -10.578 -25.016 1 94.69 68 GLN B O 1
ATOM 2473 N N . PRO B 1 69 ? -4.078 -8.781 -25.203 1 96.44 69 PRO B N 1
ATOM 2474 C CA . PRO B 1 69 ? -2.834 -8.008 -25.25 1 96.44 69 PRO B CA 1
ATOM 2475 C C . PRO B 1 69 ? -1.938 -8.25 -24.047 1 96.44 69 PRO B C 1
ATOM 2477 O O . PRO B 1 69 ? -2.383 -8.828 -23.047 1 96.44 69 PRO B O 1
ATOM 2480 N N . PRO B 1 70 ? -0.69 -7.793 -24.062 1 97.88 70 PRO B N 1
ATOM 2481 C CA . PRO B 1 70 ? 0.195 -7.965 -22.906 1 97.88 70 PRO B CA 1
ATOM 2482 C C . PRO B 1 70 ? -0.369 -7.336 -21.625 1 97.88 70 PRO B C 1
ATOM 2484 O O . PRO B 1 70 ? -1.012 -6.285 -21.688 1 97.88 70 PRO B O 1
ATOM 2487 N N . LEU B 1 71 ? -0.105 -8.008 -20.562 1 98.31 71 LEU B N 1
ATOM 2488 C CA . LEU B 1 71 ? -0.572 -7.508 -19.281 1 98.31 71 LEU B CA 1
ATOM 2489 C C . LEU B 1 71 ? 0.499 -6.656 -18.594 1 98.31 71 LEU B C 1
ATOM 2491 O O . LEU B 1 71 ? 1.586 -7.145 -18.297 1 98.31 71 LEU B O 1
ATOM 2495 N N . VAL B 1 72 ? 0.227 -5.379 -18.359 1 98.69 72 VAL B N 1
ATOM 2496 C CA . VAL B 1 72 ? 1.157 -4.434 -17.75 1 98.69 72 VAL B CA 1
ATOM 2497 C C . VAL B 1 72 ? 0.78 -4.211 -16.281 1 98.69 72 VAL B C 1
ATOM 2499 O O . VAL B 1 72 ? -0.359 -3.848 -15.977 1 98.69 72 VAL B O 1
ATOM 2502 N N . ILE B 1 73 ? 1.716 -4.422 -15.414 1 98.75 73 ILE B N 1
ATOM 2503 C CA . ILE B 1 73 ? 1.435 -4.266 -13.992 1 98.75 73 ILE B CA 1
ATOM 2504 C C . ILE B 1 73 ? 2.512 -3.4 -13.344 1 98.75 73 ILE B C 1
ATOM 2506 O O . ILE B 1 73 ? 3.705 -3.654 -13.508 1 98.75 73 ILE B O 1
ATOM 2510 N N . PHE B 1 74 ? 2.004 -2.332 -12.648 1 98.5 74 PHE B N 1
ATOM 2511 C CA . PHE B 1 74 ? 2.877 -1.559 -11.773 1 98.5 74 PHE B CA 1
ATOM 2512 C C . PHE B 1 74 ? 2.451 -1.701 -10.32 1 98.5 74 PHE B C 1
ATOM 2514 O O . PHE B 1 74 ? 1.459 -2.369 -10.016 1 98.5 74 PHE B O 1
ATOM 2521 N N . GLU B 1 75 ? 3.229 -0.983 -9.43 1 98.62 75 GLU B N 1
ATOM 2522 C CA . GLU B 1 75 ? 3.193 -1.179 -7.98 1 98.62 75 GLU B CA 1
ATOM 2523 C C . GLU B 1 75 ? 3.828 -2.512 -7.59 1 98.62 75 GLU B C 1
ATOM 2525 O O . GLU B 1 75 ? 3.326 -3.574 -7.961 1 98.62 75 GLU B O 1
ATOM 2530 N N . SER B 1 76 ? 4.902 -2.484 -6.852 1 98.81 76 SER B N 1
ATOM 2531 C CA . SER B 1 76 ? 5.699 -3.672 -6.562 1 98.81 76 SER B CA 1
ATOM 2532 C C . SER B 1 76 ? 4.875 -4.723 -5.828 1 98.81 76 SER B C 1
ATOM 2534 O O . SER B 1 76 ? 4.996 -5.918 -6.105 1 98.81 76 SER B O 1
ATOM 2536 N N . ALA B 1 77 ? 3.969 -4.301 -4.91 1 98.88 77 ALA B N 1
ATOM 2537 C CA . ALA B 1 77 ? 3.146 -5.258 -4.172 1 98.88 77 ALA B CA 1
ATOM 2538 C C . ALA B 1 77 ? 2.193 -5.996 -5.109 1 98.88 77 ALA B C 1
ATOM 2540 O O . ALA B 1 77 ? 1.979 -7.199 -4.961 1 98.88 77 ALA B O 1
ATOM 2541 N N . THR B 1 78 ? 1.604 -5.273 -6.082 1 98.88 78 THR B N 1
ATOM 2542 C CA . THR B 1 78 ? 0.679 -5.879 -7.031 1 98.88 78 THR B CA 1
ATOM 2543 C C . THR B 1 78 ? 1.411 -6.848 -7.957 1 98.88 78 THR B C 1
ATOM 2545 O O . THR B 1 78 ? 0.892 -7.918 -8.281 1 98.88 78 THR B O 1
ATOM 2548 N N . ILE B 1 79 ? 2.645 -6.484 -8.367 1 98.81 79 ILE B N 1
ATOM 2549 C CA . ILE B 1 79 ? 3.459 -7.363 -9.195 1 98.81 79 ILE B CA 1
ATOM 2550 C C . ILE B 1 79 ? 3.742 -8.664 -8.453 1 98.81 79 ILE B C 1
ATOM 2552 O O . ILE B 1 79 ? 3.596 -9.75 -9.008 1 98.81 79 ILE B O 1
ATOM 2556 N N . LEU B 1 80 ? 4.109 -8.523 -7.16 1 98.75 80 LEU B N 1
ATOM 2557 C CA . LEU B 1 80 ? 4.367 -9.703 -6.336 1 98.75 80 LEU B CA 1
ATOM 2558 C C . LEU B 1 80 ? 3.135 -10.594 -6.258 1 98.75 80 LEU B C 1
ATOM 2560 O O . LEU B 1 80 ? 3.23 -11.805 -6.438 1 98.75 80 LEU B O 1
ATOM 2564 N N . GLU B 1 81 ? 2.018 -9.992 -6.016 1 98.56 81 GLU B N 1
ATOM 2565 C CA . GLU B 1 81 ? 0.781 -10.75 -5.887 1 98.56 81 GLU B CA 1
ATOM 2566 C C . GLU B 1 81 ? 0.422 -11.445 -7.195 1 98.56 81 GLU B C 1
ATOM 2568 O O . GLU B 1 81 ? 0.047 -12.625 -7.199 1 98.56 81 GLU B O 1
ATOM 2573 N N . TYR B 1 82 ? 0.543 -10.781 -8.32 1 98.19 82 TYR B N 1
ATOM 2574 C CA . TYR B 1 82 ? 0.229 -11.336 -9.633 1 98.19 82 TYR B CA 1
ATOM 2575 C C . TYR B 1 82 ? 1.082 -12.57 -9.922 1 98.19 82 TYR B C 1
ATOM 2577 O O . TYR B 1 82 ? 0.556 -13.633 -10.258 1 98.19 82 TYR B O 1
ATOM 2585 N N . LEU B 1 83 ? 2.393 -12.391 -9.742 1 97.44 83 LEU B N 1
ATOM 2586 C CA . LEU B 1 83 ? 3.305 -13.484 -10.07 1 97.44 83 LEU B CA 1
ATOM 2587 C C . LEU B 1 83 ? 3.09 -14.672 -9.133 1 97.44 83 LEU B C 1
ATOM 2589 O O . LEU B 1 83 ? 3.158 -15.828 -9.562 1 97.44 83 LEU B O 1
ATOM 2593 N N . ALA B 1 84 ? 2.83 -14.375 -7.887 1 97.38 84 ALA B N 1
ATOM 2594 C CA . ALA B 1 84 ? 2.568 -15.445 -6.934 1 97.38 84 ALA B CA 1
ATOM 2595 C C . ALA B 1 84 ? 1.287 -16.203 -7.293 1 97.38 84 ALA B C 1
ATOM 2597 O O . ALA B 1 84 ? 1.207 -17.422 -7.129 1 97.38 84 ALA B O 1
ATOM 2598 N N . ASP B 1 85 ? 0.262 -15.477 -7.75 1 96.44 85 ASP B N 1
ATOM 2599 C CA . ASP B 1 85 ? -1.003 -16.094 -8.141 1 96.44 85 ASP B CA 1
ATOM 2600 C C . ASP B 1 85 ? -0.845 -16.906 -9.414 1 96.44 85 ASP B C 1
ATOM 2602 O O . ASP B 1 85 ? -1.469 -17.969 -9.57 1 96.44 85 ASP B O 1
ATOM 2606 N N . LYS B 1 86 ? -0.105 -16.391 -10.32 1 94.56 86 LYS B N 1
ATOM 2607 C CA . LYS B 1 86 ? 0.044 -17.016 -11.625 1 94.56 86 LYS B CA 1
ATOM 2608 C C . LYS B 1 86 ? 0.796 -18.344 -11.516 1 94.56 86 LYS B C 1
ATOM 2610 O O . LYS B 1 86 ? 0.534 -19.281 -12.273 1 94.56 86 LYS B O 1
ATOM 2615 N N . TYR B 1 87 ? 1.744 -18.344 -10.664 1 90.81 87 TYR B N 1
ATOM 2616 C CA . TYR B 1 87 ? 2.537 -19.562 -10.508 1 90.81 87 TYR B CA 1
ATOM 2617 C C . TYR B 1 87 ? 2.244 -20.234 -9.172 1 90.81 87 TYR B C 1
ATOM 2619 O O . TYR B 1 87 ? 2.818 -19.875 -8.141 1 90.81 87 TYR B O 1
ATOM 2627 N N . PRO B 1 88 ? 1.068 -20.859 -9.156 1 64.56 88 PRO B N 1
ATOM 2628 C CA . PRO B 1 88 ? 0.535 -21.25 -7.848 1 64.56 88 PRO B CA 1
ATOM 2629 C C . PRO B 1 88 ? 1.424 -22.25 -7.125 1 64.56 88 PRO B C 1
ATOM 2631 O O . PRO B 1 88 ? 1.047 -22.766 -6.066 1 64.56 88 PRO B O 1
ATOM 2634 N N . SER B 1 89 ? 2.625 -22.609 -7.414 1 61.31 89 SER B N 1
ATOM 2635 C CA . SER B 1 89 ? 3.148 -23.594 -6.484 1 61.31 89 SER B CA 1
ATOM 2636 C C . SER B 1 89 ? 2.703 -23.312 -5.055 1 61.31 89 SER B C 1
ATOM 2638 O O . SER B 1 89 ? 2.816 -24.172 -4.18 1 61.31 89 SER B O 1
ATOM 2640 N N . GLY B 1 90 ? 1.83 -22.328 -4.891 1 62.62 90 GLY B N 1
ATOM 2641 C CA . GLY B 1 90 ? 1.175 -21.969 -3.648 1 62.62 90 GLY B CA 1
ATOM 2642 C C . GLY B 1 90 ? 2.146 -21.531 -2.566 1 62.62 90 GLY B C 1
ATOM 2643 O O . GLY B 1 90 ? 1.732 -21.094 -1.493 1 62.62 90 GLY B O 1
ATOM 2644 N N . LYS B 1 91 ? 3.354 -21.516 -2.887 1 82.25 91 LYS B N 1
ATOM 2645 C CA . LYS B 1 91 ? 4.238 -21.375 -1.733 1 82.25 91 LYS B CA 1
ATOM 2646 C C . LYS B 1 91 ? 4.402 -19.922 -1.325 1 82.25 91 LYS B C 1
ATOM 2648 O O . LYS B 1 91 ? 4.387 -19.594 -0.136 1 82.25 91 LYS B O 1
ATOM 2653 N N . LEU B 1 92 ? 4.285 -18.984 -2.328 1 96.5 92 LEU B N 1
ATOM 2654 C CA . LEU B 1 92 ? 4.582 -17.594 -1.994 1 96.5 92 LEU B CA 1
ATOM 2655 C C . LEU B 1 92 ? 3.316 -16.859 -1.581 1 96.5 92 LEU B C 1
ATOM 2657 O O . LEU B 1 92 ? 3.389 -15.812 -0.936 1 96.5 92 LEU B O 1
ATOM 2661 N N . LEU B 1 93 ? 2.137 -17.422 -2.01 1 97.5 93 LEU B N 1
ATOM 2662 C CA . LEU B 1 93 ? 0.832 -16.875 -1.671 1 97.5 93 LEU B CA 1
ATOM 2663 C C . LEU B 1 93 ? -0.245 -17.953 -1.713 1 97.5 93 LEU B C 1
ATOM 2665 O O . LEU B 1 93 ? -0.603 -18.438 -2.789 1 97.5 93 LEU B O 1
ATOM 2669 N N . PRO B 1 94 ? -0.759 -18.312 -0.524 1 96.25 94 PRO B N 1
ATOM 2670 C CA . PRO B 1 94 ? -1.825 -19.312 -0.518 1 96.25 94 PRO B CA 1
ATOM 2671 C C . PRO B 1 94 ? -3.033 -18.891 -1.353 1 96.25 94 PRO B C 1
ATOM 2673 O O . PRO B 1 94 ? -3.277 -17.703 -1.537 1 96.25 94 PRO B O 1
ATOM 2676 N N . GLY B 1 95 ? -3.77 -19.906 -1.879 1 94.31 95 GLY B N 1
ATOM 2677 C CA . GLY B 1 95 ? -4.891 -19.656 -2.773 1 94.31 95 GLY B CA 1
ATOM 2678 C C . GLY B 1 95 ? -6.109 -19.109 -2.061 1 94.31 95 GLY B C 1
ATOM 2679 O O . GLY B 1 95 ? -6.105 -18.953 -0.837 1 94.31 95 GLY B O 1
ATOM 2680 N N . LEU B 1 96 ? -7.148 -18.781 -2.885 1 93.38 96 LEU B N 1
ATOM 2681 C CA . LEU B 1 96 ? -8.383 -18.219 -2.35 1 93.38 96 LEU B CA 1
ATOM 2682 C C . LEU B 1 96 ? -9.109 -19.234 -1.472 1 93.38 96 LEU B C 1
ATOM 2684 O O . LEU B 1 96 ? -9.953 -18.875 -0.656 1 93.38 96 LEU B O 1
ATOM 2688 N N . ASP B 1 97 ? -8.75 -20.453 -1.582 1 93.56 97 ASP B N 1
ATOM 2689 C CA . ASP B 1 97 ? -9.375 -21.531 -0.816 1 93.56 97 ASP B CA 1
ATOM 2690 C C . ASP B 1 97 ? -8.805 -21.609 0.599 1 93.56 97 ASP B C 1
ATOM 2692 O O . ASP B 1 97 ? -9.32 -22.328 1.448 1 93.56 97 ASP B O 1
ATOM 2696 N N . LYS B 1 98 ? -7.793 -20.844 0.892 1 95.06 98 LYS B N 1
ATOM 2697 C CA . LYS B 1 98 ? -7.156 -20.766 2.205 1 95.06 98 LYS B CA 1
ATOM 2698 C C . LYS B 1 98 ? -7.129 -19.344 2.725 1 95.06 98 LYS B C 1
ATOM 2700 O O . LYS B 1 98 ? -6.055 -18.766 2.916 1 95.06 98 LYS B O 1
ATOM 2705 N N . PRO B 1 99 ? -8.25 -18.812 3.082 1 96.81 99 PRO B N 1
ATOM 2706 C CA . PRO B 1 99 ? -8.359 -17.391 3.393 1 96.81 99 PRO B CA 1
ATOM 2707 C C . PRO B 1 99 ? -7.516 -16.984 4.602 1 96.81 99 PRO B C 1
ATOM 2709 O O . PRO B 1 99 ? -6.953 -15.891 4.625 1 96.81 99 PRO B O 1
ATOM 2712 N N . HIS B 1 100 ? -7.414 -17.844 5.605 1 97.62 100 HIS B N 1
ATOM 2713 C CA . HIS B 1 100 ? -6.609 -17.5 6.77 1 97.62 100 HIS B CA 1
ATOM 2714 C C . HIS B 1 100 ? -5.156 -17.25 6.379 1 97.62 100 HIS B C 1
ATOM 2716 O O . HIS B 1 100 ? -4.582 -16.219 6.75 1 97.62 100 HIS B O 1
ATOM 2722 N N . GLU B 1 101 ? -4.598 -18.125 5.609 1 96.62 101 GLU B N 1
ATOM 2723 C CA . GLU B 1 101 ? -3.191 -18.016 5.227 1 96.62 101 GLU B CA 1
ATOM 2724 C C . GLU B 1 101 ? -2.975 -16.922 4.191 1 96.62 101 GLU B C 1
ATOM 2726 O O . GLU B 1 101 ? -2.014 -16.156 4.281 1 96.62 101 GLU B O 1
ATOM 2731 N N . ARG B 1 102 ? -3.908 -16.859 3.254 1 97 102 ARG B N 1
ATOM 2732 C CA . ARG B 1 102 ? -3.754 -15.914 2.156 1 97 102 ARG B CA 1
ATOM 2733 C C . ARG B 1 102 ? -3.768 -14.477 2.67 1 97 102 ARG B C 1
ATOM 2735 O O . ARG B 1 102 ? -2.879 -13.688 2.346 1 97 102 ARG B O 1
ATOM 2742 N N . TYR B 1 103 ? -4.684 -14.188 3.523 1 98.38 103 TYR B N 1
ATOM 2743 C CA . TYR B 1 103 ? -4.848 -12.789 3.904 1 98.38 103 TYR B CA 1
ATOM 2744 C C . TYR B 1 103 ? -3.951 -12.43 5.086 1 98.38 103 TYR B C 1
ATOM 2746 O O . TYR B 1 103 ? -3.779 -11.258 5.414 1 98.38 103 TYR B O 1
ATOM 2754 N N . GLU B 1 104 ? -3.369 -13.445 5.723 1 98 104 GLU B N 1
ATOM 2755 C CA . GLU B 1 104 ? -2.227 -13.172 6.59 1 98 104 GLU B CA 1
ATOM 2756 C C . GLU B 1 104 ? -1.04 -12.648 5.789 1 98 104 GLU B C 1
ATOM 2758 O O . GLU B 1 104 ? -0.397 -11.672 6.191 1 98 104 GLU B O 1
ATOM 2763 N N . VAL B 1 105 ? -0.804 -13.258 4.688 1 98.31 105 VAL B N 1
ATOM 2764 C CA . VAL B 1 105 ? 0.285 -12.828 3.814 1 98.31 105 VAL B CA 1
ATOM 2765 C C . VAL B 1 105 ? -0.014 -11.438 3.256 1 98.31 105 VAL B C 1
ATOM 2767 O O . VAL B 1 105 ? 0.842 -10.555 3.287 1 98.31 105 VAL B O 1
ATOM 2770 N N . LEU B 1 106 ? -1.244 -11.227 2.844 1 98.75 106 LEU B N 1
ATOM 2771 C CA . LEU B 1 106 ? -1.582 -10 2.125 1 98.75 106 LEU B CA 1
ATOM 2772 C C . LEU B 1 106 ? -1.632 -8.812 3.076 1 98.75 106 LEU B C 1
ATOM 2774 O O . LEU B 1 106 ? -1.274 -7.691 2.697 1 98.75 106 LEU B O 1
ATOM 2778 N N . LYS B 1 107 ? -2.08 -8.992 4.273 1 98.56 107 LYS B N 1
ATOM 2779 C CA . LYS B 1 107 ? -2.107 -7.84 5.168 1 98.56 107 LYS B CA 1
ATOM 2780 C C . LYS B 1 107 ? -0.695 -7.406 5.551 1 98.56 107 LYS B C 1
ATOM 2782 O O . LYS B 1 107 ? -0.416 -6.211 5.668 1 98.56 107 LYS B O 1
ATOM 2787 N N . TRP B 1 108 ? 0.269 -8.344 5.668 1 98.75 108 TRP B N 1
ATOM 2788 C CA . TRP B 1 108 ? 1.65 -7.98 5.965 1 98.75 108 TRP B CA 1
ATOM 2789 C C . TRP B 1 108 ? 2.354 -7.449 4.723 1 98.75 108 TRP B C 1
ATOM 2791 O O . TRP B 1 108 ? 3.217 -6.574 4.82 1 98.75 108 TRP B O 1
ATOM 2801 N N . LEU B 1 109 ? 1.958 -7.969 3.535 1 98.88 109 LEU B N 1
ATOM 2802 C CA . LEU B 1 109 ? 2.42 -7.348 2.299 1 98.88 109 LEU B CA 1
ATOM 2803 C C . LEU B 1 109 ? 2.006 -5.879 2.24 1 98.88 109 LEU B C 1
ATOM 2805 O O . LEU B 1 109 ? 2.834 -5.008 1.975 1 98.88 109 LEU B O 1
ATOM 2809 N N . THR B 1 110 ? 0.75 -5.625 2.514 1 98.94 110 THR B N 1
ATOM 2810 C CA . THR B 1 110 ? 0.228 -4.262 2.467 1 98.94 110 THR B CA 1
ATOM 2811 C C . THR B 1 110 ? 0.927 -3.379 3.498 1 98.94 110 THR B C 1
ATOM 2813 O O . THR B 1 110 ? 1.282 -2.236 3.203 1 98.94 110 THR B O 1
ATOM 2816 N N . PHE B 1 111 ? 1.192 -3.912 4.691 1 98.81 111 PHE B N 1
ATOM 2817 C CA . PHE B 1 111 ? 1.925 -3.213 5.738 1 98.81 111 PHE B CA 1
ATOM 2818 C C . PHE B 1 111 ? 3.275 -2.727 5.223 1 98.81 111 PHE B C 1
ATOM 2820 O O . PHE B 1 111 ? 3.684 -1.599 5.508 1 98.81 111 PHE B O 1
ATOM 2827 N N . THR B 1 112 ? 3.949 -3.533 4.469 1 98.81 112 THR B N 1
ATOM 2828 C CA . THR B 1 112 ? 5.289 -3.189 4.008 1 98.81 112 THR B CA 1
ATOM 2829 C C . THR B 1 112 ? 5.242 -2.02 3.027 1 98.81 112 THR B C 1
ATOM 2831 O O . THR B 1 112 ? 6.121 -1.155 3.039 1 98.81 112 THR B O 1
ATOM 2834 N N . VAL B 1 113 ? 4.16 -1.934 2.23 1 98.62 113 VAL B N 1
ATOM 2835 C CA . VAL B 1 113 ? 4.188 -0.939 1.163 1 98.62 113 VAL B CA 1
ATOM 2836 C C . VAL B 1 113 ? 3.43 0.312 1.603 1 98.62 113 VAL B C 1
ATOM 2838 O O . VAL B 1 113 ? 3.551 1.369 0.979 1 98.62 113 VAL B O 1
ATOM 2841 N N . THR B 1 114 ? 2.658 0.216 2.715 1 98.62 114 THR B N 1
ATOM 2842 C CA . THR B 1 114 ? 1.902 1.381 3.162 1 98.62 114 THR B CA 1
ATOM 2843 C C . THR B 1 114 ? 2.57 2.027 4.371 1 98.62 114 THR B C 1
ATOM 2845 O O . THR B 1 114 ? 2.377 3.217 4.633 1 98.62 114 THR B O 1
ATOM 2848 N N . SER B 1 115 ? 3.346 1.26 5.121 1 98.44 115 SER B N 1
ATOM 2849 C CA . SER B 1 115 ? 3.998 1.761 6.328 1 98.44 115 SER B CA 1
ATOM 2850 C C . SER B 1 115 ? 5.516 1.76 6.176 1 98.44 115 SER B C 1
ATOM 2852 O O . SER B 1 115 ? 6.141 2.82 6.145 1 98.44 115 SER B O 1
ATOM 2854 N N . GLN B 1 116 ? 6.086 0.621 5.906 1 98.62 116 GLN B N 1
ATOM 2855 C CA . GLN B 1 116 ? 7.539 0.506 5.855 1 98.62 116 GLN B CA 1
ATOM 2856 C C . GLN B 1 116 ? 8.125 1.376 4.746 1 98.62 116 GLN B C 1
ATOM 2858 O O . GLN B 1 116 ? 9.008 2.201 4.996 1 98.62 116 GLN B O 1
ATOM 2863 N N . GLY B 1 117 ? 7.574 1.24 3.531 1 98.19 117 GLY B N 1
ATOM 2864 C CA . GLY B 1 117 ? 8.117 1.899 2.355 1 98.19 117 GLY B CA 1
ATOM 2865 C C . GLY B 1 117 ? 8.07 3.414 2.443 1 98.19 117 GLY B C 1
ATOM 2866 O O . GLY B 1 117 ? 9.109 4.074 2.467 1 98.19 117 GLY B O 1
ATOM 2867 N N . PRO B 1 118 ? 6.887 3.996 2.58 1 98.12 118 PRO B N 1
ATOM 2868 C CA . PRO B 1 118 ? 6.734 5.453 2.545 1 98.12 118 PRO B CA 1
ATOM 2869 C C . PRO B 1 118 ? 7.5 6.152 3.664 1 98.12 118 PRO B C 1
ATOM 2871 O O . PRO B 1 118 ? 8.133 7.188 3.432 1 98.12 118 PRO B O 1
ATOM 2874 N N . ASN B 1 119 ? 7.484 5.582 4.883 1 98.31 119 ASN B N 1
ATOM 2875 C CA . ASN B 1 119 ? 8.172 6.227 5.996 1 98.31 119 ASN B CA 1
ATOM 2876 C C . ASN B 1 119 ? 9.688 6.102 5.871 1 98.31 119 ASN B C 1
ATOM 2878 O O . ASN B 1 119 ? 10.422 7.035 6.195 1 98.31 119 ASN B O 1
ATOM 2882 N N . SER B 1 120 ? 10.117 4.941 5.41 1 98 120 SER B N 1
ATOM 2883 C CA . SER B 1 120 ? 11.547 4.785 5.137 1 98 120 SER B CA 1
ATOM 2884 C C . SER B 1 120 ? 12.008 5.738 4.043 1 98 120 SER B C 1
ATOM 2886 O O . SER B 1 120 ? 13.062 6.371 4.168 1 98 120 SER B O 1
ATOM 2888 N N . GLY B 1 121 ? 11.18 5.812 2.957 1 96.81 121 GLY B N 1
ATOM 2889 C CA . GLY B 1 121 ? 11.508 6.738 1.882 1 96.81 121 GLY B CA 1
ATOM 2890 C C . GLY B 1 121 ? 11.594 8.18 2.338 1 96.81 121 GLY B C 1
ATOM 2891 O O . GLY B 1 121 ? 12.508 8.906 1.949 1 96.81 121 GLY B O 1
ATOM 2892 N N . SER B 1 122 ? 10.664 8.633 3.178 1 97.69 122 SER B N 1
ATOM 2893 C CA . SER B 1 122 ? 10.664 10 3.693 1 97.69 122 SER B CA 1
ATOM 2894 C C . SER B 1 122 ? 11.867 10.25 4.598 1 97.69 122 SER B C 1
ATOM 2896 O O . SER B 1 122 ? 12.508 11.297 4.508 1 97.69 122 SER B O 1
ATOM 2898 N N . LEU B 1 123 ? 12.133 9.266 5.445 1 97.5 123 LEU B N 1
ATOM 2899 C CA . LEU B 1 123 ? 13.289 9.414 6.324 1 97.5 123 LEU B CA 1
ATOM 2900 C C . LEU B 1 123 ? 14.57 9.594 5.52 1 97.5 123 LEU B C 1
ATOM 2902 O O . LEU B 1 123 ? 15.352 10.516 5.777 1 97.5 123 LEU B O 1
ATOM 2906 N N . LEU B 1 124 ? 14.781 8.742 4.52 1 95.31 124 LEU B N 1
ATOM 2907 C CA . LEU B 1 124 ? 16 8.805 3.717 1 95.31 124 LEU B CA 1
ATOM 2908 C C . LEU B 1 124 ? 16.078 10.117 2.945 1 95.31 124 LEU B C 1
ATOM 2910 O O . LEU B 1 124 ? 17.156 10.703 2.822 1 95.31 124 LEU B O 1
ATOM 2914 N N . PHE B 1 125 ? 14.945 10.555 2.453 1 95.19 125 PHE B N 1
ATOM 2915 C CA . PHE B 1 125 ? 14.945 11.82 1.727 1 95.19 125 PHE B CA 1
ATOM 2916 C C . PHE B 1 125 ? 15.383 12.961 2.633 1 95.19 125 PHE B C 1
ATOM 2918 O O . PHE B 1 125 ? 16.297 13.711 2.295 1 95.19 125 PHE B O 1
ATOM 2925 N N . PHE B 1 126 ? 14.789 13.078 3.787 1 96.5 126 PHE B N 1
ATOM 2926 C CA . PHE B 1 126 ? 15.039 14.227 4.648 1 96.5 126 PHE B CA 1
ATOM 2927 C C . PHE B 1 126 ? 16.406 14.102 5.328 1 96.5 126 PHE B C 1
ATOM 2929 O O . PHE B 1 126 ? 17.047 15.117 5.602 1 96.5 126 PHE B O 1
ATOM 2936 N N . LYS B 1 127 ? 16.812 12.883 5.523 1 93.75 127 LYS B N 1
ATOM 2937 C CA . LYS B 1 127 ? 18.094 12.648 6.195 1 93.75 127 LYS B CA 1
ATOM 2938 C C . LYS B 1 127 ? 19.25 12.789 5.227 1 93.75 127 LYS B C 1
ATOM 2940 O O . LYS B 1 127 ? 20.328 13.273 5.602 1 93.75 127 LYS B O 1
ATOM 2945 N N . ILE B 1 128 ? 19.047 12.422 3.947 1 90.75 128 ILE B N 1
ATOM 2946 C CA . ILE B 1 128 ? 20.188 12.266 3.055 1 90.75 128 ILE B CA 1
ATOM 2947 C C . ILE B 1 128 ? 20.047 13.219 1.869 1 90.75 128 ILE B C 1
ATOM 2949 O O . ILE B 1 128 ? 20.984 13.945 1.538 1 90.75 128 ILE B O 1
ATOM 2953 N N . HIS B 1 129 ? 18.875 13.305 1.227 1 89.62 129 HIS B N 1
ATOM 2954 C CA . HIS B 1 129 ? 18.766 13.906 -0.097 1 89.62 129 HIS B CA 1
ATOM 2955 C C . HIS B 1 129 ? 18.344 15.367 -0.002 1 89.62 129 HIS B C 1
ATOM 2957 O O . HIS B 1 129 ? 18.703 16.172 -0.864 1 89.62 129 HIS B O 1
ATOM 2963 N N . SER B 1 130 ? 17.594 15.664 1.068 1 92.88 130 SER B N 1
ATOM 2964 C CA . SER B 1 130 ? 17.125 17.047 1.213 1 92.88 130 SER B CA 1
ATOM 2965 C C . SER B 1 130 ? 18.281 18 1.48 1 92.88 130 SER B C 1
ATOM 2967 O O . SER B 1 130 ? 19.141 17.734 2.332 1 92.88 130 SER B O 1
ATOM 2969 N N . PRO B 1 131 ? 18.25 19.078 0.754 1 91.19 131 PRO B N 1
ATOM 2970 C CA . PRO B 1 131 ? 19.297 20.062 1.038 1 91.19 131 PRO B CA 1
ATOM 2971 C C . PRO B 1 131 ? 19.172 20.688 2.428 1 91.19 131 PRO B C 1
ATOM 2973 O O . PRO B 1 131 ? 20.172 20.984 3.07 1 91.19 131 PRO B O 1
ATOM 2976 N N . GLU B 1 132 ? 17.984 20.875 2.828 1 92.5 132 GLU B N 1
ATOM 2977 C CA . GLU B 1 132 ? 17.688 21.391 4.164 1 92.5 132 GLU B CA 1
ATOM 2978 C C . GLU B 1 132 ? 17.484 20.266 5.164 1 92.5 132 GLU B C 1
ATOM 2980 O O . GLU B 1 132 ? 16.656 19.375 4.949 1 92.5 132 GLU B O 1
ATOM 2985 N N . LYS B 1 133 ? 18.406 20.328 6.184 1 94.94 133 LYS B N 1
ATOM 2986 C CA . LYS B 1 133 ? 18.234 19.359 7.27 1 94.94 133 LYS B CA 1
ATOM 2987 C C . LYS B 1 133 ? 17.438 19.969 8.422 1 94.94 133 LYS B C 1
ATOM 2989 O O . LYS B 1 133 ? 17.875 20.922 9.062 1 94.94 133 LYS B O 1
ATOM 2994 N N . ILE B 1 134 ? 16.266 19.438 8.625 1 96.12 134 ILE B N 1
ATOM 2995 C CA . ILE B 1 134 ? 15.367 19.938 9.672 1 96.12 134 ILE B CA 1
ATOM 2996 C C . ILE B 1 134 ? 15.188 18.891 10.758 1 96.12 134 ILE B C 1
ATOM 2998 O O . ILE B 1 134 ? 14.477 17.891 10.555 1 96.12 134 ILE B O 1
ATOM 3002 N N . PRO B 1 135 ? 15.766 19.078 11.914 1 95.88 135 PRO B N 1
ATOM 3003 C CA . PRO B 1 135 ? 15.828 18.031 12.945 1 95.88 135 PRO B CA 1
ATOM 3004 C C . PRO B 1 135 ? 14.445 17.516 13.344 1 95.88 135 PRO B C 1
ATOM 3006 O O . PRO B 1 135 ? 14.258 16.297 13.484 1 95.88 135 PRO B O 1
ATOM 3009 N N . SER B 1 136 ? 13.492 18.344 13.492 1 95.88 136 SER B N 1
ATOM 3010 C CA . SER B 1 136 ? 12.172 17.922 13.945 1 95.88 136 SER B CA 1
ATOM 3011 C C . SER B 1 136 ? 11.492 17.031 12.914 1 95.88 136 SER B C 1
ATOM 3013 O O . SER B 1 136 ? 10.773 16.094 13.266 1 95.88 136 SER B O 1
ATOM 3015 N N . VAL B 1 137 ? 11.727 17.297 11.625 1 97.12 137 VAL B N 1
ATOM 3016 C CA . VAL B 1 137 ? 11.141 16.5 10.547 1 97.12 137 VAL B CA 1
ATOM 3017 C C . VAL B 1 137 ? 11.828 15.141 10.477 1 97.12 137 VAL B C 1
ATOM 3019 O O . VAL B 1 137 ? 11.164 14.109 10.383 1 97.12 137 VAL B O 1
ATOM 3022 N N . ILE B 1 138 ? 13.164 15.18 10.531 1 96.94 138 ILE B N 1
ATOM 3023 C CA . ILE B 1 138 ? 13.945 13.945 10.516 1 96.94 138 ILE B CA 1
ATOM 3024 C C . ILE B 1 138 ? 13.547 13.078 11.711 1 96.94 138 ILE B C 1
ATOM 3026 O O . ILE B 1 138 ? 13.344 11.867 11.562 1 96.94 138 ILE B O 1
ATOM 3030 N N . GLU B 1 139 ? 13.375 13.695 12.867 1 96.56 139 GLU B N 1
ATOM 3031 C CA . GLU B 1 139 ? 13.008 12.969 14.078 1 96.56 139 GLU B CA 1
ATOM 3032 C C . GLU B 1 139 ? 11.633 12.312 13.93 1 96.56 139 GLU B C 1
ATOM 3034 O O . GLU B 1 139 ? 11.43 11.188 14.383 1 96.56 139 GLU B O 1
ATOM 3039 N N . ARG B 1 140 ? 10.711 12.961 13.375 1 96.25 140 ARG B N 1
ATOM 3040 C CA . ARG B 1 140 ? 9.375 12.414 13.188 1 96.25 140 ARG B CA 1
ATOM 3041 C C . ARG B 1 140 ? 9.422 11.117 12.383 1 96.25 140 ARG B C 1
ATOM 3043 O O . ARG B 1 140 ? 8.867 10.102 12.797 1 96.25 140 ARG B O 1
ATOM 3050 N N . PHE B 1 141 ? 10.117 11.195 11.242 1 97.69 141 PHE B N 1
ATOM 3051 C CA . PHE B 1 141 ? 10.164 10.008 10.391 1 97.69 141 PHE B CA 1
ATOM 3052 C C . PHE B 1 141 ? 11.047 8.93 11 1 97.69 141 PHE B C 1
ATOM 3054 O O . PHE B 1 141 ? 10.773 7.738 10.844 1 97.69 141 PHE B O 1
ATOM 3061 N N . GLN B 1 142 ? 12.078 9.328 11.703 1 97.12 142 GLN B N 1
ATOM 3062 C CA . GLN B 1 142 ? 12.898 8.367 12.438 1 97.12 142 GLN B CA 1
ATOM 3063 C C . GLN B 1 142 ? 12.062 7.594 13.453 1 97.12 142 GLN B C 1
ATOM 3065 O O . GLN B 1 142 ? 12.172 6.371 13.547 1 97.12 142 GLN B O 1
ATOM 3070 N N . ASN B 1 143 ? 11.281 8.297 14.195 1 97.5 143 ASN B N 1
ATOM 3071 C CA . ASN B 1 143 ? 10.414 7.664 15.18 1 97.5 143 ASN B CA 1
ATOM 3072 C C . ASN B 1 143 ? 9.438 6.691 14.531 1 97.5 143 ASN B C 1
ATOM 3074 O O . ASN B 1 143 ? 9.188 5.605 15.062 1 97.5 143 ASN B O 1
ATOM 3078 N N . GLU B 1 144 ? 8.898 7.109 13.414 1 97.75 144 GLU B N 1
ATOM 3079 C CA . GLU B 1 144 ? 7.957 6.23 12.719 1 97.75 144 GLU B CA 1
ATOM 3080 C C . GLU B 1 144 ? 8.656 4.973 12.203 1 97.75 144 GLU B C 1
ATOM 3082 O O . GLU B 1 144 ? 8.125 3.869 12.312 1 97.75 144 GLU B O 1
ATOM 3087 N N . VAL B 1 145 ? 9.789 5.164 11.602 1 98.25 145 VAL B N 1
ATOM 3088 C CA . VAL B 1 145 ? 10.539 4.027 11.07 1 98.25 145 VAL B CA 1
ATOM 3089 C C . VAL B 1 145 ? 10.922 3.084 12.203 1 98.25 145 VAL B C 1
ATOM 3091 O O . VAL B 1 145 ? 10.812 1.864 12.07 1 98.25 145 VAL B O 1
ATOM 3094 N N . GLU B 1 146 ? 11.328 3.629 13.32 1 98.19 146 GLU B N 1
ATOM 3095 C CA . GLU B 1 146 ? 11.656 2.807 14.484 1 98.19 146 GLU B CA 1
ATOM 3096 C C . GLU B 1 146 ? 10.445 2.025 14.969 1 98.19 146 GLU B C 1
ATOM 3098 O O . GLU B 1 146 ? 10.547 0.838 15.289 1 98.19 146 GLU B O 1
ATOM 3103 N N . ARG B 1 147 ? 9.312 2.66 15.016 1 97.94 147 ARG B N 1
ATOM 3104 C CA . ARG B 1 147 ? 8.078 1.989 15.406 1 97.94 147 ARG B CA 1
ATOM 3105 C C . ARG B 1 147 ? 7.75 0.847 14.453 1 97.94 147 ARG B C 1
ATOM 3107 O O . ARG B 1 147 ? 7.422 -0.26 14.891 1 97.94 147 ARG B O 1
ATOM 3114 N N . ILE B 1 148 ? 7.855 1.076 13.211 1 98.56 148 ILE B N 1
ATOM 3115 C CA . ILE B 1 148 ? 7.492 0.125 12.164 1 98.56 148 ILE B CA 1
ATOM 3116 C C . ILE B 1 148 ? 8.391 -1.105 12.25 1 98.56 148 ILE B C 1
ATOM 3118 O O . ILE B 1 148 ? 7.91 -2.24 12.203 1 98.56 148 ILE B O 1
ATOM 3122 N N . TYR B 1 149 ? 9.68 -0.937 12.344 1 98.44 149 TYR B N 1
ATOM 3123 C CA . TYR B 1 149 ? 10.586 -2.07 12.453 1 98.44 149 TYR B CA 1
ATOM 3124 C C . TYR B 1 149 ? 10.43 -2.766 13.805 1 98.44 149 TYR B C 1
ATOM 3126 O O . TYR B 1 149 ? 10.68 -3.967 13.922 1 98.44 149 TYR B O 1
ATOM 3134 N N . GLY B 1 150 ? 9.992 -1.981 14.82 1 98.5 150 GLY B N 1
ATOM 3135 C CA . GLY B 1 150 ? 9.594 -2.619 16.062 1 98.5 150 GLY B CA 1
ATOM 3136 C C . GLY B 1 150 ? 8.43 -3.582 15.891 1 98.5 150 GLY B C 1
ATOM 3137 O O . GLY B 1 150 ? 8.445 -4.688 16.438 1 98.5 150 GLY B O 1
ATOM 3138 N N . VAL B 1 151 ? 7.449 -3.199 15.133 1 98.62 151 VAL B N 1
ATOM 3139 C CA . VAL B 1 151 ? 6.293 -4.043 14.844 1 98.62 151 VAL B CA 1
ATOM 3140 C C . VAL B 1 151 ? 6.754 -5.328 14.156 1 98.62 151 VAL B C 1
ATOM 3142 O O . VAL B 1 151 ? 6.359 -6.426 14.555 1 98.62 151 VAL B O 1
ATOM 3145 N N . MET B 1 152 ? 7.59 -5.219 13.141 1 98.69 152 MET B N 1
ATOM 3146 C CA . MET B 1 152 ? 8.062 -6.395 12.406 1 98.69 152 MET B CA 1
ATOM 3147 C C . MET B 1 152 ? 8.922 -7.281 13.297 1 98.69 152 MET B C 1
ATOM 3149 O O . MET B 1 152 ? 8.836 -8.508 13.234 1 98.69 152 MET B O 1
ATOM 3153 N N . ASN B 1 153 ? 9.773 -6.598 14.094 1 98.75 153 ASN B N 1
ATOM 3154 C CA . ASN B 1 153 ? 10.609 -7.352 15.023 1 98.75 153 ASN B CA 1
ATOM 3155 C C . ASN B 1 153 ? 9.758 -8.195 15.977 1 98.75 153 ASN B C 1
ATOM 3157 O O . ASN B 1 153 ? 10.07 -9.359 16.219 1 98.75 153 ASN B O 1
ATOM 3161 N N . ASN B 1 154 ? 8.703 -7.629 16.484 1 98.44 154 ASN B N 1
ATOM 3162 C CA . ASN B 1 154 ? 7.816 -8.344 17.391 1 98.44 154 ASN B CA 1
ATOM 3163 C C . ASN B 1 154 ? 7.055 -9.453 16.672 1 98.44 154 ASN B C 1
ATOM 3165 O O . ASN B 1 154 ? 6.855 -10.539 17.219 1 98.44 154 ASN B O 1
ATOM 3169 N N . GLN B 1 155 ? 6.637 -9.195 15.477 1 98.12 155 GLN B N 1
ATOM 3170 C CA . GLN B 1 155 ? 5.941 -10.188 14.656 1 98.12 155 GLN B CA 1
ATOM 3171 C C . GLN B 1 155 ? 6.812 -11.414 14.422 1 98.12 155 GLN B C 1
ATOM 3173 O O . GLN B 1 155 ? 6.309 -12.531 14.336 1 98.12 155 GLN B O 1
ATOM 3178 N N . LEU B 1 156 ? 8.07 -11.25 14.344 1 98.5 156 LEU B N 1
ATOM 3179 C CA . LEU B 1 156 ? 9.023 -12.289 13.977 1 98.5 156 LEU B CA 1
ATOM 3180 C C . LEU B 1 156 ? 9.531 -13.023 15.211 1 98.5 156 LEU B C 1
ATOM 3182 O O . LEU B 1 156 ? 10.375 -13.922 15.109 1 98.5 156 LEU B O 1
ATOM 3186 N N . LYS B 1 157 ? 9.062 -12.609 16.328 1 97.31 157 LYS B N 1
ATOM 3187 C CA . LYS B 1 157 ? 9.539 -13.195 17.578 1 97.31 157 LYS B CA 1
ATOM 3188 C C . LYS B 1 157 ? 9.297 -14.703 17.594 1 97.31 157 LYS B C 1
ATOM 3190 O O . LYS B 1 157 ? 10.188 -15.477 17.969 1 97.31 157 LYS B O 1
ATOM 3195 N N . ASP B 1 158 ? 8.109 -15.148 17.156 1 93.81 158 ASP B N 1
ATOM 3196 C CA . ASP B 1 158 ? 7.762 -16.562 17.234 1 93.81 158 ASP B CA 1
ATOM 3197 C C . ASP B 1 158 ? 7.477 -17.156 15.859 1 93.81 158 ASP B C 1
ATOM 3199 O O . ASP B 1 158 ? 6.77 -18.156 15.734 1 93.81 158 ASP B O 1
ATOM 3203 N N . ARG B 1 159 ? 7.938 -16.469 14.875 1 95.81 159 ARG B N 1
ATOM 3204 C CA . ARG B 1 159 ? 7.734 -16.875 13.492 1 95.81 159 ARG B CA 1
ATOM 3205 C C . ARG B 1 159 ? 9.039 -16.828 12.711 1 95.81 159 ARG B C 1
ATOM 3207 O O . ARG B 1 159 ? 9.859 -15.922 12.906 1 95.81 159 ARG B O 1
ATOM 3214 N N . ASP B 1 160 ? 9.18 -17.734 11.789 1 97.38 160 ASP B N 1
ATOM 3215 C CA . ASP B 1 160 ? 10.359 -17.703 10.922 1 97.38 160 ASP B CA 1
ATOM 3216 C C . ASP B 1 160 ? 10.227 -16.594 9.867 1 97.38 160 ASP B C 1
ATOM 3218 O O . ASP B 1 160 ? 11.219 -15.992 9.469 1 97.38 160 ASP B O 1
ATOM 3222 N N . TYR B 1 161 ? 8.969 -16.422 9.453 1 98.38 161 TYR B N 1
ATOM 3223 C CA . TYR B 1 161 ? 8.688 -15.43 8.422 1 98.38 161 TYR B CA 1
ATOM 3224 C C . TYR B 1 161 ? 7.555 -14.508 8.852 1 98.38 161 TYR B C 1
ATOM 3226 O O . TYR B 1 161 ? 6.859 -14.781 9.836 1 98.38 161 TYR B O 1
ATOM 3234 N N . LEU B 1 162 ? 7.332 -13.391 8.227 1 98.06 162 LEU B N 1
ATOM 3235 C CA . LEU B 1 162 ? 6.414 -12.336 8.641 1 98.06 162 LEU B CA 1
ATOM 3236 C C . LEU B 1 162 ? 4.984 -12.867 8.734 1 98.06 162 LEU B C 1
ATOM 3238 O O . LEU B 1 162 ? 4.242 -12.5 9.648 1 98.06 162 LEU B O 1
ATOM 3242 N N . ALA B 1 163 ? 4.605 -13.688 7.742 1 96.88 163 ALA B N 1
ATOM 3243 C CA . ALA B 1 163 ? 3.215 -14.141 7.691 1 96.88 163 ALA B CA 1
ATOM 3244 C C . ALA B 1 163 ? 3.088 -15.578 8.172 1 96.88 163 ALA B C 1
ATOM 3246 O O . ALA B 1 163 ? 2.043 -16.219 7.988 1 96.88 163 ALA B O 1
ATOM 3247 N N . GLY B 1 164 ? 4.191 -16.172 8.688 1 94.31 164 GLY B N 1
ATOM 3248 C CA . GLY B 1 164 ? 4.09 -17.531 9.18 1 94.31 164 GLY B CA 1
ATOM 3249 C C . GLY B 1 164 ? 5.406 -18.297 9.125 1 94.31 164 GLY B C 1
ATOM 3250 O O . GLY B 1 164 ? 6.457 -17.734 9.469 1 94.31 164 GLY B O 1
ATOM 3251 N N . ASN B 1 165 ? 5.258 -19.547 8.711 1 93.38 165 ASN B N 1
ATOM 3252 C CA . ASN B 1 165 ? 6.422 -20.422 8.82 1 93.38 165 ASN B CA 1
ATOM 3253 C C . ASN B 1 165 ? 7.07 -20.672 7.465 1 93.38 165 ASN B C 1
ATOM 3255 O O . ASN B 1 165 ? 8.055 -21.406 7.367 1 93.38 165 ASN B O 1
ATOM 3259 N N . GLU B 1 166 ? 6.523 -20.078 6.508 1 95.12 166 GLU B N 1
ATOM 3260 C CA . GLU B 1 166 ? 7.082 -20.219 5.164 1 95.12 166 GLU B CA 1
ATOM 3261 C C . GLU B 1 166 ? 7.312 -18.844 4.52 1 95.12 166 GLU B C 1
ATOM 3263 O O . GLU B 1 166 ? 6.602 -17.891 4.816 1 95.12 166 GLU B O 1
ATOM 3268 N N . LEU B 1 167 ? 8.281 -18.844 3.625 1 97.56 167 LEU B N 1
ATOM 3269 C CA . LEU B 1 167 ? 8.539 -17.625 2.855 1 97.56 167 LEU B CA 1
ATOM 3270 C C . LEU B 1 167 ? 7.316 -17.234 2.041 1 97.56 167 LEU B C 1
ATOM 3272 O O . LEU B 1 167 ? 6.66 -18.078 1.439 1 97.56 167 LEU B O 1
ATOM 3276 N N . SER B 1 168 ? 6.973 -16.016 2.062 1 97.88 168 SER B N 1
ATOM 3277 C CA . SER B 1 168 ? 5.883 -15.492 1.242 1 97.88 168 SER B CA 1
ATOM 3278 C C . SER B 1 168 ? 6.266 -14.164 0.604 1 97.88 168 SER B C 1
ATOM 3280 O O . SER B 1 168 ? 7.352 -13.641 0.852 1 97.88 168 SER B O 1
ATOM 3282 N N . ILE B 1 169 ? 5.379 -13.602 -0.159 1 98.56 169 ILE B N 1
ATOM 3283 C CA . ILE B 1 169 ? 5.609 -12.328 -0.827 1 98.56 169 ILE B CA 1
ATOM 3284 C C . ILE B 1 169 ? 5.664 -11.203 0.207 1 98.56 169 ILE B C 1
ATOM 3286 O O . ILE B 1 169 ? 6.184 -10.125 -0.07 1 98.56 169 ILE B O 1
ATOM 3290 N N . ALA B 1 170 ? 5.141 -11.406 1.382 1 98.75 170 ALA B N 1
ATOM 3291 C CA . ALA B 1 170 ? 5.293 -10.422 2.447 1 98.75 170 ALA B CA 1
ATOM 3292 C C . ALA B 1 170 ? 6.762 -10.266 2.842 1 98.75 170 ALA B C 1
ATOM 3294 O O . ALA B 1 170 ? 7.234 -9.148 3.07 1 98.75 170 ALA B O 1
ATOM 3295 N N . ASP B 1 171 ? 7.461 -11.367 2.896 1 98.88 171 ASP B N 1
ATOM 3296 C CA . ASP B 1 171 ? 8.875 -11.344 3.25 1 98.88 171 ASP B CA 1
ATOM 3297 C C . ASP B 1 171 ? 9.711 -10.688 2.152 1 98.88 171 ASP B C 1
ATOM 3299 O O . ASP B 1 171 ? 10.602 -9.883 2.439 1 98.88 171 ASP B O 1
ATOM 3303 N N . ILE B 1 172 ? 9.383 -11.039 0.952 1 98.81 172 ILE B N 1
ATOM 3304 C CA . ILE B 1 172 ? 10.094 -10.461 -0.19 1 98.81 172 ILE B CA 1
ATOM 3305 C C . ILE B 1 172 ? 9.93 -8.945 -0.186 1 98.81 172 ILE B C 1
ATOM 3307 O O . ILE B 1 172 ? 10.906 -8.211 -0.36 1 98.81 172 ILE B O 1
ATOM 3311 N N . SER B 1 173 ? 8.75 -8.508 0.038 1 98.88 173 SER B N 1
ATOM 3312 C CA . SER B 1 173 ? 8.461 -7.078 0.062 1 98.88 173 SER B CA 1
ATOM 3313 C C . SER B 1 173 ? 9.18 -6.383 1.212 1 98.88 173 SER B C 1
ATOM 3315 O O . SER B 1 173 ? 9.742 -5.301 1.035 1 98.88 173 SER B O 1
ATOM 3317 N N . ALA B 1 174 ? 9.18 -6.973 2.359 1 98.81 174 ALA B N 1
ATOM 3318 C CA . ALA B 1 174 ? 9.812 -6.387 3.539 1 98.81 174 ALA B CA 1
ATOM 3319 C C . ALA B 1 174 ? 11.32 -6.242 3.34 1 98.81 174 ALA B C 1
ATOM 3321 O O . ALA B 1 174 ? 11.93 -5.289 3.826 1 98.81 174 ALA B O 1
ATOM 3322 N N . TYR B 1 175 ? 11.898 -7.172 2.645 1 98.56 175 TYR B N 1
ATOM 3323 C CA . TYR B 1 175 ? 13.344 -7.191 2.465 1 98.56 175 TYR B CA 1
ATOM 3324 C C . TYR B 1 175 ? 13.812 -6.008 1.62 1 98.56 175 TYR B C 1
ATOM 3326 O O . TYR B 1 175 ? 14.898 -5.477 1.832 1 98.56 175 TYR B O 1
ATOM 3334 N N . GLY B 1 176 ? 12.969 -5.551 0.65 1 95.75 176 GLY B N 1
ATOM 3335 C CA . GLY B 1 176 ? 13.344 -4.434 -0.203 1 95.75 176 GLY B CA 1
ATOM 3336 C C . GLY B 1 176 ? 13.867 -3.24 0.573 1 95.75 176 GLY B C 1
ATOM 3337 O O . GLY B 1 176 ? 15.031 -2.854 0.418 1 95.75 176 GLY B O 1
ATOM 3338 N N . TRP B 1 177 ? 13.062 -2.801 1.531 1 95.81 177 TRP B N 1
ATOM 3339 C CA . TRP B 1 177 ? 13.453 -1.67 2.365 1 95.81 177 TRP B CA 1
ATOM 3340 C C . TRP B 1 177 ? 14.312 -2.131 3.541 1 95.81 177 TRP B C 1
ATOM 3342 O O . TRP B 1 177 ? 15.07 -1.343 4.109 1 95.81 177 TRP B O 1
ATOM 3352 N N . GLY B 1 178 ? 14.172 -3.412 3.902 1 96.25 178 GLY B N 1
ATOM 3353 C CA . GLY B 1 178 ? 14.992 -3.99 4.953 1 96.25 178 GLY B CA 1
ATOM 3354 C C . GLY B 1 178 ? 16.484 -3.92 4.66 1 96.25 178 GLY B C 1
ATOM 3355 O O . GLY B 1 178 ? 17.297 -3.807 5.574 1 96.25 178 GLY B O 1
ATOM 3356 N N . MET B 1 179 ? 16.844 -3.932 3.416 1 93.69 179 MET B N 1
ATOM 3357 C CA . MET B 1 179 ? 18.25 -3.838 2.996 1 93.69 179 MET B CA 1
ATOM 3358 C C . MET B 1 179 ? 18.844 -2.502 3.418 1 93.69 179 MET B C 1
ATOM 3360 O O . MET B 1 179 ? 20.016 -2.439 3.807 1 93.69 179 MET B O 1
ATOM 3364 N N . TYR B 1 180 ? 18.078 -1.474 3.393 1 91.25 180 TYR B N 1
ATOM 3365 C CA . TYR B 1 180 ? 18.547 -0.148 3.771 1 91.25 180 TYR B CA 1
ATOM 3366 C C . TYR B 1 180 ? 18.766 -0.058 5.277 1 91.25 180 TYR B C 1
ATOM 3368 O O . TYR B 1 180 ? 19.641 0.681 5.742 1 91.25 180 TYR B O 1
ATOM 3376 N N . LEU B 1 181 ? 17.922 -0.771 6.008 1 91.75 181 LEU B N 1
ATOM 3377 C CA . LEU B 1 181 ? 18.172 -0.879 7.441 1 91.75 181 LEU B CA 1
ATOM 3378 C C . LEU B 1 181 ? 19.469 -1.617 7.715 1 91.75 181 LEU B C 1
ATOM 3380 O O . LEU B 1 181 ? 20.266 -1.184 8.547 1 91.75 181 LEU B O 1
ATOM 3384 N N . LYS B 1 182 ? 19.641 -2.676 6.996 1 91.12 182 LYS B N 1
ATOM 3385 C CA . LYS B 1 182 ? 20.828 -3.52 7.156 1 91.12 182 LYS B CA 1
ATOM 3386 C C . LYS B 1 182 ? 22.109 -2.729 6.895 1 91.12 182 LYS B C 1
ATOM 3388 O O . LYS B 1 182 ? 23.125 -2.943 7.559 1 91.12 182 LYS B O 1
ATOM 3393 N N . TRP B 1 183 ? 22.031 -1.784 5.98 1 88.19 183 TRP B N 1
ATOM 3394 C CA . TRP B 1 183 ? 23.188 -0.976 5.625 1 88.19 183 TRP B CA 1
ATOM 3395 C C . TRP B 1 183 ? 23.453 0.088 6.684 1 88.19 183 TRP B C 1
ATOM 3397 O O . TRP B 1 183 ? 24.453 0.816 6.602 1 88.19 183 TRP B O 1
ATOM 3407 N N . GLY B 1 184 ? 22.641 0.239 7.695 1 86 184 GLY B N 1
ATOM 3408 C CA . GLY B 1 184 ? 22.844 1.175 8.789 1 86 184 GLY B CA 1
ATOM 3409 C C . GLY B 1 184 ? 22.547 2.611 8.406 1 86 184 GLY B C 1
ATOM 3410 O O . GLY B 1 184 ? 22.922 3.541 9.117 1 86 184 GLY B O 1
ATOM 3411 N N . ILE B 1 185 ? 21.859 2.812 7.332 1 84.44 185 ILE B N 1
ATOM 3412 C CA . ILE B 1 185 ? 21.578 4.145 6.801 1 84.44 185 ILE B CA 1
ATOM 3413 C C . ILE B 1 185 ? 20.406 4.762 7.543 1 84.44 185 ILE B C 1
ATOM 3415 O O . ILE B 1 185 ? 20.344 5.98 7.719 1 84.44 185 ILE B O 1
ATOM 3419 N N . MET B 1 186 ? 19.5 3.938 8.078 1 90.94 186 MET B N 1
ATOM 3420 C CA . MET B 1 186 ? 18.25 4.434 8.641 1 90.94 186 MET B CA 1
ATOM 3421 C C . MET B 1 186 ? 18.328 4.543 10.156 1 90.94 186 MET B C 1
ATOM 3423 O O . MET B 1 186 ? 17.969 5.566 10.734 1 90.94 186 MET B O 1
ATOM 3427 N N . ILE B 1 187 ? 18.766 3.547 10.781 1 92.94 187 ILE B N 1
ATOM 3428 C CA . ILE B 1 187 ? 18.781 3.443 12.242 1 92.94 187 ILE B CA 1
ATOM 3429 C C . ILE B 1 187 ? 20.141 2.904 12.695 1 92.94 187 ILE B C 1
ATOM 3431 O O . ILE B 1 187 ? 20.547 1.81 12.297 1 92.94 187 ILE B O 1
ATOM 3435 N N . ASP B 1 188 ? 20.688 3.705 13.539 1 90.69 188 ASP B N 1
ATOM 3436 C CA . ASP B 1 188 ? 21.938 3.248 14.125 1 90.69 188 ASP B CA 1
ATOM 3437 C C . ASP B 1 188 ? 21.719 2.07 15.07 1 90.69 188 ASP B C 1
ATOM 3439 O O 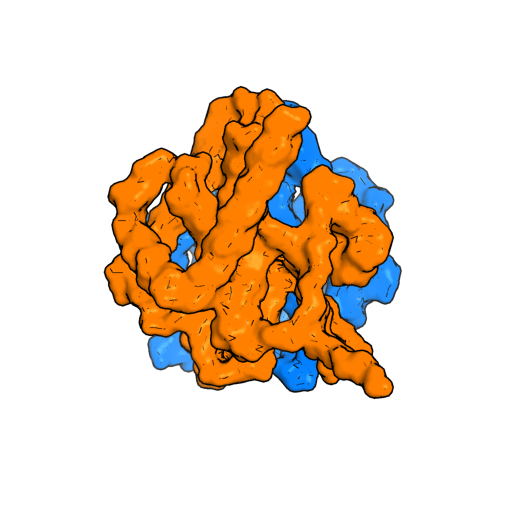. ASP B 1 188 ? 20.703 2.016 15.773 1 90.69 188 ASP B O 1
ATOM 3443 N N . ASP B 1 189 ? 22.594 1.089 15.133 1 94.12 189 ASP B N 1
ATOM 3444 C CA . ASP B 1 189 ? 22.578 -0.062 16.031 1 94.12 189 ASP B CA 1
ATOM 3445 C C . ASP B 1 189 ? 21.297 -0.881 15.859 1 94.12 189 ASP B C 1
ATOM 3447 O O . ASP B 1 189 ? 20.734 -1.372 16.844 1 94.12 189 ASP B O 1
ATOM 3451 N N . TRP B 1 190 ? 20.781 -0.962 14.625 1 96.19 190 TRP B N 1
ATOM 3452 C CA . TRP B 1 190 ? 19.516 -1.635 14.352 1 96.19 190 TRP B CA 1
ATOM 3453 C C . TRP B 1 190 ? 19.578 -3.104 14.758 1 96.19 190 TRP B C 1
ATOM 3455 O O . TRP B 1 190 ? 18.578 -3.684 15.172 1 96.19 190 TRP B O 1
ATOM 3465 N N . GLU B 1 191 ? 20.766 -3.76 14.695 1 97.06 191 GLU B N 1
ATOM 3466 C CA . GLU B 1 191 ? 20.906 -5.184 14.992 1 97.06 191 GLU B CA 1
ATOM 3467 C C . GLU B 1 191 ? 20.562 -5.48 16.453 1 97.06 191 GLU B C 1
ATOM 3469 O O . GLU B 1 191 ? 19.969 -6.516 16.75 1 97.06 191 GLU B O 1
ATOM 3474 N N . SER B 1 192 ? 21.031 -4.598 17.312 1 97.5 192 SER B N 1
ATOM 3475 C CA . SER B 1 192 ? 20.734 -4.762 18.734 1 97.5 192 SER B CA 1
ATOM 3476 C C . SER B 1 192 ? 19.297 -4.422 19.047 1 97.5 192 SER B C 1
ATOM 3478 O O . SER B 1 192 ? 18.672 -5.035 19.922 1 97.5 192 SER B O 1
ATOM 3480 N N . LYS B 1 193 ? 18.766 -3.479 18.328 1 97.56 193 LYS B N 1
ATOM 3481 C CA . LYS B 1 193 ? 17.406 -3.002 18.578 1 97.56 193 LYS B CA 1
ATOM 3482 C C . LYS B 1 193 ? 16.375 -4.004 18.078 1 97.56 193 LYS B C 1
ATOM 3484 O O . LYS B 1 193 ? 15.297 -4.141 18.656 1 97.56 193 LYS B O 1
ATOM 3489 N N . TYR B 1 194 ? 16.719 -4.68 17 1 98.31 194 TYR B N 1
ATOM 3490 C CA . TYR B 1 194 ? 15.758 -5.57 16.359 1 98.31 194 TYR B CA 1
ATOM 3491 C C . TYR B 1 194 ? 16.359 -6.949 16.109 1 98.31 194 TYR B C 1
ATOM 3493 O O . TYR B 1 194 ? 16.5 -7.379 14.969 1 98.31 194 TYR B O 1
ATOM 3501 N N . PRO B 1 195 ? 16.578 -7.727 17.156 1 98.56 195 PRO B N 1
ATOM 3502 C CA . PRO B 1 195 ? 17.266 -9.016 17.016 1 98.56 195 PRO B CA 1
ATOM 3503 C C . PRO B 1 195 ? 16.469 -10.023 16.203 1 98.56 195 PRO B C 1
ATOM 3505 O O . PRO B 1 195 ? 17.047 -10.844 15.484 1 98.56 195 PRO B O 1
ATOM 3508 N N . ASN B 1 196 ? 15.125 -10.031 16.375 1 98.69 196 ASN B N 1
ATOM 3509 C CA . ASN B 1 196 ? 14.32 -10.969 15.602 1 98.69 196 ASN B CA 1
ATOM 3510 C C . ASN B 1 196 ? 14.336 -10.617 14.117 1 98.69 196 ASN B C 1
ATOM 3512 O O . ASN B 1 196 ? 14.328 -11.516 13.266 1 98.69 196 ASN B O 1
ATOM 3516 N N . PHE B 1 197 ? 14.305 -9.344 13.852 1 98.44 197 PHE B N 1
ATOM 3517 C CA . PHE B 1 197 ? 14.406 -8.914 12.461 1 98.44 197 PHE B CA 1
ATOM 3518 C C . PHE B 1 197 ? 15.766 -9.281 11.875 1 98.44 197 PHE B C 1
ATOM 3520 O O . PHE B 1 197 ? 15.859 -9.695 10.719 1 98.44 197 PHE B O 1
ATOM 3527 N N . LYS B 1 198 ? 16.859 -9.086 12.656 1 98.06 198 LYS B N 1
ATOM 3528 C CA . LYS B 1 198 ? 18.188 -9.5 12.234 1 98.06 198 LYS B CA 1
ATOM 3529 C C . LYS B 1 198 ? 18.234 -10.992 11.898 1 98.06 198 LYS B C 1
ATOM 3531 O O . LYS B 1 198 ? 18.766 -11.383 10.867 1 98.06 198 LYS B O 1
ATOM 3536 N N . ARG B 1 199 ? 17.672 -11.758 12.758 1 98.38 199 ARG B N 1
ATOM 3537 C CA . ARG B 1 199 ? 17.594 -13.195 12.516 1 98.38 199 ARG B CA 1
ATOM 3538 C C . ARG B 1 199 ? 16.875 -13.492 11.211 1 98.38 199 ARG B C 1
ATOM 3540 O O . ARG B 1 199 ? 17.281 -14.375 10.453 1 98.38 199 ARG B O 1
ATOM 3547 N N . TRP B 1 200 ? 15.797 -12.828 10.984 1 98.62 200 TRP B N 1
ATOM 3548 C CA . TRP B 1 200 ? 15.008 -12.992 9.773 1 98.62 200 TRP B CA 1
ATOM 3549 C C . TRP B 1 200 ? 15.82 -12.633 8.531 1 98.62 200 TRP B C 1
ATOM 3551 O O . TRP B 1 200 ? 15.789 -13.352 7.531 1 98.62 200 TRP B O 1
ATOM 3561 N N . ILE B 1 201 ? 16.578 -11.531 8.547 1 98.06 201 ILE B N 1
ATOM 3562 C CA . ILE B 1 201 ? 17.438 -11.133 7.438 1 98.06 201 ILE B CA 1
ATOM 3563 C C . ILE B 1 201 ? 18.438 -12.234 7.141 1 98.06 201 ILE B C 1
ATOM 3565 O O . ILE B 1 201 ? 18.625 -12.633 5.984 1 98.06 201 ILE B O 1
ATOM 3569 N N . GLU B 1 202 ? 19.062 -12.703 8.172 1 97.94 202 GLU B N 1
ATOM 3570 C CA . GLU B 1 202 ? 20.062 -13.766 8.016 1 97.94 202 GLU B CA 1
ATOM 3571 C C . GLU B 1 202 ? 19.422 -15.023 7.422 1 97.94 202 GLU B C 1
ATOM 3573 O O . GLU B 1 202 ? 20.062 -15.727 6.629 1 97.94 202 GLU B O 1
ATOM 3578 N N . LEU B 1 203 ? 18.25 -15.289 7.816 1 98.38 203 LEU B N 1
ATOM 3579 C CA . LEU B 1 203 ? 17.531 -16.453 7.324 1 98.38 203 LEU B CA 1
ATOM 3580 C C . LEU B 1 203 ? 17.25 -16.328 5.832 1 98.38 203 LEU B C 1
ATOM 3582 O O . LEU B 1 203 ? 17.562 -17.234 5.055 1 98.38 203 LEU B O 1
ATOM 3586 N N . VAL B 1 204 ? 16.641 -15.219 5.402 1 98.31 204 VAL B N 1
ATOM 3587 C CA . VAL B 1 204 ? 16.188 -15.094 4.02 1 98.31 204 VAL B CA 1
ATOM 3588 C C . VAL B 1 204 ? 17.391 -14.945 3.096 1 98.31 204 VAL B C 1
ATOM 3590 O O . VAL B 1 204 ? 17.359 -15.367 1.938 1 98.31 204 VAL B O 1
ATOM 3593 N N . GLU B 1 205 ? 18.484 -14.445 3.582 1 98 205 GLU B N 1
ATOM 3594 C CA . GLU B 1 205 ? 19.672 -14.203 2.76 1 98 205 GLU B CA 1
ATOM 3595 C C . GLU B 1 205 ? 20.422 -15.5 2.473 1 98 205 GLU B C 1
ATOM 3597 O O . GLU B 1 205 ? 21.344 -15.516 1.662 1 98 205 GLU B O 1
ATOM 3602 N N . LYS B 1 206 ? 20.016 -16.547 3.096 1 98.12 206 LYS B N 1
ATOM 3603 C CA . LYS B 1 206 ? 20.578 -17.844 2.748 1 98.12 206 LYS B CA 1
ATOM 3604 C C . LYS B 1 206 ? 20.047 -18.344 1.405 1 98.12 206 LYS B C 1
ATOM 3606 O O . LYS B 1 206 ? 20.609 -19.25 0.803 1 98.12 206 LYS B O 1
ATOM 3611 N N . ARG B 1 207 ? 19.031 -17.781 0.985 1 97.75 207 ARG B N 1
ATOM 3612 C CA . ARG B 1 207 ? 18.422 -18.172 -0.28 1 97.75 207 ARG B CA 1
ATOM 3613 C C . ARG B 1 207 ? 19.109 -17.484 -1.457 1 97.75 207 ARG B C 1
ATOM 3615 O O . ARG B 1 207 ? 19.469 -16.312 -1.374 1 97.75 207 ARG B O 1
ATOM 3622 N N . GLU B 1 208 ? 19.203 -18.156 -2.574 1 97.56 208 GLU B N 1
ATOM 3623 C CA . GLU B 1 208 ? 19.875 -17.656 -3.762 1 97.56 208 GLU B CA 1
ATOM 3624 C C . GLU B 1 208 ? 19.188 -16.406 -4.301 1 97.56 208 GLU B C 1
ATOM 3626 O O . GLU B 1 208 ? 19.844 -15.5 -4.828 1 97.56 208 GLU B O 1
ATOM 3631 N N . SER B 1 209 ? 17.938 -16.344 -4.25 1 97.69 209 SER B N 1
ATOM 3632 C CA . SER B 1 209 ? 17.156 -15.211 -4.77 1 97.69 209 SER B CA 1
ATOM 3633 C C . SER B 1 209 ? 17.516 -13.914 -4.047 1 97.69 209 SER B C 1
ATOM 3635 O O . SER B 1 209 ? 17.734 -12.883 -4.684 1 97.69 209 SER B O 1
ATOM 3637 N N . PHE B 1 210 ? 17.625 -13.961 -2.732 1 98.19 210 PHE B N 1
ATOM 3638 C CA . PHE B 1 210 ? 17.984 -12.789 -1.939 1 98.19 210 PHE B CA 1
ATOM 3639 C C . PHE B 1 210 ? 19.453 -12.43 -2.143 1 98.19 210 PHE B C 1
ATOM 3641 O O . PHE B 1 210 ? 19.812 -11.25 -2.184 1 98.19 210 PHE B O 1
ATOM 3648 N N . GLN B 1 211 ? 20.297 -13.422 -2.324 1 97.62 211 GLN B N 1
ATOM 3649 C CA . GLN B 1 211 ? 21.703 -13.164 -2.625 1 97.62 211 GLN B CA 1
ATOM 3650 C C . GLN B 1 211 ? 21.859 -12.438 -3.957 1 97.62 211 GLN B C 1
ATOM 3652 O O . GLN B 1 211 ? 22.734 -11.578 -4.105 1 97.62 211 GLN B O 1
ATOM 3657 N N . TYR B 1 212 ? 21.062 -12.836 -4.828 1 95.38 212 TYR B N 1
ATOM 3658 C CA . TYR B 1 212 ? 21.094 -12.164 -6.125 1 95.38 212 TYR B CA 1
ATOM 3659 C C . TYR B 1 212 ? 20.75 -10.68 -5.977 1 95.38 212 TYR B C 1
ATOM 3661 O O . TYR B 1 212 ? 21.422 -9.828 -6.562 1 95.38 212 TYR B O 1
ATOM 3669 N N . ALA B 1 213 ? 19.719 -10.398 -5.207 1 95 213 ALA B N 1
ATOM 3670 C CA . ALA B 1 213 ? 19.328 -9.016 -4.984 1 95 213 ALA B CA 1
ATOM 3671 C C . ALA B 1 213 ? 20.453 -8.219 -4.328 1 95 213 ALA B C 1
ATOM 3673 O O . ALA B 1 213 ? 20.656 -7.043 -4.637 1 95 213 ALA B O 1
ATOM 3674 N N . ILE B 1 214 ? 21.188 -8.852 -3.408 1 94.5 214 ILE B N 1
ATOM 3675 C CA . ILE B 1 214 ? 22.312 -8.219 -2.738 1 94.5 214 ILE B CA 1
ATOM 3676 C C . ILE B 1 214 ? 23.391 -7.859 -3.764 1 94.5 214 ILE B C 1
ATOM 3678 O O . ILE B 1 214 ? 23.938 -6.758 -3.732 1 94.5 214 ILE B O 1
ATOM 3682 N N . LYS B 1 215 ? 23.594 -8.758 -4.668 1 93.69 215 LYS B N 1
ATOM 3683 C CA . LYS B 1 215 ? 24.594 -8.523 -5.703 1 93.69 215 LYS B CA 1
ATOM 3684 C C . LYS B 1 215 ? 24.188 -7.352 -6.594 1 93.69 215 LYS B C 1
ATOM 3686 O O . LYS B 1 215 ? 25.031 -6.516 -6.938 1 93.69 215 LYS B O 1
ATOM 3691 N N . VAL B 1 216 ? 22.938 -7.293 -6.945 1 90.06 216 VAL B N 1
ATOM 3692 C CA . VAL B 1 216 ? 22.438 -6.203 -7.773 1 90.06 216 VAL B CA 1
ATOM 3693 C C . VAL B 1 216 ? 22.594 -4.879 -7.031 1 90.06 216 VAL B C 1
ATOM 3695 O O . VAL B 1 216 ? 23 -3.873 -7.621 1 90.06 216 VAL B O 1
ATOM 3698 N N . ALA B 1 217 ? 22.266 -4.918 -5.766 1 89.31 217 ALA B N 1
ATOM 3699 C CA . ALA B 1 217 ? 22.359 -3.715 -4.941 1 89.31 217 ALA B CA 1
ATOM 3700 C C . ALA B 1 217 ? 23.797 -3.232 -4.828 1 89.31 217 ALA B C 1
ATOM 3702 O O . ALA B 1 217 ? 24.062 -2.031 -4.898 1 89.31 217 ALA B O 1
ATOM 3703 N N . ASP B 1 218 ? 24.703 -4.148 -4.605 1 87.81 218 ASP B N 1
ATOM 3704 C CA . ASP B 1 218 ? 26.109 -3.82 -4.488 1 87.81 218 ASP B CA 1
ATOM 3705 C C . ASP B 1 218 ? 26.625 -3.158 -5.766 1 87.81 218 ASP B C 1
ATOM 3707 O O . ASP B 1 218 ? 27.391 -2.191 -5.703 1 87.81 218 ASP B O 1
ATOM 3711 N N . GLU B 1 219 ? 26.141 -3.668 -6.805 1 83.81 219 GLU B N 1
ATOM 3712 C CA . GLU B 1 219 ? 26.547 -3.094 -8.086 1 83.81 219 GLU B CA 1
ATOM 3713 C C . GLU B 1 219 ? 25.984 -1.683 -8.258 1 83.81 219 GLU B C 1
ATOM 3715 O O . GLU B 1 219 ? 26.672 -0.8 -8.781 1 83.81 219 GLU B O 1
ATOM 3720 N N . GLY B 1 220 ? 24.797 -1.517 -7.785 1 80.38 220 GLY B N 1
ATOM 3721 C CA . GLY B 1 220 ? 24.172 -0.203 -7.852 1 80.38 220 GLY B CA 1
ATOM 3722 C C . GLY B 1 220 ? 24.875 0.829 -6.984 1 80.38 220 GLY B C 1
ATOM 3723 O O . GLY B 1 220 ? 25.078 1.969 -7.406 1 80.38 220 GLY B O 1
ATOM 3724 N N . ILE B 1 221 ? 25.203 0.388 -5.809 1 79.5 221 ILE B N 1
ATOM 3725 C CA . ILE B 1 221 ? 25.875 1.276 -4.867 1 79.5 221 ILE B CA 1
ATOM 3726 C C . ILE B 1 221 ? 27.266 1.654 -5.406 1 79.5 221 ILE B C 1
ATOM 3728 O O . ILE B 1 221 ? 27.672 2.811 -5.309 1 79.5 221 ILE B O 1
ATOM 3732 N N . LYS B 1 222 ? 27.922 0.627 -5.879 1 79 222 LYS B N 1
ATOM 3733 C CA . LYS B 1 222 ? 29.234 0.889 -6.461 1 79 222 LYS B CA 1
ATOM 3734 C C . LYS B 1 222 ? 29.141 1.922 -7.578 1 79 222 LYS B C 1
ATOM 3736 O O . LYS B 1 222 ? 29.938 2.869 -7.621 1 79 222 LYS B O 1
ATOM 3741 N N . LYS B 1 223 ? 28.188 1.757 -8.359 1 77.12 223 LYS B N 1
ATOM 3742 C CA . LYS B 1 223 ? 28 2.672 -9.477 1 77.12 223 LYS B CA 1
ATOM 3743 C C . LYS B 1 223 ? 27.60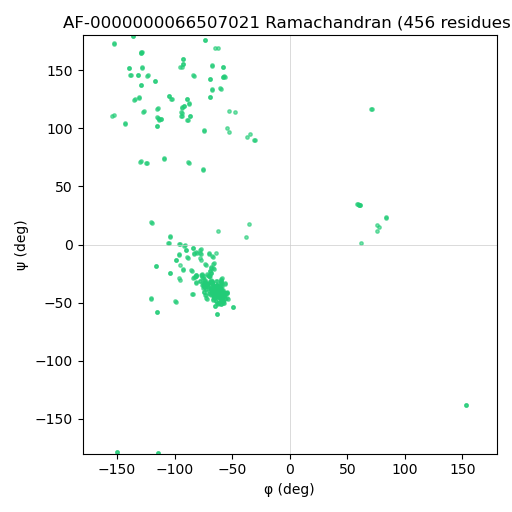9 4.066 -8.992 1 77.12 223 LYS B C 1
ATOM 3745 O O . LYS B 1 223 ? 28.047 5.07 -9.555 1 77.12 223 LYS B O 1
ATOM 3750 N N . TRP B 1 224 ? 26.781 4.086 -8.031 1 72.38 224 TRP B N 1
ATOM 3751 C CA . TRP B 1 224 ? 26.359 5.352 -7.441 1 72.38 224 TRP B CA 1
ATOM 3752 C C . TRP B 1 224 ? 27.547 6.094 -6.84 1 72.38 224 TRP B C 1
ATOM 3754 O O . TRP B 1 224 ? 27.703 7.301 -7.051 1 72.38 224 TRP B O 1
ATOM 3764 N N . LYS B 1 225 ? 28.438 5.395 -6.164 1 74.75 225 LYS B N 1
ATOM 3765 C CA . LYS B 1 225 ? 29.625 5.984 -5.57 1 74.75 225 LYS B CA 1
ATOM 3766 C C . LYS B 1 225 ? 30.578 6.504 -6.641 1 74.75 225 LYS B C 1
ATOM 3768 O O . LYS B 1 225 ? 31.188 7.566 -6.48 1 74.75 225 LYS B O 1
ATOM 3773 N N . GLU B 1 226 ? 30.656 5.773 -7.68 1 75.38 226 GLU B N 1
ATOM 3774 C CA . GLU B 1 226 ? 31.531 6.164 -8.789 1 75.38 226 GLU B CA 1
ATOM 3775 C C . GLU B 1 226 ? 31 7.406 -9.492 1 75.38 226 GLU B C 1
ATOM 3777 O O . GLU B 1 226 ? 31.766 8.234 -9.977 1 75.38 226 GLU B O 1
ATOM 3782 N N . SER B 1 227 ? 29.688 7.551 -9.477 1 67.19 227 SER B N 1
ATOM 3783 C CA . SER B 1 227 ? 29.062 8.688 -10.141 1 67.19 227 SER B CA 1
ATOM 3784 C C . SER B 1 227 ? 29.234 9.969 -9.32 1 67.19 227 SER B C 1
ATOM 3786 O O . SER B 1 227 ? 29.141 11.07 -9.859 1 67.19 227 SER B O 1
ATOM 3788 N N . LYS B 1 228 ? 29.391 9.781 -8.094 1 62.38 228 LYS B N 1
ATOM 3789 C CA . LYS B 1 228 ? 29.594 10.938 -7.223 1 62.38 228 LYS B CA 1
ATOM 3790 C C . LYS B 1 228 ? 31.047 11.375 -7.215 1 62.38 228 LYS B C 1
ATOM 3792 O O . LYS B 1 228 ? 31.359 12.477 -6.754 1 62.38 228 LYS B O 1
ATOM 3797 N N . LYS B 1 229 ? 31.953 10.562 -7.43 1 58.84 229 LYS B N 1
ATOM 3798 C CA . LYS B 1 229 ? 33.375 10.914 -7.484 1 58.84 229 LYS B CA 1
ATOM 3799 C C . LYS B 1 229 ? 33.688 11.75 -8.719 1 58.84 229 LYS B C 1
ATOM 3801 O O . LYS B 1 229 ? 34.625 12.547 -8.711 1 58.84 229 LYS B O 1
ATOM 3806 N N . GLU B 1 230 ? 32.969 11.711 -9.688 1 50.09 230 GLU B N 1
ATOM 3807 C CA . GLU B 1 230 ? 33.25 12.562 -10.844 1 50.09 230 GLU B CA 1
ATOM 3808 C C . GLU B 1 230 ? 32.625 13.945 -10.664 1 50.09 230 GLU B C 1
ATOM 3810 O O . GLU B 1 230 ? 31.531 14.07 -10.086 1 50.09 230 GLU B O 1
#

Radius of gyration: 21.56 Å; Cα contacts (8 Å, |Δi|>4): 654; chains: 2; bounding box: 66×50×61 Å

Organism: Dictyostelium discoideum (NCBI:txid44689)

InterPro domains:
  IPR004045 Glutathione S-transferase, N-terminal [PF13409] (17-85)
  IPR004045 Glutathione S-transferase, N-terminal [PS50404] (6-91)
  IPR010987 Glutathione S-transferase, C-terminal-like [PS50405] (98-230)
  IPR036249 Thioredoxin-like superfamily [SSF52833] (9-94)
  IPR036282 Glutathione S-transferase, C-terminal domain superfamily [SSF47616] (82-216)
  IPR040079 Glutathione transferase family [SFLDS00019] (7-219)

Foldseek 3Di:
DPPPPFQKEKEDELALLSLLVLLVCVVLVPDRYHYHYQDVVVPSLVDPVNCVLPVVSDDIWMWGVVDVVIDIDDDSLVVQVVSCVVRPCPFAAHDPVCVLLRVLLVVLSCLLVVQQPVLLVQLCCQVPVDPDNDPVSNVVSLVSNLVSLVVQLVCLPPALANSHPGHYSSRSSNVSSVVVVVVCSRDHPVCVSRVSVVSSNVVVCVDPSSVVSVVSNVVNVVVVVVVVVD/DPPPPFQKEKEDELALLSLLVLLVCVVLVPDRYHYHYQDVVVPSLVDPVNCVLPVVSDDIWMWGVVDVVIDIDDDSLVVQVVSCVVRPCPQQAHDPVCVLLRVLLVVLSCLLVVQQPVLLVQLCCQVPVDPDNDPVSNVVSLVSNLVSLVVQLVCLPPALANSHPGHYSSRSSNVSSVVCVVVCSRDHPVCVSRVSVVSSNVVVCVDPSSVVSVVSNVVNVVVVVVVVVD